Protein 6NWZ (pdb70)

Foldseek 3Di:
DAWEFAEEEEEEADPQQSCLQVLLCVLFPFHYDYDHAHLCGDDDDDQADDRYGHHQEYEYEQLCWDQPDDPVGIDRSYDPVRVVVVQVSCQVPVAAYEYEQYADDVVQQKHFPDDKDADAPFWKWKFFQDLPLQVLLFWDGPQTDTQHPKIFTFIGRNDCVFKDAGMKICAGDVGPHIGGAKIWGQDPSHIYIYGRIDGRLPAFLVSLLCSSRCVSNRNVQWGQGHFAFAEAAEAEDALHKFAAFPVGPDIDHQDPLLLVVVLVCLVVLVVLAFFQADDAYAYADAQLSLQQVLCVDPVLCVQFVNGGWDFDADPDDPPLQAADPPDADATTDPPPLAQDHDPVSSVSGNVLVQCLPQVSLQRHAYAYAFHHLHAAQRHALSNLLCRPRNSVVSCVSSVSCVHPHYDQAEHAYRVQHLQQYLSNVVSSVVGNHAEYEHEVVDVVQADPPHNLAWDFDDCVSRVHTRYTYAYEYEALQDANHWAQVRSQVCCVVPHVRDDGSVVRLVVLQRVVSSCRSSSPHHYYYYYRSQSDFSPYDWDDAPRRIGSGGNVRSNSSSNNNVVVSTGSHYHYYHHPNVSSVVSVLSVQQSVFAKIKMFDDDPQWTWKMKIATNLQAGPWFTKIFDPADFPDLPPFDWDQTRSRTIIGRHGGDRDIDMTTGPDIGGD

Nearest PDB structures (foldseek):
  6nwz-assembly1_A  TM=1.002E+00  e=0.000E+00  Aspergillus fumigatus Af293
  7qgg-assembly1_SA  TM=5.607E-01  e=1.268E-01  Rattus norvegicus
  6zu5-assembly1_SA0  TM=5.294E-01  e=1.342E-01  Paranosema locustae
  7qep-assembly1_S0  TM=5.164E-01  e=1.070E-01  Encephalitozoon cuniculi GB-M1
  7r81-assembly1_B2  TM=5.200E-01  e=5.245E-01  Neurospora crassa

Secondary structure (DSSP, 8-state):
--EEE-PEEEEESSHHHHHHHHHHHHHHT--EEEEE--TT-------EETTEES-SEEEEEGGGEEE--TTT-EEESS-HHHHHHHHHHHHHHT-EEEEES----GGGTEEE-SS----TT---EEEES--TTSGGG-BPTT--EE-TTS-B--EEES-TTTEEEEEEEPP-SS-SS-EEEEEEEEETTEEEEEESB---TTT-HHHHHHHHHHHHHHTTT-BS-----B--EEEEEET--EE-SSSTT-EE---HHHHHHHHHHHHHHHTTSPTT-B--EEEEE-HHHHHHHHTTSHHHHHTTTT-S---PPPPPPPTT--PPTT-----S-SS--S----HHHHHT-HHHHHHHSHHHHTTSEEEE--SS----SS--HHHHHHHHHHHHHHHHHHTGGGSSEEEEEEE--GGG-STT-HHHHHHHHHTT--EEE--TT-GGGS-SS-TTS-EE--HHHHSSS--EEE-EE--SS-TT--SHHHHHHHHHHHSS--S-HHHHHHHHHHHHHHHHHTT---EEEEEGGGG--TTSPPEEETTEEE---HHHHHHHHHHHHHHHHB----B---HHHHHHHHHHHHHHTTTT-EEEEEESSSEEEEEEEE-GGGB-SSPEEEEESS-BS--TT-EEE--TTPPEEEEE--BSS-EEEEEEEEEE-

Sequence (665 aa):
HGSVLSNILVIAKDSSAASSATSGLNAYGIPYTTLLVPQAGVGLPALNSSNVGNYGGIVVAAEVSYDYGGTTGYQSALTTDQWNQLYAYQLEYGVRMVQFDVYPGPKFGASAVNGGCCNTGVEQLLSFTDTSDFPTAGLKTGATVSTEGLWHYPATISNSSNTKEIAQFAPNAVTSTASTAAVINNFDGREQMAFFIGFATDWSATSNYLQHAWITWLTRGLYAGHRRVNLNTQIDDMFLVTDIYYPNGSTFRITVEDMNGISAWVPTINAKMNPGSSYFVEVGHNGNGNIEQSSSTDAGAAACNGGGIEYDSPPDTPLEFKKPLGTGTDLWPSTPTTYDWTVACTQLDDLLRWWTTPANRDAFGHISHTFTHEEQNNATYADVFKEISFNQAWLKQVGLDQAKWFTSNGIIPPAITGLHNGDALQAWWDNGIRNCVGDNTRPVLMNQQNAMWPYFTTVESDGFAGMQVNPRWATRIYYNCDTPACTVQEWIDTSAGAGSFDDLLAVEKADTMRHLLGLRHDGYMFHQANLRNADVTPITVNGVTAKYSIFQAWVETIVQEFVRLVDWPLVTITHQEMSENFLARYQRDQCGYGLSYAVADKKITAVTVTATGNTCSRPIPVTFPVAPTSTQGYATEQLGSDPLTVWVQLSGSPVTFTLSTPIAL

Solvent-accessible surface area: 24927 Å² total; per-residue (Å²): 139,21,38,2,71,14,36,3,0,2,0,0,59,64,79,80,29,3,50,8,1,18,42,0,0,29,8,6,9,4,28,81,54,59,24,73,0,64,81,106,26,56,52,33,47,69,18,60,60,114,61,54,0,38,19,7,0,0,1,0,6,30,34,0,24,35,79,79,32,83,154,74,22,158,93,34,8,4,76,110,92,20,25,78,77,0,45,58,6,3,95,134,26,18,2,31,0,0,4,4,59,2,112,2,8,119,102,0,7,3,56,15,80,134,44,38,12,14,111,143,53,37,61,1,71,3,16,1,57,40,23,79,48,3,100,39,0,8,12,68,74,46,13,52,14,46,1,78,61,8,122,1,50,11,2,70,39,81,74,101,106,40,4,74,44,0,1,60,0,29,71,38,102,104,31,103,88,47,12,8,1,0,0,16,0,77,42,144,46,32,35,1,0,0,2,0,2,11,21,15,15,104,129,5,22,13,0,8,2,2,2,0,0,0,0,10,4,1,16,30,2,11,10,1,0,24,15,15,3,4,0,7,0,7,0,4,8,0,2,28,85,12,106,7,70,119,66,140,74,41,85,16,38,3,54,35,112,1,0,74,25,0,28,70,16,16,83,71,0,41,92,68,17,11,105,32,29,49,8,4,0,3,0,0,0,0,0,7,4,0,0,71,66,4,19,76,81,135,82,4,22,87,42,0,96,61,17,20,4,134,55,133,85,69,125,120,34,102,122,51,58,81,0,80,99,73,67,40,106,78,53,16,45,109,89,29,102,91,26,82,9,71,73,62,0,0,65,89,2,83,3,0,103,19,0,27,57,78,84,27,34,42,38,0,0,0,0,8,2,0,0,14,37,4,60,0,19,69,8,16,80,40,0,0,72,37,0,0,27,6,0,61,39,0,5,150,62,15,17,0,41,134,11,130,58,45,3,68,42,2,0,0,0,0,57,14,10,0,2,7,0,3,23,0,1,66,0,0,86,71,20,42,5,94,4,0,1,1,29,18,95,13,95,69,2,36,24,131,136,26,39,20,37,0,32,59,4,55,97,152,47,0,11,24,52,39,0,12,1,0,6,5,32,41,11,73,0,41,117,13,0,8,40,30,58,0,0,20,57,20,19,69,77,88,61,108,9,74,40,61,21,86,64,0,7,49,54,3,67,56,43,1,5,61,5,0,1,8,4,44,45,1,2,2,35,0,18,0,0,0,0,54,10,31,89,19,112,73,37,65,5,95,70,76,91,37,101,16,1,1,0,8,0,0,0,0,9,0,0,47,24,0,28,94,6,0,36,4,1,1,20,9,20,7,2,60,83,6,4,80,68,10,46,14,25,63,58,23,36,102,20,52,20,19,8,24,16,40,22,43,125,72,87,5,38,17,1,34,0,49,14,102,61,32,65,12,93,43,40,0,2,0,1,3,37,38,58,13,88,62,48,80,84,56,68,66,49,108,64,40,74,12,16,18,9,0,43,0,68,3,97,39,69,63,18,67,1,67,4,62,86,53,23,62,66

Structure (mmCIF, N/CA/C/O backbone):
data_6NWZ
#
_entry.id   6NWZ
#
_cell.length_a   77.970
_cell.length_b   77.970
_cell.length_c   640.310
_cell.angle_alpha   90.000
_cell.angle_beta   90.000
_cell.angle_gamma   120.000
#
_symmetry.space_group_name_H-M   'P 61 2 2'
#
loop_
_entity.id
_entity.type
_entity.pdbx_description
1 polymer 'Carbohydrate deacetylase Agd3'
2 branched 2-acetamido-2-deoxy-beta-D-glucopyranose-(1-4)-2-acetamido-2-deoxy-beta-D-glucopyranose
3 non-polymer 2-acetamido-2-deoxy-beta-D-glucopyranose
4 non-polymer alpha-D-mannopyranose
5 non-polymer 'CHLORIDE ION'
6 non-polymer 'ZINC ION'
7 water water
#
loop_
_atom_site.group_PDB
_atom_site.id
_atom_site.type_symbol
_atom_site.label_atom_id
_atom_site.label_alt_id
_atom_site.label_comp_id
_atom_site.label_asym_id
_atom_site.label_entity_id
_atom_site.label_seq_id
_atom_site.pdbx_PDB_ins_code
_atom_site.Cartn_x
_atom_site.Cartn_y
_atom_site.Cartn_z
_atom_site.occupancy
_atom_site.B_iso_or_equiv
_atom_site.auth_seq_id
_atom_site.auth_comp_id
_atom_site.auth_asym_id
_atom_site.auth_atom_id
_atom_site.pdbx_PDB_model_num
ATOM 1 N N . HIS A 1 20 ? 38.842 18.397 27.494 1.00 88.30 142 HIS A N 1
ATOM 2 C CA . HIS A 1 20 ? 38.329 19.110 26.329 1.00 87.48 142 HIS A CA 1
ATOM 3 C C . HIS A 1 20 ? 39.309 20.194 25.883 1.00 86.93 142 HIS A C 1
ATOM 4 O O . HIS A 1 20 ? 40.266 20.516 26.592 1.00 80.69 142 HIS A O 1
ATOM 6 N N . GLY A 1 21 ? 39.073 20.746 24.704 1.00 84.17 143 GLY A N 1
ATOM 7 C CA . GLY A 1 21 ? 39.895 21.810 24.159 1.00 82.04 143 GLY A CA 1
ATOM 8 C C . GLY A 1 21 ? 40.097 21.656 22.662 1.00 74.04 143 GLY A C 1
ATOM 9 O O . GLY A 1 21 ? 39.829 20.613 22.070 1.00 75.91 143 GLY A O 1
ATOM 10 N N . SER A 1 22 ? 40.573 22.732 22.040 1.00 65.92 144 SER A N 1
ATOM 11 C CA . SER A 1 22 ? 40.843 22.758 20.608 1.00 65.65 144 SER A CA 1
ATOM 12 C C . SER A 1 22 ? 42.126 23.534 20.352 1.00 68.19 144 SER A C 1
ATOM 13 O O . SER A 1 22 ? 42.457 24.472 21.082 1.00 66.70 144 SER A O 1
ATOM 16 N N . VAL A 1 23 ? 42.846 23.135 19.305 1.00 49.45 145 VAL A N 1
ATOM 17 C CA . VAL A 1 23 ? 44.126 23.735 18.946 1.00 49.44 145 VAL A CA 1
ATOM 18 C C . VAL A 1 23 ? 44.110 24.076 17.462 1.00 58.40 145 VAL A C 1
ATOM 19 O O . VAL A 1 23 ? 43.683 23.263 16.635 1.00 63.01 145 VAL A O 1
ATOM 23 N N . LEU A 1 24 ? 44.573 25.279 17.125 1.00 55.69 146 LEU A N 1
ATOM 24 C CA . LEU A 1 24 ? 44.744 25.667 15.732 1.00 50.19 146 LEU A CA 1
ATOM 25 C C . LEU A 1 24 ? 46.039 25.082 15.177 1.00 58.83 146 LEU A C 1
ATOM 26 O O . LEU A 1 24 ? 47.059 25.035 15.869 1.00 61.37 146 LEU A O 1
ATOM 31 N N . SER A 1 25 ? 45.995 24.637 13.916 1.00 58.85 147 SER A N 1
ATOM 32 C CA . SER A 1 25 ? 47.114 23.943 13.283 1.00 41.44 147 SER A CA 1
ATOM 33 C C . SER A 1 25 ? 48.163 24.884 12.709 1.00 44.53 147 SER A C 1
ATOM 34 O O . SER A 1 25 ? 48.904 24.486 11.801 1.00 53.81 147 SER A O 1
ATOM 37 N N . ASN A 1 26 ? 48.244 26.113 13.203 1.00 42.56 148 ASN A N 1
ATOM 38 C CA . ASN A 1 26 ? 49.235 27.060 12.714 1.00 48.71 148 ASN A CA 1
ATOM 39 C C . ASN A 1 26 ? 50.577 26.803 13.391 1.00 54.58 148 ASN A C 1
ATOM 40 O O . ASN A 1 26 ? 50.642 26.640 14.612 1.00 68.46 148 ASN A O 1
ATOM 45 N N . ILE A 1 27 ? 51.645 26.765 12.599 1.00 42.97 149 ILE A N 1
ATOM 46 C CA . ILE A 1 27 ? 52.984 26.492 13.114 1.00 40.25 149 ILE A CA 1
ATOM 47 C C . ILE A 1 27 ? 53.689 27.812 13.396 1.00 51.41 149 ILE A C 1
ATOM 48 O O . ILE A 1 27 ? 53.809 28.667 12.511 1.00 45.24 149 ILE A O 1
ATOM 53 N N . LEU A 1 28 ? 54.156 27.982 14.632 1.00 39.66 150 LEU A N 1
ATOM 54 C CA . LEU A 1 28 ? 54.878 29.183 15.038 1.00 38.81 150 LEU A CA 1
ATOM 55 C C . LEU A 1 28 ? 56.373 28.977 14.816 1.00 43.73 150 LEU A C 1
ATOM 56 O O . LEU A 1 28 ? 56.980 28.084 15.418 1.00 39.55 150 LEU A O 1
ATOM 61 N N . VAL A 1 29 ? 56.963 29.803 13.954 1.00 45.72 151 VAL A N 1
ATOM 62 C CA . VAL A 1 29 ? 58.380 29.725 13.619 1.00 42.97 151 VAL A CA 1
ATOM 63 C C . VAL A 1 29 ? 59.081 30.914 14.255 1.00 37.36 151 VAL A C 1
ATOM 64 O O . VAL A 1 29 ? 58.759 32.068 13.950 1.00 46.68 151 VAL A O 1
ATOM 68 N N . ILE A 1 30 ? 60.042 30.631 15.132 1.00 39.72 152 ILE A N 1
ATOM 69 C CA . ILE A 1 30 ? 60.777 31.645 15.882 1.00 41.02 152 ILE A CA 1
ATOM 70 C C . ILE A 1 30 ? 62.229 31.605 15.429 1.00 42.57 152 ILE A C 1
ATOM 71 O O . ILE A 1 30 ? 62.876 30.553 15.490 1.00 40.53 152 ILE A O 1
ATOM 76 N N . ALA A 1 31 ? 62.743 32.749 14.980 1.00 35.67 153 ALA A N 1
ATOM 77 C CA . ALA A 1 31 ? 64.107 32.831 14.478 1.00 35.36 153 ALA A CA 1
ATOM 78 C C . ALA A 1 31 ? 64.625 34.249 14.681 1.00 45.96 153 ALA A C 1
ATOM 79 O O . ALA A 1 31 ? 63.883 35.152 15.074 1.00 62.18 153 ALA A O 1
ATOM 81 N N . LYS A 1 32 ? 65.919 34.438 14.409 1.00 38.27 154 LYS A N 1
ATOM 82 C CA . LYS A 1 32 ? 66.532 35.746 14.623 1.00 39.90 154 LYS A CA 1
ATOM 83 C C . LYS A 1 32 ? 66.296 36.684 13.445 1.00 45.62 154 LYS A C 1
ATOM 84 O O . LYS A 1 32 ? 66.061 37.881 13.638 1.00 55.83 154 LYS A O 1
ATOM 90 N N . ASP A 1 33 ? 66.359 36.162 12.223 1.00 60.30 155 ASP A N 1
ATOM 91 C CA . ASP A 1 33 ? 66.180 36.958 11.019 1.00 51.09 155 ASP A CA 1
ATOM 92 C C . ASP A 1 33 ? 65.461 36.108 9.981 1.00 49.07 155 ASP A C 1
ATOM 93 O O . ASP A 1 33 ? 65.191 34.922 10.196 1.00 48.86 155 ASP A O 1
ATOM 98 N N . SER A 1 34 ? 65.161 36.724 8.837 1.00 50.59 156 SER A N 1
ATOM 99 C CA . SER A 1 34 ? 64.434 36.019 7.788 1.00 56.74 156 SER A CA 1
ATOM 100 C C . SER A 1 34 ? 65.246 34.867 7.206 1.00 55.43 156 SER A C 1
ATOM 101 O O . SER A 1 34 ? 64.671 33.852 6.793 1.00 42.08 156 SER A O 1
ATOM 104 N N . SER A 1 35 ? 66.574 34.998 7.160 1.00 57.67 157 SER A N 1
ATOM 105 C CA . SER A 1 35 ? 67.396 33.896 6.667 1.00 48.89 157 SER A CA 1
ATOM 106 C C . SER A 1 35 ? 67.273 32.676 7.572 1.00 45.63 157 SER A C 1
ATOM 107 O O . SER A 1 35 ? 67.111 31.549 7.089 1.00 47.74 157 SER A O 1
ATOM 110 N N . ALA A 1 36 ? 67.334 32.883 8.888 1.00 46.20 158 ALA A N 1
ATOM 111 C CA . ALA A 1 36 ? 67.195 31.768 9.818 1.00 45.54 158 ALA A CA 1
ATOM 112 C C . ALA A 1 36 ? 65.827 31.112 9.685 1.00 37.30 158 ALA A C 1
ATOM 113 O O . ALA A 1 36 ? 65.720 29.883 9.623 1.00 51.06 158 ALA A O 1
ATOM 115 N N . ALA A 1 37 ? 64.766 31.922 9.626 1.00 46.22 159 ALA A N 1
ATOM 116 C CA . ALA A 1 37 ? 63.414 31.376 9.546 1.00 50.80 159 ALA A CA 1
ATOM 117 C C . ALA A 1 37 ? 63.171 30.645 8.233 1.00 50.93 159 ALA A C 1
ATOM 118 O O . ALA A 1 37 ? 62.323 29.748 8.174 1.00 55.02 159 ALA A O 1
ATOM 120 N N . SER A 1 38 ? 63.899 31.010 7.175 1.00 34.24 160 SER A N 1
ATOM 121 C CA . SER A 1 38 ? 63.670 30.393 5.874 1.00 35.98 160 SER A CA 1
ATOM 122 C C . SER A 1 38 ? 63.999 28.905 5.884 1.00 41.85 160 SER A C 1
ATOM 123 O O . SER A 1 38 ? 63.383 28.133 5.140 1.00 37.38 160 SER A O 1
ATOM 126 N N . SER A 1 39 ? 64.961 28.482 6.708 1.00 44.35 161 SER A N 1
ATOM 127 C CA . SER A 1 39 ? 65.281 27.062 6.795 1.00 32.50 161 SER A CA 1
ATOM 128 C C . SER A 1 39 ? 64.183 26.260 7.475 1.00 37.72 161 SER A C 1
ATOM 129 O O . SER A 1 39 ? 64.207 25.026 7.402 1.00 47.48 161 SER A O 1
ATOM 132 N N . ALA A 1 40 ? 63.226 26.926 8.124 1.00 26.17 162 ALA A N 1
ATOM 133 C CA . ALA A 1 40 ? 62.051 26.270 8.680 1.00 38.40 162 ALA A CA 1
ATOM 134 C C . ALA A 1 40 ? 60.779 26.523 7.887 1.00 46.22 162 ALA A C 1
ATOM 135 O O . ALA A 1 40 ? 59.926 25.636 7.812 1.00 57.86 162 ALA A O 1
ATOM 137 N N . THR A 1 41 ? 60.633 27.708 7.290 1.00 36.20 163 THR A N 1
ATOM 138 C CA . THR A 1 41 ? 59.401 28.039 6.582 1.00 41.69 163 THR A CA 1
ATOM 139 C C . THR A 1 41 ? 59.363 27.442 5.180 1.00 51.64 163 THR A C 1
ATOM 140 O O . THR A 1 41 ? 58.273 27.190 4.652 1.00 52.31 163 THR A O 1
ATOM 144 N N . SER A 1 42 ? 60.527 27.212 4.566 1.00 39.54 164 SER A N 1
ATOM 145 C CA . SER A 1 42 ? 60.554 26.639 3.224 1.00 37.38 164 SER A CA 1
ATOM 146 C C . SER A 1 42 ? 59.921 25.252 3.203 1.00 41.65 164 SER A C 1
ATOM 147 O O . SER A 1 42 ? 59.184 24.911 2.269 1.00 44.01 164 SER A O 1
ATOM 150 N N . GLY A 1 43 ? 60.194 24.439 4.224 1.00 36.44 165 GLY A N 1
ATOM 151 C CA . GLY A 1 43 ? 59.593 23.117 4.280 1.00 36.00 165 GLY A CA 1
ATOM 152 C C . GLY A 1 43 ? 58.100 23.167 4.536 1.00 38.63 165 GLY A C 1
ATOM 153 O O . GLY A 1 43 ? 57.328 22.442 3.903 1.00 39.87 165 GLY A O 1
ATOM 154 N N . LEU A 1 44 ? 57.673 24.021 5.469 1.00 38.03 166 LEU A N 1
ATOM 155 C CA . LEU A 1 44 ? 56.245 24.187 5.709 1.00 41.77 166 LEU A CA 1
ATOM 156 C C . LEU A 1 44 ? 55.543 24.732 4.472 1.00 37.71 166 LEU A C 1
ATOM 157 O O . LEU A 1 44 ? 54.437 24.295 4.135 1.00 42.14 166 LEU A O 1
ATOM 162 N N . ASN A 1 45 ? 56.181 25.678 3.774 1.00 36.68 167 ASN A N 1
ATOM 163 C CA . ASN A 1 45 ? 55.598 26.228 2.552 1.00 30.77 167 ASN A CA 1
ATOM 164 C C . ASN A 1 45 ? 55.474 25.161 1.475 1.00 39.21 167 ASN A C 1
ATOM 165 O O . ASN A 1 45 ? 54.491 25.136 0.724 1.00 43.31 167 ASN A O 1
ATOM 170 N N . ALA A 1 46 ? 56.466 24.271 1.382 1.00 40.15 168 ALA A N 1
ATOM 171 C CA . ALA A 1 46 ? 56.419 23.212 0.381 1.00 44.36 168 ALA A CA 1
ATOM 172 C C . ALA A 1 46 ? 55.249 22.272 0.635 1.00 45.74 168 ALA A C 1
ATOM 173 O O . ALA A 1 46 ? 54.545 21.875 -0.303 1.00 40.09 168 ALA A O 1
ATOM 175 N N . TYR A 1 47 ? 55.024 21.908 1.901 1.00 36.37 169 TYR A N 1
ATOM 176 C CA . TYR A 1 47 ? 53.871 21.084 2.244 1.00 33.34 169 TYR A CA 1
ATOM 177 C C . TYR A 1 47 ? 52.566 21.850 2.095 1.00 31.06 169 TYR A C 1
ATOM 178 O O . TYR A 1 47 ? 51.516 21.239 1.867 1.00 36.36 169 TYR A O 1
ATOM 187 N N . GLY A 1 48 ? 52.609 23.174 2.217 1.00 34.36 170 GLY A N 1
ATOM 188 C CA . GLY A 1 48 ? 51.400 23.970 2.281 1.00 33.15 170 GLY A CA 1
ATOM 189 C C . GLY A 1 48 ? 50.861 24.165 3.677 1.00 39.29 170 GLY A C 1
ATOM 190 O O . GLY A 1 48 ? 49.690 24.535 3.830 1.00 40.95 170 GLY A O 1
ATOM 191 N N . ILE A 1 49 ? 51.678 23.927 4.699 1.00 37.12 171 ILE A N 1
ATOM 192 C CA . ILE A 1 49 ? 51.269 23.995 6.100 1.00 42.46 171 ILE A CA 1
ATOM 193 C C . ILE A 1 49 ? 51.243 25.448 6.554 1.00 35.83 171 ILE A C 1
ATOM 194 O O . ILE 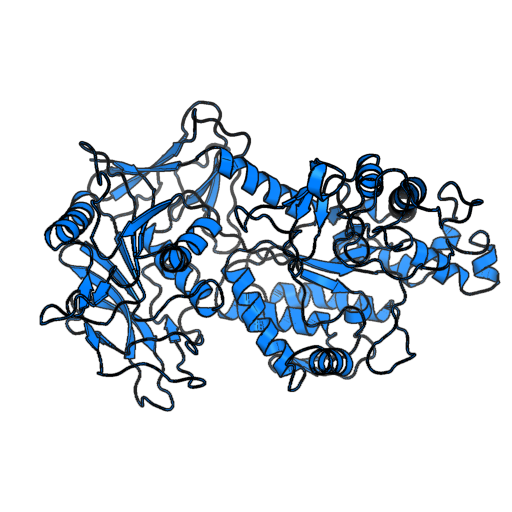A 1 49 ? 52.267 26.141 6.461 1.00 42.84 171 ILE A O 1
ATOM 199 N N . PRO A 1 50 ? 50.107 25.951 7.035 1.00 35.82 172 PRO A N 1
ATOM 200 C CA . PRO A 1 50 ? 50.057 27.340 7.508 1.00 42.93 172 PRO A CA 1
ATOM 201 C C . PRO A 1 50 ? 50.996 27.563 8.685 1.00 52.50 172 PRO A C 1
ATOM 202 O O . PRO A 1 50 ? 51.091 26.737 9.596 1.00 62.55 172 PRO A O 1
ATOM 206 N N . TYR A 1 51 ? 51.694 28.698 8.657 1.00 41.65 173 TYR A N 1
ATOM 207 C CA . TYR A 1 51 ? 52.683 29.012 9.678 1.00 38.20 173 TYR A CA 1
ATOM 208 C C . TYR A 1 51 ? 52.706 30.513 9.927 1.00 48.29 173 TYR A C 1
ATOM 209 O O . TYR A 1 51 ? 52.274 31.310 9.090 1.00 56.02 173 TYR A O 1
ATOM 218 N N . THR A 1 52 ? 53.232 30.888 11.092 1.00 49.58 174 THR A N 1
ATOM 219 C CA . THR A 1 52 ? 53.437 32.282 11.465 1.00 55.84 174 THR A CA 1
ATOM 220 C C . THR A 1 52 ? 54.895 32.464 11.859 1.00 60.57 174 THR A C 1
ATOM 221 O O . THR A 1 52 ? 55.444 31.647 12.605 1.00 67.86 174 THR A O 1
ATOM 225 N N . THR A 1 53 ? 55.522 33.525 11.358 1.00 51.81 175 THR A N 1
ATOM 226 C CA . THR A 1 53 ? 56.933 33.784 11.614 1.00 56.20 175 THR A CA 1
ATOM 227 C C . THR A 1 53 ? 57.082 34.890 12.652 1.00 61.99 175 THR A C 1
ATOM 228 O O . THR A 1 53 ? 56.523 35.980 12.491 1.00 68.96 175 THR A O 1
ATOM 232 N N . LEU A 1 54 ? 57.837 34.603 13.712 1.00 55.74 176 LEU A N 1
ATOM 233 C CA . LEU A 1 54 ? 58.148 35.568 14.764 1.00 55.28 176 LEU A CA 1
ATOM 234 C C . LEU A 1 54 ? 59.654 35.793 14.774 1.00 54.50 176 LEU A C 1
ATOM 235 O O . LEU A 1 54 ? 60.421 34.878 15.092 1.00 52.93 176 LEU A O 1
ATOM 240 N N . LEU A 1 55 ? 60.079 37.003 14.427 1.00 47.68 177 LEU A N 1
ATOM 241 C CA . LEU A 1 55 ? 61.494 37.345 14.399 1.00 42.52 177 LEU A CA 1
ATOM 242 C C . LEU A 1 55 ? 61.874 38.016 15.711 1.00 43.34 177 LEU A C 1
ATOM 243 O O . LEU A 1 55 ? 61.212 38.964 16.146 1.00 52.96 177 LEU A O 1
ATOM 248 N N . VAL A 1 56 ? 62.934 37.519 16.340 1.00 39.86 178 VAL A N 1
ATOM 249 C CA . VAL A 1 56 ? 63.365 37.983 17.652 1.00 43.46 178 VAL A CA 1
ATOM 250 C C . VAL A 1 56 ? 64.696 38.711 17.478 1.00 43.88 178 VAL A C 1
ATOM 251 O O . VAL A 1 56 ? 65.734 38.061 17.284 1.00 50.85 178 VAL A O 1
ATOM 255 N N . PRO A 1 57 ? 64.724 40.037 17.542 1.00 52.90 179 PRO A N 1
ATOM 256 C CA . PRO A 1 57 ? 65.997 40.757 17.498 1.00 45.82 179 PRO A CA 1
ATOM 257 C C . PRO A 1 57 ? 66.730 40.642 18.828 1.00 56.51 179 PRO A C 1
ATOM 258 O O . PRO A 1 57 ? 66.179 40.212 19.841 1.00 59.57 179 PRO A O 1
ATOM 262 N N . GLN A 1 58 ? 68.004 41.046 18.803 1.00 64.19 180 GLN A N 1
ATOM 263 C CA . GLN A 1 58 ? 68.830 40.970 20.005 1.00 55.46 180 GLN A CA 1
ATOM 264 C C . GLN A 1 58 ? 68.250 41.802 21.140 1.00 58.77 180 GLN A C 1
ATOM 265 O O . GLN A 1 58 ? 68.459 41.480 22.316 1.00 52.61 180 GLN A O 1
ATOM 271 N N . ALA A 1 59 ? 67.518 42.868 20.813 1.00 69.12 181 ALA A N 1
ATOM 272 C CA . ALA A 1 59 ? 66.881 43.680 21.842 1.00 56.90 181 ALA A CA 1
ATOM 273 C C . ALA A 1 59 ? 65.685 42.981 22.474 1.00 51.83 181 ALA A C 1
ATOM 274 O O . ALA A 1 59 ? 65.234 43.403 23.543 1.00 58.92 181 ALA A O 1
ATOM 276 N N . GLY A 1 60 ? 65.161 41.938 21.840 1.00 48.74 182 GLY A N 1
ATOM 277 C CA . GLY A 1 60 ? 64.040 41.185 22.365 1.00 50.34 182 GLY A CA 1
ATOM 278 C C . GLY A 1 60 ? 62.744 41.489 21.632 1.00 55.03 182 GLY A C 1
ATOM 279 O O . GLY A 1 60 ? 62.654 42.391 20.794 1.00 68.55 182 GLY A O 1
ATOM 280 N N . VAL A 1 61 ? 61.720 40.707 21.970 1.00 53.76 183 VAL A N 1
ATOM 281 C CA . VAL A 1 61 ? 60.389 40.882 21.401 1.00 52.20 183 VAL A CA 1
ATOM 282 C C . VAL A 1 61 ? 59.413 40.099 22.265 1.00 55.84 183 VAL A C 1
ATOM 283 O O . VAL A 1 61 ? 59.805 39.162 22.967 1.00 56.95 183 VAL A O 1
ATOM 287 N N . GLY A 1 62 ? 58.143 40.496 22.235 1.00 60.10 184 GLY A N 1
ATOM 288 C CA . GLY A 1 62 ? 57.112 39.779 22.958 1.00 50.10 184 GLY A CA 1
ATOM 289 C C . GLY A 1 62 ? 56.477 38.693 22.107 1.00 62.67 184 GLY A C 1
ATOM 290 O O . GLY A 1 62 ? 56.412 38.797 20.884 1.00 64.55 184 GLY A O 1
ATOM 291 N N . LEU A 1 63 ? 56.011 37.630 22.775 1.00 61.10 185 LEU A N 1
ATOM 292 C CA . LEU A 1 63 ? 55.393 36.520 22.062 1.00 53.71 185 LEU A CA 1
ATOM 293 C C . LEU A 1 63 ? 53.946 36.854 21.700 1.00 50.46 185 LEU A C 1
ATOM 294 O O . LEU A 1 63 ? 53.299 37.653 22.380 1.00 50.53 185 LEU A O 1
ATOM 299 N N . PRO A 1 64 ? 53.414 36.253 20.633 1.00 54.66 186 PRO A N 1
ATOM 300 C CA . PRO A 1 64 ? 51.987 36.435 20.329 1.00 56.31 186 PRO A CA 1
ATOM 301 C C . PRO A 1 64 ? 51.109 35.732 21.357 1.00 56.70 186 PRO A C 1
ATOM 302 O O . PRO A 1 64 ? 51.620 35.036 22.240 1.00 62.04 186 PRO A O 1
ATOM 306 N N . ALA A 1 65 ? 49.791 35.912 21.254 1.00 55.21 187 ALA A N 1
ATOM 307 C CA . ALA A 1 65 ? 48.855 35.211 22.129 1.00 53.19 187 ALA A CA 1
ATOM 308 C C . ALA A 1 65 ? 48.918 33.713 21.849 1.00 60.77 187 ALA A C 1
ATOM 309 O O . ALA A 1 65 ? 48.483 33.253 20.787 1.00 68.27 187 ALA A O 1
ATOM 311 N N . LEU A 1 66 ? 49.451 32.945 22.804 1.00 52.91 188 LEU A N 1
ATOM 312 C CA . LEU A 1 66 ? 49.595 31.506 22.594 1.00 50.36 188 LEU A CA 1
ATOM 313 C C . LEU A 1 66 ? 48.2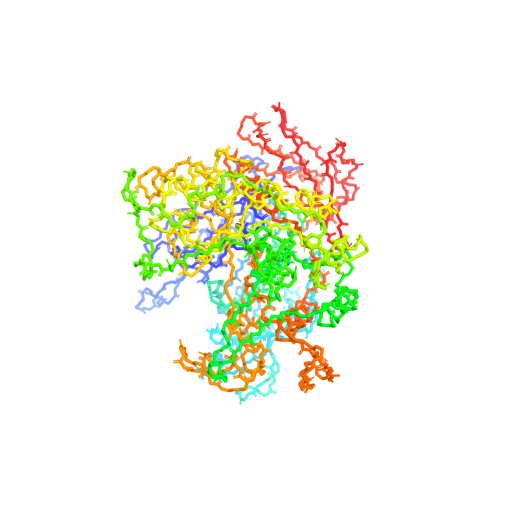52 30.787 22.649 1.00 55.39 188 LEU A C 1
ATOM 314 O O . LEU A 1 66 ? 48.077 29.758 21.985 1.00 65.88 188 LEU A O 1
ATOM 319 N N . ASN A 1 67 ? 47.296 31.305 23.414 1.00 54.77 189 ASN A N 1
ATOM 320 C CA . ASN A 1 67 ? 45.991 30.667 23.500 1.00 65.78 189 ASN A CA 1
ATOM 321 C C . ASN A 1 67 ? 44.963 31.676 23.991 1.00 81.79 189 ASN A C 1
ATOM 322 O O . ASN A 1 67 ? 45.301 32.747 24.499 1.00 70.90 189 ASN A O 1
ATOM 327 N N . SER A 1 68 ? 43.694 31.306 23.828 1.00 99.22 190 SER A N 1
ATOM 328 C CA . SER A 1 68 ? 42.564 32.131 24.235 1.00 90.14 190 SER A CA 1
ATOM 329 C C . SER A 1 68 ? 41.505 31.216 24.825 1.00 92.08 190 SER A C 1
ATOM 330 O O . SER A 1 68 ? 40.961 30.364 24.117 1.00 95.76 190 SER A O 1
ATOM 333 N N . SER A 1 69 ? 41.220 31.397 26.115 1.00 98.15 191 SER A N 1
ATOM 334 C CA . SER A 1 69 ? 40.265 30.572 26.849 1.00 102.54 191 SER A CA 1
ATOM 335 C C . SER A 1 69 ? 40.620 29.095 26.733 1.00 96.88 191 SER A C 1
ATOM 336 O O . SER A 1 69 ? 41.507 28.607 27.439 1.00 91.82 191 SER A O 1
ATOM 339 N N . ASN A 1 70 ? 39.937 28.380 25.839 1.00 91.25 192 ASN A N 1
ATOM 340 C CA . ASN A 1 70 ? 40.130 26.946 25.665 1.00 84.62 192 ASN A CA 1
ATOM 341 C C . ASN A 1 70 ? 40.575 26.602 24.246 1.00 80.67 192 ASN A C 1
ATOM 342 O O . ASN A 1 70 ? 40.356 25.483 23.775 1.00 83.30 192 ASN A O 1
ATOM 344 N N . VAL A 1 71 ? 41.202 27.550 23.552 1.00 69.80 193 VAL A N 1
ATOM 345 C CA . VAL A 1 71 ? 41.658 27.351 22.181 1.00 66.73 193 VAL A CA 1
ATOM 346 C C . VAL A 1 71 ? 43.133 27.706 22.101 1.00 67.52 193 VAL A C 1
ATOM 347 O O . VAL A 1 71 ? 43.517 28.848 22.385 1.00 71.00 193 VAL A O 1
ATOM 351 N N . GLY A 1 72 ? 43.956 26.734 21.711 1.00 62.53 194 GLY A N 1
ATOM 352 C CA . GLY A 1 72 ? 45.367 26.992 21.475 1.00 60.65 194 GLY A CA 1
ATOM 353 C C . GLY A 1 72 ? 45.583 27.522 20.069 1.00 66.00 194 GLY A C 1
ATOM 354 O O . GLY A 1 72 ? 45.036 26.985 19.099 1.00 76.24 194 GLY A O 1
ATOM 355 N N . ASN A 1 73 ? 46.389 28.578 19.955 1.00 51.97 195 ASN A N 1
ATOM 356 C CA . ASN A 1 73 ? 46.562 29.263 18.681 1.00 54.38 195 ASN A CA 1
ATOM 357 C C . ASN A 1 73 ? 47.610 28.626 17.780 1.00 53.89 195 ASN A C 1
ATOM 358 O O . ASN A 1 73 ? 47.702 29.008 16.608 1.00 60.94 195 ASN A O 1
ATOM 363 N N . TYR A 1 74 ? 48.394 27.674 18.280 1.00 46.85 196 TYR A N 1
ATOM 364 C CA . TYR A 1 74 ? 49.486 27.112 17.497 1.00 48.75 196 TYR A CA 1
ATOM 365 C C . TYR A 1 74 ? 49.599 25.617 17.743 1.00 39.09 196 TYR A C 1
ATOM 366 O O . TYR A 1 74 ? 49.551 25.164 18.891 1.00 49.84 196 TYR A O 1
ATOM 375 N N . GLY A 1 75 ? 49.744 24.860 16.661 1.00 36.77 197 GLY A N 1
ATOM 376 C CA . GLY A 1 75 ? 49.884 23.423 16.709 1.00 36.40 197 GLY A CA 1
ATOM 377 C C . GLY A 1 75 ? 51.303 22.939 16.827 1.00 44.18 197 GLY A C 1
ATOM 378 O O . GLY A 1 75 ? 51.540 21.739 17.004 1.00 47.55 197 GLY A O 1
ATOM 379 N N . GLY A 1 76 ? 52.263 23.848 16.739 1.00 37.19 198 GLY A N 1
ATOM 380 C CA . GLY A 1 76 ? 53.658 23.480 16.846 1.00 36.28 198 GLY A CA 1
ATOM 381 C C . GLY A 1 76 ? 54.510 24.721 16.929 1.00 40.20 198 GLY A C 1
ATOM 382 O O . GLY A 1 76 ? 54.079 25.820 16.561 1.00 48.68 198 GLY A O 1
ATOM 383 N N . ILE A 1 77 ? 55.724 24.534 17.434 1.00 35.16 199 ILE A N 1
ATOM 384 C CA . ILE A 1 77 ? 56.681 25.619 17.590 1.00 36.43 199 ILE A CA 1
ATOM 385 C C . ILE A 1 77 ? 58.026 25.152 17.056 1.00 44.41 199 ILE A C 1
ATOM 386 O O . ILE A 1 77 ? 58.472 24.041 17.368 1.00 41.32 199 ILE A O 1
ATOM 391 N N . VAL A 1 78 ? 58.661 25.989 16.239 1.00 45.38 200 VAL A N 1
ATOM 392 C CA . VAL A 1 78 ? 59.992 25.728 15.706 1.00 37.89 200 VAL A CA 1
ATOM 393 C C . VAL A 1 78 ? 60.876 26.911 16.062 1.00 39.32 200 VAL A C 1
ATOM 394 O O . VAL A 1 78 ? 60.516 28.063 15.794 1.00 49.44 200 VAL A O 1
ATOM 398 N N . VAL A 1 79 ? 62.025 26.630 16.670 1.00 37.43 201 VAL A N 1
ATOM 399 C CA . VAL A 1 79 ? 62.964 27.662 17.087 1.00 33.57 201 VAL A CA 1
ATOM 400 C C . VAL A 1 79 ? 64.332 27.322 16.523 1.00 42.36 201 VAL A C 1
ATOM 401 O O . VAL A 1 79 ? 64.824 26.203 16.708 1.00 44.34 201 VAL A O 1
ATOM 405 N N . ALA A 1 80 ? 64.949 28.288 15.853 1.00 37.22 202 ALA A N 1
ATOM 406 C CA . ALA A 1 80 ? 66.240 28.099 15.210 1.00 34.74 202 ALA A CA 1
ATOM 407 C C . ALA A 1 80 ? 67.331 28.742 16.058 1.00 37.99 202 ALA A C 1
ATOM 408 O O . ALA A 1 80 ? 67.285 29.949 16.323 1.00 32.37 202 ALA A O 1
ATOM 410 N N . ALA A 1 81 ? 68.300 27.929 16.488 1.00 43.34 203 ALA A N 1
ATOM 411 C CA . ALA A 1 81 ? 69.489 28.395 17.204 1.00 42.37 203 ALA A CA 1
ATOM 412 C C . ALA A 1 81 ? 69.143 29.077 18.526 1.00 47.70 203 ALA A C 1
ATOM 413 O O . ALA A 1 81 ? 69.889 29.938 19.001 1.00 42.85 203 ALA A O 1
ATOM 415 N N . GLU A 1 82 ? 68.013 28.699 19.130 1.00 50.33 204 GLU A N 1
ATOM 416 C CA . GLU A 1 82 ? 67.552 29.258 20.402 1.00 52.26 204 GLU A CA 1
ATOM 417 C C . GLU A 1 82 ? 67.466 30.782 20.382 1.00 52.14 204 GLU A C 1
ATOM 418 O O . GLU A 1 82 ? 67.538 31.412 21.443 1.00 51.21 204 GLU A O 1
ATOM 424 N N . VAL A 1 83 ? 67.282 31.378 19.199 1.00 42.68 205 VAL A N 1
ATOM 425 C CA . VAL A 1 83 ? 67.419 32.816 18.954 1.00 37.31 205 VAL A CA 1
ATOM 426 C C . VAL A 1 83 ? 68.471 33.423 19.877 1.00 42.67 205 VAL A C 1
ATOM 427 O O . VAL A 1 83 ? 68.194 34.351 20.648 1.00 45.64 205 VAL A O 1
ATOM 431 N N . SER A 1 84 ? 69.695 32.911 19.781 1.00 42.42 206 SER A N 1
ATOM 432 C CA . SER A 1 84 ? 70.773 33.252 20.697 1.00 33.78 206 SER A CA 1
ATOM 433 C C . SER A 1 84 ? 71.694 34.309 20.102 1.00 47.86 206 SER A C 1
ATOM 434 O O . SER A 1 84 ? 72.069 34.240 18.927 1.00 51.22 206 SER A O 1
ATOM 437 N N . TYR A 1 85 ? 72.065 35.281 20.930 1.00 43.10 207 TYR A N 1
ATOM 438 C CA . TYR A 1 85 ? 73.010 36.323 20.561 1.00 39.15 207 TYR A CA 1
ATOM 439 C C . TYR A 1 85 ? 74.134 36.373 21.586 1.00 46.02 207 TYR A C 1
ATOM 440 O O . TYR A 1 85 ? 73.992 35.899 22.716 1.00 49.70 207 TYR A O 1
ATOM 449 N N . ASP A 1 86 ? 75.256 36.965 21.183 1.00 41.10 208 ASP A N 1
ATOM 450 C CA . ASP A 1 86 ? 76.378 37.202 22.089 1.00 42.50 208 ASP A CA 1
ATOM 451 C C . ASP A 1 86 ? 76.188 38.589 22.686 1.00 46.15 208 ASP A C 1
ATOM 452 O O . ASP A 1 86 ? 76.417 39.603 22.021 1.00 50.93 208 ASP A O 1
ATOM 457 N N . TYR A 1 87 ? 75.756 38.634 23.943 1.00 54.84 209 TYR A N 1
ATOM 458 C CA . TYR A 1 87 ? 75.538 39.889 24.649 1.00 47.34 209 TYR A CA 1
ATOM 459 C C . TYR A 1 87 ? 76.805 40.432 25.289 1.00 55.19 209 TYR A C 1
ATOM 460 O O . TYR A 1 87 ? 76.743 41.449 25.988 1.00 64.14 209 TYR A O 1
ATOM 469 N N . GLY A 1 88 ? 77.945 39.785 25.062 1.00 49.04 210 GLY A N 1
ATOM 470 C CA . GLY A 1 88 ? 79.198 40.269 25.593 1.00 51.17 210 GLY A CA 1
ATOM 471 C C . GLY A 1 88 ? 79.257 40.193 27.111 1.00 53.16 210 GLY A C 1
ATOM 472 O O . GLY A 1 88 ? 78.383 39.655 27.785 1.00 63.12 210 GLY A O 1
ATOM 473 N N . GLY A 1 89 ? 80.337 40.764 27.638 1.00 54.17 211 GLY A N 1
ATOM 474 C CA . GLY A 1 89 ? 80.516 40.790 29.071 1.00 55.28 211 GLY A CA 1
ATOM 475 C C . GLY A 1 89 ? 80.533 39.390 29.647 1.00 53.75 211 GLY A C 1
ATOM 476 O O . GLY A 1 89 ? 80.938 38.420 28.998 1.00 64.51 211 GLY A O 1
ATOM 477 N N . THR A 1 90 ? 80.072 39.281 30.891 1.00 61.23 212 THR A N 1
ATOM 478 C CA . THR A 1 90 ? 79.926 37.977 31.522 1.00 59.90 212 THR A CA 1
ATOM 479 C C . THR A 1 90 ? 78.657 37.258 31.084 1.00 51.68 212 THR A C 1
ATOM 480 O O . THR A 1 90 ? 78.549 36.043 31.282 1.00 48.06 212 THR A O 1
ATOM 484 N N . THR A 1 91 ? 77.705 37.980 30.487 1.00 63.18 213 THR A N 1
ATOM 485 C CA . THR A 1 91 ? 76.481 37.352 29.999 1.00 47.28 213 THR A CA 1
ATOM 486 C C . THR A 1 91 ? 76.776 36.369 28.871 1.00 56.45 213 THR A C 1
ATOM 487 O O . THR A 1 91 ? 76.255 35.247 28.862 1.00 52.92 213 THR A O 1
ATOM 491 N N . GLY A 1 92 ? 77.618 36.766 27.919 1.00 55.95 214 GLY A N 1
ATOM 492 C CA . GLY A 1 92 ? 77.989 35.889 26.829 1.00 44.12 214 GLY A CA 1
ATOM 493 C C . GLY A 1 92 ? 76.805 35.562 25.939 1.00 42.24 214 GLY A C 1
ATOM 494 O O . GLY A 1 92 ? 75.879 36.360 25.763 1.00 48.70 214 GLY A O 1
ATOM 495 N N . TYR A 1 93 ? 76.835 34.359 25.370 1.00 43.14 215 TYR A N 1
ATOM 496 C CA . TYR A 1 93 ? 75.752 33.911 24.505 1.00 38.55 215 TYR A CA 1
ATOM 497 C C . TYR A 1 93 ? 74.517 33.564 25.326 1.00 41.08 215 TYR A C 1
ATOM 498 O O . TYR A 1 93 ? 74.591 32.780 26.277 1.00 51.37 215 TYR A O 1
ATOM 507 N N . GLN A 1 94 ? 73.382 34.159 24.960 1.00 42.27 216 GLN A N 1
ATOM 508 C CA . GLN A 1 94 ? 72.110 33.893 25.619 1.00 37.43 216 GLN A CA 1
ATOM 509 C C . GLN A 1 94 ? 70.994 33.978 24.591 1.00 39.69 216 GLN A C 1
ATOM 510 O O . GLN A 1 94 ? 71.134 34.618 23.548 1.00 51.79 216 GLN A O 1
ATOM 516 N N . SER A 1 95 ? 69.875 33.334 24.907 1.00 41.57 217 SER A N 1
ATOM 517 C CA . SER A 1 95 ? 68.691 33.448 24.068 1.00 35.35 217 SER A CA 1
ATOM 518 C C . SER A 1 95 ? 68.100 34.848 24.170 1.00 43.91 217 SER A C 1
ATOM 519 O O . SER A 1 95 ? 68.032 35.434 25.253 1.00 43.45 217 SER A O 1
ATOM 522 N N . ALA A 1 96 ? 67.664 35.388 23.029 1.00 37.44 218 ALA A N 1
ATOM 523 C CA . ALA A 1 96 ? 67.021 36.697 23.040 1.00 43.68 218 ALA A CA 1
ATOM 524 C C . ALA A 1 96 ? 65.626 36.652 23.657 1.00 55.68 218 ALA A C 1
ATOM 525 O O . ALA A 1 96 ? 65.075 37.709 23.987 1.00 55.56 218 ALA A O 1
ATOM 527 N N . LEU A 1 97 ? 65.046 35.463 23.816 1.00 45.55 219 LEU A N 1
ATOM 528 C CA . LEU A 1 97 ? 63.806 35.300 24.561 1.00 46.05 219 LEU A CA 1
ATOM 529 C C . LEU A 1 97 ? 64.120 35.098 26.038 1.00 47.24 219 LEU A C 1
ATOM 530 O O . LEU A 1 97 ? 65.018 34.328 26.395 1.00 41.44 219 LEU A O 1
ATOM 535 N N . THR A 1 98 ? 63.373 35.798 26.893 1.00 42.45 220 THR A N 1
ATOM 536 C CA . THR A 1 98 ? 63.634 35.776 28.324 1.00 42.43 220 THR A CA 1
ATOM 537 C C . THR A 1 98 ? 63.291 34.410 28.915 1.00 50.89 220 THR A C 1
ATOM 538 O O . THR A 1 98 ? 62.645 33.564 28.287 1.00 50.72 220 THR A O 1
ATOM 542 N N . THR A 1 99 ? 63.745 34.199 30.150 1.00 51.03 221 THR A N 1
ATOM 543 C CA . THR A 1 99 ? 63.431 32.958 30.846 1.00 51.11 221 THR A CA 1
ATOM 544 C C . THR A 1 99 ? 61.927 32.791 31.017 1.00 51.24 221 THR A C 1
ATOM 545 O O . THR A 1 99 ? 61.390 31.691 30.834 1.00 50.59 221 THR A O 1
ATOM 549 N N . ASP A 1 100 ? 61.226 33.877 31.346 1.00 58.66 222 ASP A N 1
ATOM 550 C CA . ASP A 1 100 ? 59.781 33.787 31.512 1.00 64.57 222 ASP A CA 1
ATOM 551 C C . ASP A 1 100 ? 59.084 33.503 30.189 1.00 61.29 222 ASP A C 1
ATOM 552 O O . ASP A 1 100 ? 58.064 32.805 30.166 1.00 58.56 222 ASP A O 1
ATOM 557 N N . GLN A 1 101 ? 59.624 34.015 29.079 1.00 61.45 223 GLN A N 1
ATOM 558 C CA . GLN A 1 101 ? 59.033 33.730 27.775 1.00 46.43 223 GLN A CA 1
ATOM 559 C C . GLN A 1 101 ? 59.196 32.261 27.404 1.00 48.55 223 GLN A C 1
ATOM 560 O O . GLN A 1 101 ? 58.266 31.643 26.871 1.00 52.27 223 GLN A O 1
ATOM 566 N N . TRP A 1 102 ? 60.367 31.682 27.679 1.00 45.04 224 TRP A N 1
ATOM 567 C CA . TRP A 1 102 ? 60.557 30.261 27.407 1.00 41.47 224 TRP A CA 1
ATOM 568 C C . TRP A 1 102 ? 59.643 29.402 28.268 1.00 48.41 224 TRP A C 1
ATOM 569 O O . TRP A 1 102 ? 59.207 28.331 27.831 1.00 49.13 224 TRP A O 1
ATOM 580 N N . ASN A 1 103 ? 59.336 29.854 29.488 1.00 52.44 225 ASN A N 1
ATOM 581 C CA . ASN A 1 103 ? 58.429 29.099 30.345 1.00 52.04 225 ASN A CA 1
ATOM 582 C C . ASN A 1 103 ? 56.987 29.189 29.858 1.00 54.80 225 ASN A C 1
ATOM 583 O O . ASN A 1 103 ? 56.228 28.223 30.000 1.00 54.76 225 ASN A O 1
ATOM 588 N N . GLN A 1 104 ? 56.588 30.330 29.289 1.00 45.95 226 GLN A N 1
ATOM 589 C CA . GLN A 1 104 ? 55.275 30.409 28.656 1.00 45.47 226 GLN A CA 1
ATOM 590 C C . GLN A 1 104 ? 55.156 29.398 27.523 1.00 51.77 226 GLN A C 1
ATOM 591 O O . GLN A 1 104 ? 54.118 28.744 27.370 1.00 55.86 226 GLN A O 1
ATOM 597 N N . LEU A 1 105 ? 56.213 29.256 26.720 1.00 42.25 227 LEU A N 1
ATOM 598 C CA . LEU A 1 105 ? 56.187 28.281 25.636 1.00 40.61 227 LEU A CA 1
ATOM 599 C C . LEU A 1 105 ? 56.110 26.859 26.177 1.00 45.47 227 LEU A C 1
ATOM 600 O O . LEU A 1 105 ? 55.351 26.034 25.656 1.00 51.50 227 LEU A O 1
ATOM 605 N N . TYR A 1 106 ? 56.881 26.554 27.226 1.00 48.61 228 TYR A N 1
ATOM 606 C CA . TYR A 1 106 ? 56.812 25.223 27.825 1.00 53.71 228 TYR A CA 1
ATOM 607 C C . TYR A 1 106 ? 55.449 24.975 28.458 1.00 53.68 228 TYR A C 1
ATOM 608 O O . TYR A 1 106 ? 54.914 23.862 28.384 1.00 53.85 228 TYR A O 1
ATOM 617 N N . ALA A 1 107 ? 54.875 26.000 29.092 1.00 46.83 229 ALA A N 1
ATOM 618 C CA . ALA A 1 107 ? 53.555 25.851 29.695 1.00 41.92 229 ALA A CA 1
ATOM 619 C C . ALA A 1 107 ? 52.495 25.600 28.633 1.00 46.24 229 ALA A C 1
ATOM 620 O O . ALA A 1 107 ? 51.575 24.799 28.839 1.00 42.98 229 ALA A O 1
ATOM 622 N N . TYR A 1 108 ? 52.608 26.277 27.489 1.00 51.44 230 TYR A N 1
ATOM 623 C CA . TYR A 1 108 ? 51.670 26.041 26.399 1.00 41.35 230 TYR A CA 1
ATOM 624 C C . TYR A 1 108 ? 51.779 24.611 25.886 1.00 48.00 230 TYR A C 1
ATOM 625 O O . TYR A 1 108 ? 50.759 23.960 25.627 1.00 54.30 230 TYR A O 1
ATOM 634 N N . GLN A 1 109 ? 53.008 24.100 25.752 1.00 41.99 231 GLN A N 1
ATOM 635 C CA . GLN A 1 109 ? 53.203 22.730 25.282 1.00 46.19 231 GLN A CA 1
ATOM 636 C C . GLN A 1 109 ? 52.490 21.725 26.177 1.00 56.58 231 GLN A C 1
ATOM 637 O O . GLN A 1 109 ? 51.927 20.737 25.690 1.00 54.55 231 GLN A O 1
ATOM 643 N N . LEU A 1 110 ? 52.510 21.954 27.490 1.00 45.92 232 LEU A N 1
ATOM 644 C CA . LEU A 1 110 ? 51.926 20.996 28.421 1.00 48.49 232 LEU A CA 1
ATOM 645 C C . LEU A 1 110 ? 50.403 21.055 28.415 1.00 50.26 232 LEU A C 1
ATOM 646 O O . LEU A 1 110 ? 49.738 20.019 28.305 1.00 56.99 232 LEU A O 1
ATOM 651 N N . GLU A 1 111 ? 49.832 22.258 28.530 1.00 47.74 233 GLU A N 1
ATOM 652 C CA . GLU A 1 111 ? 48.382 22.374 28.667 1.00 52.14 233 GLU A CA 1
ATOM 653 C C . GLU A 1 111 ? 47.652 21.955 27.398 1.00 57.75 233 GLU A C 1
ATOM 654 O O . GLU A 1 111 ? 46.526 21.450 27.473 1.00 61.71 233 GLU A O 1
ATOM 660 N N . TYR A 1 112 ? 48.270 22.144 26.231 1.00 55.49 234 TYR A N 1
ATOM 661 C CA . TYR A 1 112 ? 47.602 21.904 24.957 1.00 51.00 234 TYR A CA 1
ATOM 662 C C . TYR A 1 112 ? 48.229 20.776 24.147 1.00 53.18 234 TYR A C 1
ATOM 663 O O . TYR A 1 112 ? 47.805 20.542 23.009 1.00 61.04 234 TYR A O 1
ATOM 672 N N . GLY A 1 113 ? 49.213 20.069 24.696 1.00 53.96 235 GLY A N 1
ATOM 673 C CA . GLY A 1 113 ? 49.787 18.916 24.008 1.00 40.38 235 GLY A CA 1
ATOM 674 C C . GLY A 1 113 ? 50.509 19.248 22.720 1.00 52.23 235 GLY A C 1
ATOM 675 O O . GLY A 1 113 ? 50.420 18.489 21.747 1.00 59.51 235 GLY A O 1
ATOM 676 N N . VAL A 1 114 ? 51.237 20.361 22.697 1.00 35.33 236 VAL A N 1
ATOM 677 C CA . VAL A 1 114 ? 51.873 20.873 21.490 1.00 33.77 236 VAL A CA 1
ATOM 678 C C . VAL A 1 114 ? 53.364 20.567 21.539 1.00 47.46 236 VAL A C 1
ATOM 679 O O . VAL A 1 114 ? 54.011 20.720 22.583 1.00 50.01 236 VAL A O 1
ATOM 683 N N . ARG A 1 115 ? 53.909 20.128 20.410 1.00 47.79 237 ARG A N 1
ATOM 684 C CA . ARG A 1 115 ? 55.313 19.766 20.308 1.00 43.15 237 ARG A CA 1
ATOM 685 C C . ARG A 1 115 ? 56.150 20.956 19.850 1.00 41.90 237 ARG A C 1
ATOM 686 O O . ARG A 1 115 ? 55.642 21.926 19.282 1.00 45.19 237 ARG A O 1
ATOM 694 N N . MET A 1 116 ? 57.454 20.869 20.115 1.00 42.91 238 MET A N 1
ATOM 695 C CA . MET A 1 116 ? 58.412 21.897 19.732 1.00 39.02 238 MET A CA 1
ATOM 696 C C . MET A 1 116 ? 59.605 21.261 19.034 1.00 43.37 238 MET A C 1
ATOM 697 O O . MET A 1 116 ? 60.074 20.191 19.434 1.00 33.93 238 MET A O 1
ATOM 702 N N . VAL A 1 117 ? 60.093 21.926 17.991 1.00 33.01 239 VAL A N 1
ATOM 703 C CA . VAL A 1 117 ? 61.268 21.493 17.248 1.00 25.47 239 VAL A CA 1
ATOM 704 C C . VAL A 1 117 ? 62.336 22.570 17.376 1.00 35.86 239 VAL A C 1
ATOM 705 O O . VAL A 1 117 ? 62.047 23.760 17.209 1.00 35.65 239 VAL A O 1
ATOM 709 N N . GLN A 1 118 ? 63.563 22.154 17.681 1.00 33.72 240 GLN A N 1
ATOM 710 C CA . GLN A 1 118 ? 64.705 23.059 17.743 1.00 31.82 240 GLN A CA 1
ATOM 711 C C . GLN A 1 118 ? 65.837 22.482 16.908 1.00 38.57 240 GLN A C 1
ATOM 712 O O . GLN A 1 118 ? 66.252 21.340 17.127 1.00 38.79 240 GLN A O 1
ATOM 718 N N . PHE A 1 119 ? 66.335 23.266 15.957 1.00 34.63 241 PHE A N 1
ATOM 719 C CA . PHE A 1 119 ? 67.470 22.855 15.151 1.00 30.41 241 PHE A CA 1
ATOM 720 C C . PHE A 1 119 ? 68.529 23.947 15.167 1.00 37.43 241 PHE A C 1
ATOM 721 O O . PHE A 1 119 ? 68.249 25.113 15.460 1.00 30.97 241 PHE A O 1
ATOM 729 N N . ASP A 1 120 ? 69.759 23.540 14.845 1.00 37.87 242 ASP A N 1
ATOM 730 C CA . ASP A 1 120 ? 70.935 24.407 14.923 1.00 29.48 242 ASP A CA 1
ATOM 731 C C . ASP A 1 120 ? 71.193 24.843 16.364 1.00 34.63 242 ASP A C 1
ATOM 732 O O . ASP A 1 120 ? 71.512 26.001 16.638 1.00 47.57 242 ASP A O 1
ATOM 737 N N . VAL A 1 121 ? 71.061 23.901 17.298 1.00 34.64 243 VAL A N 1
ATOM 738 C CA . VAL A 1 121 ? 71.292 24.161 18.712 1.00 36.45 243 VAL A CA 1
ATOM 739 C C . VAL A 1 121 ? 72.477 23.331 19.190 1.00 41.91 243 VAL A C 1
ATOM 740 O O . VAL A 1 121 ? 72.764 22.248 18.668 1.00 36.49 243 VAL A O 1
ATOM 744 N N . TYR A 1 122 ? 73.171 23.863 20.189 1.00 37.63 244 TYR A N 1
ATOM 745 C CA . TYR A 1 122 ? 74.318 23.185 20.781 1.00 37.53 244 TYR A CA 1
ATOM 746 C C . TYR A 1 122 ? 73.837 22.219 21.858 1.00 38.74 244 TYR A C 1
ATOM 747 O O . TYR A 1 122 ? 72.973 22.583 22.662 1.00 37.61 244 TYR A O 1
ATOM 756 N N . PRO A 1 123 ? 74.358 20.982 21.899 1.00 40.50 245 PRO A N 1
ATOM 757 C CA . PRO A 1 123 ? 73.862 20.003 22.880 1.00 37.84 245 PRO A CA 1
ATOM 758 C C . PRO A 1 123 ? 74.113 20.430 24.317 1.00 44.63 245 PRO A C 1
ATOM 759 O O . PRO A 1 123 ? 75.259 20.538 24.762 1.00 54.15 245 PRO A O 1
ATOM 763 N N . GLY A 1 124 ? 73.030 20.670 25.049 1.00 49.09 246 GLY A N 1
ATOM 764 C CA . GLY A 1 124 ? 73.115 21.092 26.423 1.00 52.55 246 GLY A CA 1
ATOM 765 C C . GLY A 1 124 ? 72.059 20.417 27.268 1.00 51.77 246 GLY A C 1
ATOM 766 O O . GLY A 1 124 ? 71.302 19.566 26.787 1.00 40.61 246 GLY A O 1
ATOM 767 N N . PRO A 1 125 ? 71.986 20.785 28.549 1.00 52.81 247 PRO A N 1
ATOM 768 C CA . PRO A 1 125 ? 71.006 20.143 29.441 1.00 40.37 247 PRO A CA 1
ATOM 769 C C . PRO A 1 125 ? 69.565 20.338 29.001 1.00 40.99 247 PRO A C 1
ATOM 770 O O . PRO A 1 125 ? 68.730 19.460 29.247 1.00 50.48 247 PRO A O 1
ATOM 774 N N . LYS A 1 126 ? 69.249 21.462 28.351 1.00 45.86 248 LYS A N 1
ATOM 775 C CA . LYS A 1 126 ? 67.894 21.694 27.861 1.00 42.23 248 LYS A CA 1
ATOM 776 C C . LYS A 1 126 ? 67.489 20.696 26.785 1.00 42.92 248 LYS A C 1
ATOM 777 O O . LYS A 1 126 ? 66.298 20.584 26.473 1.00 46.65 248 LYS A O 1
ATOM 783 N N . PHE A 1 127 ? 68.448 19.975 26.205 1.00 40.29 249 PHE A N 1
ATOM 784 C CA . PHE A 1 127 ? 68.163 18.976 25.185 1.00 46.35 249 PHE A CA 1
ATOM 785 C C . PHE A 1 127 ? 68.580 17.581 25.631 1.00 42.63 249 PHE A C 1
ATOM 786 O O . PHE A 1 127 ? 68.705 16.676 24.799 1.00 36.87 249 PHE A O 1
ATOM 794 N N . GLY A 1 128 ? 68.805 17.399 26.931 1.00 37.23 250 GLY A N 1
ATOM 795 C CA . GLY A 1 128 ? 69.081 16.083 27.481 1.00 39.82 250 GLY A CA 1
ATOM 796 C C . GLY A 1 128 ? 70.362 15.453 26.987 1.00 44.16 250 GLY A C 1
ATOM 797 O O . GLY A 1 128 ? 70.467 14.221 26.958 1.00 49.30 250 GLY A O 1
ATOM 798 N N . ALA A 1 129 ? 71.346 16.263 26.604 1.00 35.46 251 ALA A N 1
ATOM 799 C CA . ALA A 1 129 ? 72.587 15.740 26.056 1.00 49.51 251 ALA A CA 1
ATOM 800 C C . ALA A 1 129 ? 73.732 16.688 26.381 1.00 45.52 251 ALA A C 1
ATOM 801 O O . ALA A 1 129 ? 73.529 17.829 26.801 1.00 50.54 251 ALA A O 1
ATOM 803 N N . SER A 1 130 ? 74.948 16.193 26.180 1.00 39.70 252 SER A N 1
ATOM 804 C CA . SER A 1 130 ? 76.158 16.986 26.315 1.00 43.90 252 SER A CA 1
ATOM 805 C C . SER A 1 130 ? 77.042 16.757 25.101 1.00 52.23 252 SER A C 1
ATOM 806 O O . SER A 1 130 ? 77.028 15.682 24.493 1.00 53.42 252 SER A O 1
ATOM 809 N N . ALA A 1 131 ? 77.815 17.778 24.756 1.00 43.91 253 ALA A N 1
ATOM 810 C CA . ALA A 1 131 ? 78.722 17.661 23.627 1.00 42.62 253 ALA A CA 1
ATOM 811 C C . ALA A 1 131 ? 79.861 16.709 23.961 1.00 39.60 253 ALA A C 1
ATOM 812 O O . ALA A 1 131 ? 80.400 16.727 25.072 1.00 51.75 253 ALA A O 1
ATOM 814 N N . VAL A 1 132 ? 80.227 15.869 22.990 1.00 39.78 254 VAL A N 1
ATOM 815 C CA . VAL A 1 132 ? 81.437 15.068 23.098 1.00 37.86 254 VAL A CA 1
ATOM 816 C C . VAL A 1 132 ? 82.669 15.956 23.191 1.00 49.79 254 VAL A C 1
ATOM 817 O O . VAL A 1 132 ? 83.764 15.463 23.482 1.00 52.26 254 VAL A O 1
ATOM 821 N N . ASN A 1 133 ? 82.488 17.260 22.941 1.00 73.25 255 ASN A N 1
ATOM 822 C CA . ASN A 1 133 ? 83.422 18.372 23.118 1.00 65.11 255 ASN A CA 1
ATOM 823 C C . ASN A 1 133 ? 84.139 18.677 21.810 1.00 48.89 255 ASN A C 1
ATOM 824 O O . ASN A 1 133 ? 85.150 18.049 21.481 1.00 64.72 255 ASN A O 1
ATOM 829 N N . GLY A 1 134 ? 83.620 19.648 21.065 1.00 44.05 256 GLY A N 1
ATOM 830 C CA . GLY A 1 134 ? 84.273 20.098 19.854 1.00 47.57 256 GLY A CA 1
ATOM 831 C C . GLY A 1 134 ? 83.327 20.428 18.717 1.00 63.76 256 GLY A C 1
ATOM 832 O O . GLY A 1 134 ? 82.147 20.060 18.738 1.00 52.58 256 GLY A O 1
ATOM 833 N N . GLY A 1 135 ? 83.840 21.121 17.708 1.00 87.16 257 GLY A N 1
ATOM 834 C CA . GLY A 1 135 ? 83.057 21.388 16.526 1.00 77.39 257 GLY A CA 1
ATOM 835 C C . GLY A 1 135 ? 82.875 20.136 15.695 1.00 78.74 257 GLY A C 1
ATOM 836 O O . GLY A 1 135 ? 83.066 19.007 16.145 1.00 103.57 257 GLY A O 1
ATOM 837 N N . CYS A 1 136 ? 82.513 20.351 14.434 1.00 61.66 258 CYS A N 1
ATOM 838 C CA . CYS A 1 136 ? 82.091 19.233 13.599 1.00 66.17 258 CYS A CA 1
ATOM 839 C C . CYS A 1 136 ? 83.191 18.780 12.650 1.00 67.24 258 CYS A C 1
ATOM 840 O O . CYS A 1 136 ? 83.953 17.856 12.956 1.00 56.04 258 CYS A O 1
ATOM 843 N N . CYS A 1 137 ? 83.266 19.435 11.493 1.00 72.15 259 CYS A N 1
ATOM 844 C CA . CYS A 1 137 ? 84.204 19.110 10.433 1.00 72.83 259 CYS A CA 1
ATOM 845 C C . CYS A 1 137 ? 84.491 20.378 9.645 1.00 68.57 259 CYS A C 1
ATOM 846 O O . CYS A 1 137 ? 83.573 21.142 9.332 1.00 47.49 259 CYS A O 1
ATOM 849 N N . ASN A 1 138 ? 85.761 20.592 9.324 1.00 71.46 260 ASN A N 1
ATOM 850 C CA . ASN A 1 138 ? 86.166 21.772 8.572 1.00 60.43 260 ASN A CA 1
ATOM 851 C C . ASN A 1 138 ? 85.709 21.642 7.119 1.00 51.81 260 ASN A C 1
ATOM 852 O O . ASN A 1 138 ? 84.911 20.772 6.757 1.00 67.04 260 ASN A O 1
ATOM 857 N N . THR A 1 139 ? 86.216 22.531 6.268 1.00 55.02 261 THR A N 1
ATOM 858 C CA . THR A 1 139 ? 85.871 22.509 4.853 1.00 55.91 261 THR A CA 1
ATOM 859 C C . THR A 1 139 ? 86.390 21.229 4.209 1.00 57.67 261 THR A C 1
ATOM 860 O O . THR A 1 139 ? 87.544 20.841 4.415 1.00 66.70 261 THR A O 1
ATOM 864 N N . GLY A 1 140 ? 85.533 20.568 3.434 1.00 66.30 262 GLY A N 1
ATOM 865 C CA . GLY A 1 140 ? 85.911 19.348 2.754 1.00 62.02 262 GLY A CA 1
ATOM 866 C C . GLY A 1 140 ? 86.021 18.121 3.629 1.00 58.18 262 GLY A C 1
ATOM 867 O O . GLY A 1 140 ? 86.399 17.058 3.124 1.00 60.82 262 GLY A O 1
ATOM 868 N N . VAL A 1 141 ? 85.712 18.227 4.919 1.00 60.36 263 VAL A N 1
ATOM 869 C CA . VAL A 1 141 ? 85.745 17.096 5.838 1.00 52.22 263 VAL A CA 1
ATOM 870 C C . VAL A 1 141 ? 84.327 16.558 5.968 1.00 57.55 263 VAL A C 1
ATOM 871 O O . VAL A 1 141 ? 83.421 17.263 6.434 1.00 62.84 263 VAL A O 1
ATOM 875 N N . GLU A 1 142 ? 84.134 15.312 5.548 1.00 50.50 264 GLU A N 1
ATOM 876 C CA . GLU A 1 142 ? 82.822 14.685 5.532 1.00 50.28 264 GLU A CA 1
ATOM 877 C C . GLU A 1 142 ? 82.557 13.954 6.842 1.00 46.24 264 GLU A C 1
ATOM 878 O O . GLU A 1 142 ? 83.469 13.386 7.449 1.00 47.12 264 GLU A O 1
ATOM 884 N N . GLN A 1 143 ? 81.301 13.993 7.284 1.00 37.35 265 GLN A N 1
ATOM 885 C CA . GLN A 1 143 ? 80.826 13.135 8.363 1.00 39.66 265 GLN A CA 1
ATOM 886 C C . GLN A 1 143 ? 79.430 12.673 7.992 1.00 40.94 265 GLN A C 1
ATOM 887 O O . GLN A 1 143 ? 78.521 13.497 7.856 1.00 46.82 265 GLN A O 1
ATOM 893 N N . LEU A 1 144 ? 79.265 11.367 7.818 1.00 36.80 266 LEU A N 1
ATOM 894 C CA . LEU A 1 144 ? 77.991 10.825 7.379 1.00 39.80 266 LEU A CA 1
ATOM 895 C C . LEU A 1 144 ? 76.972 10.863 8.508 1.00 40.70 266 LEU A C 1
ATOM 896 O O . LEU A 1 144 ? 77.306 10.651 9.677 1.00 33.38 266 LEU A O 1
ATOM 901 N N . LEU A 1 145 ? 75.724 11.145 8.144 1.00 42.59 267 LEU A N 1
ATOM 902 C CA . LEU A 1 145 ? 74.613 11.263 9.077 1.00 29.35 267 LEU A CA 1
ATOM 903 C C . LEU A 1 145 ? 73.484 10.357 8.611 1.00 31.00 267 LEU A C 1
ATOM 904 O O . LEU A 1 145 ? 73.257 10.212 7.407 1.00 37.75 267 LEU A O 1
ATOM 909 N N . SER A 1 146 ? 72.781 9.744 9.560 1.00 25.04 268 SER A N 1
ATOM 910 C CA . SER A 1 146 ? 71.684 8.856 9.204 1.00 32.60 268 SER A CA 1
ATOM 911 C C . SER A 1 146 ? 70.697 8.773 10.357 1.00 30.93 268 SER A C 1
ATOM 912 O O . SER A 1 146 ? 71.081 8.859 11.526 1.00 39.27 268 SER A O 1
ATOM 915 N N . PHE A 1 147 ? 69.422 8.594 10.011 1.00 20.00 269 PHE A N 1
ATOM 916 C CA . PHE A 1 147 ? 68.405 8.309 11.014 1.00 21.10 269 PHE A CA 1
ATOM 917 C C . PHE A 1 147 ? 68.552 6.879 11.511 1.00 33.12 269 PHE A C 1
ATOM 918 O O . PHE A 1 147 ? 68.650 5.941 10.713 1.00 31.06 269 PHE A O 1
ATOM 926 N N . THR A 1 148 ? 68.573 6.710 12.832 1.00 19.77 270 THR A N 1
ATOM 927 C CA . THR A 1 148 ? 68.658 5.389 13.430 1.00 22.45 270 THR A CA 1
ATOM 928 C C . THR A 1 148 ? 67.328 4.905 13.988 1.00 31.01 270 THR A C 1
ATOM 929 O O . THR A 1 148 ? 67.198 3.716 14.297 1.00 31.28 270 THR A O 1
ATOM 933 N N . ASP A 1 149 ? 66.342 5.788 14.112 1.00 26.75 271 ASP A N 1
ATOM 934 C CA . ASP A 1 149 ? 65.032 5.405 14.625 1.00 33.02 271 ASP A CA 1
ATOM 935 C C . ASP A 1 149 ? 64.015 6.388 14.060 1.00 28.40 271 ASP A C 1
ATOM 936 O O . ASP A 1 149 ? 64.046 7.577 14.393 1.00 32.37 271 ASP A O 1
ATOM 941 N N . THR A 1 150 ? 63.131 5.893 13.196 1.00 26.52 272 THR A N 1
ATOM 942 C CA . THR A 1 150 ? 62.073 6.693 12.598 1.00 20.07 272 THR A CA 1
ATOM 943 C C . THR A 1 150 ? 60.697 6.327 13.137 1.00 29.63 272 THR A C 1
ATOM 944 O O . THR A 1 150 ? 59.687 6.734 12.554 1.00 35.35 272 THR A O 1
ATOM 948 N N . SER A 1 151 ? 60.635 5.575 14.240 1.00 29.51 273 SER A N 1
ATOM 949 C CA . SER A 1 151 ? 59.364 5.092 14.768 1.00 28.18 273 SER A CA 1
ATOM 950 C C . SER A 1 151 ? 58.501 6.197 15.365 1.00 34.05 273 SER A C 1
ATOM 951 O O . SER A 1 151 ? 57.312 5.963 15.601 1.00 29.87 273 SER A O 1
ATOM 954 N N . ASP A 1 152 ? 59.055 7.380 15.620 1.00 30.67 274 ASP A N 1
ATOM 955 C CA . ASP A 1 152 ? 58.267 8.483 16.148 1.00 34.01 274 ASP A CA 1
ATOM 956 C C . ASP A 1 152 ? 57.585 9.299 15.058 1.00 47.96 274 ASP A C 1
ATOM 957 O O . ASP A 1 152 ? 56.713 10.119 15.370 1.00 46.17 274 ASP A O 1
ATOM 962 N N . PHE A 1 153 ? 57.952 9.093 13.795 1.00 46.58 275 PHE A N 1
ATOM 963 C CA . PHE A 1 153 ? 57.336 9.789 12.666 1.00 35.68 275 PHE A CA 1
ATOM 964 C C . PHE A 1 153 ? 57.256 8.826 11.489 1.00 38.46 275 PHE A C 1
ATOM 965 O O . PHE A 1 153 ? 57.892 9.029 10.446 1.00 35.08 275 PHE A O 1
ATOM 973 N N . PRO A 1 154 ? 56.462 7.759 11.621 1.00 38.46 276 PRO A N 1
ATOM 974 C CA . PRO A 1 154 ? 56.475 6.715 10.585 1.00 22.62 276 PRO A CA 1
ATOM 975 C C . PRO A 1 154 ? 55.869 7.151 9.261 1.00 23.11 276 PRO A C 1
ATOM 976 O O . PRO A 1 154 ? 56.263 6.622 8.213 1.00 39.20 276 PRO A O 1
ATOM 980 N N . THR A 1 155 ? 54.927 8.096 9.264 1.00 39.31 277 THR A N 1
ATOM 981 C CA . THR A 1 155 ? 54.346 8.539 8.002 1.00 39.34 277 THR A CA 1
ATOM 982 C C . THR A 1 155 ? 55.290 9.427 7.202 1.00 33.36 277 THR A C 1
ATOM 983 O O . THR A 1 155 ? 54.971 9.766 6.058 1.00 37.29 277 THR A O 1
ATOM 987 N N . ALA A 1 156 ? 56.438 9.810 7.769 1.00 38.10 278 ALA A N 1
ATOM 988 C CA . ALA A 1 156 ? 57.403 10.608 7.022 1.00 26.66 278 ALA A CA 1
ATOM 989 C C . ALA A 1 156 ? 58.037 9.820 5.885 1.00 30.38 278 ALA A C 1
ATOM 990 O O . ALA A 1 156 ? 58.529 10.425 4.927 1.00 32.15 278 ALA A O 1
ATOM 992 N N . GLY A 1 157 ? 58.032 8.492 5.963 1.00 29.40 279 GLY A N 1
ATOM 993 C CA . GLY A 1 157 ? 58.532 7.687 4.868 1.00 20.08 279 GLY A CA 1
ATOM 994 C C . GLY A 1 157 ? 60.028 7.722 4.677 1.00 31.79 279 GLY A C 1
ATOM 995 O O . GLY A 1 157 ? 60.511 7.415 3.582 1.00 37.35 279 GLY A O 1
ATOM 996 N N . LEU A 1 158 ? 60.781 8.093 5.707 1.00 31.89 280 LEU A N 1
ATOM 997 C CA . LEU A 1 158 ? 62.232 8.115 5.611 1.00 28.10 280 LEU A CA 1
ATOM 998 C C . LEU A 1 158 ? 62.784 6.718 5.866 1.00 30.56 280 LEU A C 1
ATOM 999 O O . LEU A 1 158 ? 62.360 6.035 6.804 1.00 49.06 280 LEU A O 1
ATOM 1004 N N . LYS A 1 159 ? 63.719 6.290 5.023 1.00 35.20 281 LYS A N 1
ATOM 1005 C CA . LYS A 1 159 ? 64.315 4.966 5.154 1.00 26.57 281 LYS A CA 1
ATOM 1006 C C . LYS A 1 159 ? 65.447 5.015 6.173 1.00 35.15 281 LYS A C 1
ATOM 1007 O O . LYS A 1 159 ? 66.413 5.769 6.008 1.00 49.43 281 LYS A O 1
ATOM 1013 N N . THR A 1 160 ? 65.317 4.210 7.223 1.00 36.55 282 THR A N 1
ATOM 1014 C CA . THR A 1 160 ? 66.276 4.203 8.318 1.00 28.22 282 THR A CA 1
ATOM 1015 C C . THR A 1 160 ? 67.638 3.700 7.850 1.00 31.92 282 THR A C 1
ATOM 1016 O O . THR A 1 160 ? 67.734 2.779 7.034 1.00 45.28 282 THR A O 1
ATOM 1020 N N . GLY A 1 161 ? 68.697 4.318 8.371 1.00 24.60 283 GLY A N 1
ATOM 1021 C CA . GLY A 1 161 ? 70.050 3.870 8.126 1.00 29.13 283 GLY A CA 1
ATOM 1022 C C . GLY A 1 161 ? 70.706 4.420 6.879 1.00 29.89 283 GLY A C 1
ATOM 1023 O O . GLY A 1 161 ? 71.917 4.232 6.703 1.00 46.15 283 GLY A O 1
ATOM 1024 N N . ALA A 1 162 ? 69.958 5.085 6.006 1.00 26.22 284 ALA A N 1
ATOM 1025 C CA . ALA A 1 162 ? 70.540 5.626 4.785 1.00 19.96 284 ALA A CA 1
ATOM 1026 C C . ALA A 1 162 ? 71.360 6.864 5.119 1.00 29.70 284 ALA A C 1
ATOM 1027 O O . ALA A 1 162 ? 70.844 7.809 5.725 1.00 35.21 284 ALA A O 1
ATOM 1029 N N . THR A 1 163 ? 72.634 6.858 4.730 1.00 23.06 285 THR A N 1
ATOM 1030 C CA . THR A 1 163 ? 73.543 7.931 5.110 1.00 35.63 285 THR A CA 1
ATOM 1031 C C . THR A 1 163 ? 73.411 9.120 4.168 1.00 39.55 285 THR A C 1
ATOM 1032 O O . THR A 1 163 ? 73.224 8.958 2.958 1.00 29.19 285 THR A O 1
ATOM 1036 N N . VAL A 1 164 ? 73.510 10.322 4.739 1.00 20.24 286 VAL A N 1
ATOM 1037 C CA . VAL A 1 164 ? 73.543 11.572 3.994 1.00 24.75 286 VAL A CA 1
ATOM 1038 C C . VAL A 1 164 ? 74.758 12.374 4.453 1.00 38.13 286 VAL A C 1
ATOM 1039 O O . VAL A 1 164 ? 75.412 12.046 5.444 1.00 46.18 286 VAL A O 1
ATOM 1043 N N . SER A 1 165 ? 75.050 13.441 3.715 1.00 32.38 287 SER A N 1
ATOM 1044 C CA . SER A 1 165 ? 76.259 14.220 3.937 1.00 27.35 287 SER A CA 1
ATOM 1045 C C . SER A 1 165 ? 75.988 15.418 4.836 1.00 33.14 287 SER A C 1
ATOM 1046 O O . SER A 1 165 ? 74.957 16.082 4.713 1.00 44.70 287 SER A O 1
ATOM 1049 N N . THR A 1 166 ? 76.929 15.692 5.740 1.00 43.64 288 THR A N 1
ATOM 1050 C CA . THR A 1 166 ? 76.882 16.880 6.582 1.00 46.20 288 THR A CA 1
ATOM 1051 C C . THR A 1 166 ? 77.888 17.935 6.156 1.00 47.14 288 THR A C 1
ATOM 1052 O O . THR A 1 166 ? 78.000 18.970 6.823 1.00 51.51 288 THR A O 1
ATOM 1056 N N . GLU A 1 167 ? 78.626 17.695 5.076 1.00 44.71 289 GLU A N 1
ATOM 1057 C CA . GLU A 1 167 ? 79.675 18.614 4.661 1.00 52.24 289 GLU A CA 1
ATOM 1058 C C . GLU A 1 167 ? 79.091 19.998 4.411 1.00 46.02 289 GLU A C 1
ATOM 1059 O O . GLU A 1 167 ? 78.123 20.155 3.663 1.00 38.51 289 GLU A O 1
ATOM 1065 N N . GLY A 1 168 ? 79.668 21.000 5.071 1.00 42.57 290 GLY A N 1
ATOM 1066 C CA . GLY A 1 168 ? 79.186 22.356 4.983 1.00 31.24 290 GLY A CA 1
ATOM 1067 C C . GLY A 1 168 ? 78.203 22.752 6.061 1.00 46.75 290 GLY A C 1
ATOM 1068 O O . GLY A 1 168 ? 77.950 23.947 6.238 1.00 55.53 290 GLY A O 1
ATOM 1069 N N . LEU A 1 169 ? 77.637 21.790 6.779 1.00 47.47 291 LEU A N 1
ATOM 1070 C CA . LEU A 1 169 ? 76.717 22.064 7.873 1.00 30.99 291 LEU A CA 1
ATOM 1071 C C . LEU A 1 169 ? 77.464 21.875 9.186 1.00 37.47 291 LEU A C 1
ATOM 1072 O O . LEU A 1 169 ? 77.907 20.764 9.497 1.00 39.27 291 LEU A O 1
ATOM 1077 N N . TRP A 1 170 ? 77.617 22.956 9.944 1.00 30.70 292 TRP A N 1
ATOM 1078 C CA . TRP A 1 170 ? 78.275 22.855 11.239 1.00 35.44 292 TRP A CA 1
ATOM 1079 C C . TRP A 1 170 ? 77.383 22.085 12.206 1.00 46.04 292 TRP A C 1
ATOM 1080 O O . TRP A 1 170 ? 76.193 22.389 12.338 1.00 56.13 292 TRP A O 1
ATOM 1091 N N . HIS A 1 171 ? 77.950 21.078 12.875 1.00 34.38 293 HIS A N 1
ATOM 1092 C CA . HIS A 1 171 ? 77.200 20.273 13.834 1.00 39.49 293 HIS A CA 1
ATOM 1093 C C . HIS A 1 171 ? 78.055 20.020 15.072 1.00 37.16 293 HIS A C 1
ATOM 1094 O O . HIS A 1 171 ? 79.221 20.413 15.143 1.00 58.71 293 HIS A O 1
ATOM 1101 N N . TYR A 1 172 ? 77.456 19.370 16.069 1.00 38.53 294 TYR A N 1
ATOM 1102 C CA . TYR A 1 172 ? 78.127 19.097 17.339 1.00 32.47 294 TYR A CA 1
ATOM 1103 C C . TYR A 1 172 ? 77.821 17.665 17.757 1.00 37.03 294 TYR A C 1
ATOM 1104 O O . TYR A 1 172 ? 76.707 17.372 18.222 1.00 35.35 294 TYR A O 1
ATOM 1113 N N . PRO A 1 173 ? 78.771 16.748 17.597 1.00 34.73 295 PRO A N 1
ATOM 1114 C CA . PRO A 1 173 ? 78.570 15.383 18.095 1.00 34.48 295 PRO A CA 1
ATOM 1115 C C . PRO A 1 173 ? 78.237 15.392 19.579 1.00 37.45 295 PRO A C 1
ATOM 1116 O O . PRO A 1 173 ? 78.894 16.063 20.378 1.00 40.20 295 PRO A O 1
ATOM 1120 N N . ALA A 1 174 ? 77.198 14.647 19.947 1.00 40.64 296 ALA A N 1
ATOM 1121 C CA . ALA A 1 174 ? 76.598 14.752 21.267 1.00 37.41 296 ALA A CA 1
ATOM 1122 C C . ALA A 1 174 ? 76.493 13.384 21.925 1.00 44.17 296 ALA A C 1
ATOM 1123 O O . ALA A 1 174 ? 76.680 12.341 21.290 1.00 38.38 296 ALA A O 1
ATOM 1125 N N . THR A 1 175 ? 76.169 13.411 23.219 1.00 44.18 297 THR A N 1
ATOM 1126 C CA . THR A 1 175 ? 75.963 12.208 24.019 1.00 36.94 297 THR A CA 1
ATOM 1127 C C . THR A 1 175 ? 74.730 12.395 24.892 1.00 45.50 297 THR A C 1
ATOM 1128 O O . THR A 1 175 ? 74.668 13.346 25.677 1.00 47.77 297 THR A O 1
ATOM 1132 N N . ILE A 1 176 ? 73.754 11.490 24.761 1.00 37.53 298 ILE A N 1
ATOM 1133 C CA . ILE A 1 176 ? 72.573 11.543 25.616 1.00 38.84 298 ILE A CA 1
ATOM 1134 C C . ILE A 1 176 ? 72.985 11.280 27.056 1.00 41.44 298 ILE A C 1
ATOM 1135 O O . ILE A 1 176 ? 73.703 10.315 27.349 1.00 56.32 298 ILE A O 1
ATOM 1140 N N . SER A 1 177 ? 72.528 12.141 27.968 1.00 38.39 299 SER A N 1
ATOM 1141 C CA . SER A 1 177 ? 72.969 12.078 29.355 1.00 46.94 299 SER A CA 1
ATOM 1142 C C . SER A 1 177 ? 72.000 11.350 30.280 1.00 39.52 299 SER A C 1
ATOM 1143 O O . SER A 1 177 ? 72.435 10.826 31.309 1.00 48.94 299 SER A O 1
ATOM 1146 N N . ASN A 1 178 ? 70.711 11.296 29.948 1.00 42.25 300 ASN A N 1
ATOM 1147 C CA . ASN A 1 178 ? 69.739 10.535 30.737 1.00 42.89 300 ASN A CA 1
ATOM 1148 C C . ASN A 1 178 ? 68.775 9.880 29.753 1.00 50.00 300 ASN A C 1
ATOM 1149 O O . ASN A 1 178 ? 67.905 10.553 29.192 1.00 67.13 300 ASN A O 1
ATOM 1154 N N . SER A 1 179 ? 68.930 8.568 29.549 1.00 36.20 301 SER A N 1
ATOM 1155 C CA . SER A 1 179 ? 68.159 7.867 28.524 1.00 46.10 301 SER A CA 1
ATOM 1156 C C . SER A 1 179 ? 66.705 7.644 28.908 1.00 57.17 301 SER A C 1
ATOM 1157 O O . SER A 1 179 ? 65.963 7.058 28.111 1.00 56.51 301 SER A O 1
ATOM 1160 N N . SER A 1 180 ? 66.281 8.082 30.092 1.00 56.41 302 SER A N 1
ATOM 1161 C CA . SER A 1 180 ? 64.891 7.962 30.508 1.00 45.19 302 SER A CA 1
ATOM 1162 C C . SER A 1 180 ? 64.027 9.137 30.063 1.00 51.65 302 SER A C 1
ATOM 1163 O O . SER A 1 180 ? 62.797 9.030 30.114 1.00 54.03 302 SER A O 1
ATOM 1166 N N . ASN A 1 181 ? 64.629 10.248 29.628 1.00 50.75 303 ASN A N 1
ATOM 1167 C CA . ASN A 1 181 ? 63.873 11.370 29.088 1.00 43.27 303 ASN A CA 1
ATOM 1168 C C . ASN A 1 181 ? 64.307 11.781 27.688 1.00 43.21 303 ASN A C 1
ATOM 1169 O O . ASN A 1 181 ? 63.689 12.680 27.108 1.00 47.17 303 ASN A O 1
ATOM 1174 N N . THR A 1 182 ? 65.346 11.158 27.132 1.00 37.50 304 THR A N 1
ATOM 1175 C CA . THR A 1 182 ? 65.893 11.549 25.841 1.00 26.31 304 THR A CA 1
ATOM 1176 C C . THR A 1 182 ? 66.292 10.301 25.069 1.00 29.54 304 THR A C 1
ATOM 1177 O O . THR A 1 182 ? 67.048 9.469 25.580 1.00 44.13 304 THR A O 1
ATOM 1181 N N . LYS A 1 183 ? 65.784 10.176 23.843 1.00 29.73 305 LYS A N 1
ATOM 1182 C CA . LYS A 1 183 ? 66.146 9.099 22.933 1.00 27.49 305 LYS A CA 1
ATOM 1183 C C . LYS A 1 183 ? 66.854 9.674 21.713 1.00 32.95 305 LYS A C 1
ATOM 1184 O O . LYS A 1 183 ? 66.690 10.847 21.369 1.00 39.05 305 LYS A O 1
ATOM 1190 N N . GLU A 1 184 ? 67.639 8.827 21.054 1.00 27.81 306 GLU A N 1
ATOM 1191 C CA . GLU A 1 184 ? 68.382 9.207 19.860 1.00 27.34 306 GLU A CA 1
ATOM 1192 C C . GLU A 1 184 ? 67.616 8.772 18.615 1.00 33.14 306 GLU A C 1
ATOM 1193 O O . GLU A 1 184 ? 67.151 7.630 18.537 1.00 38.40 306 GLU A O 1
ATOM 1199 N N . ILE A 1 185 ? 67.477 9.684 17.654 1.00 27.10 307 ILE A N 1
ATOM 1200 C CA . ILE A 1 185 ? 66.846 9.366 16.378 1.00 33.46 307 ILE A CA 1
ATOM 1201 C C . ILE A 1 185 ? 67.800 9.485 15.198 1.00 40.91 307 ILE A C 1
ATOM 1202 O O . ILE A 1 185 ? 67.506 8.927 14.127 1.00 43.11 307 ILE A O 1
ATOM 1207 N N . ALA A 1 186 ? 68.921 10.193 15.336 1.00 34.22 308 ALA A N 1
ATOM 1208 C CA . ALA A 1 186 ? 69.909 10.318 14.275 1.00 33.14 308 ALA A CA 1
ATOM 1209 C C . ALA A 1 186 ? 71.301 10.205 14.878 1.00 31.74 308 ALA A C 1
ATOM 1210 O O . ALA A 1 186 ? 71.509 10.457 16.068 1.00 29.95 308 ALA A O 1
ATOM 1212 N N . GLN A 1 187 ? 72.263 9.843 14.036 1.00 39.44 309 GLN A N 1
ATOM 1213 C CA . GLN A 1 187 ? 73.584 9.479 14.527 1.00 35.68 309 GLN A CA 1
ATOM 1214 C C . GLN A 1 187 ? 74.647 9.914 13.528 1.00 34.64 309 GLN A C 1
ATOM 1215 O O . GLN A 1 187 ? 74.489 9.710 12.320 1.00 36.72 309 GLN A O 1
ATOM 1221 N N . PHE A 1 188 ? 75.712 10.533 14.037 1.00 37.09 310 PHE A N 1
ATOM 1222 C CA . PHE A 1 188 ? 76.869 10.862 13.217 1.00 28.63 310 PHE A CA 1
ATOM 1223 C C . PHE A 1 188 ? 77.778 9.646 13.108 1.00 30.99 310 PHE A C 1
ATOM 1224 O O . PHE A 1 188 ? 78.175 9.064 14.122 1.00 35.30 310 PHE A O 1
ATOM 1232 N N . ALA A 1 189 ? 78.110 9.270 11.879 1.00 34.54 311 ALA A N 1
ATOM 1233 C CA . ALA A 1 189 ? 79.026 8.171 11.657 1.00 32.66 311 ALA A CA 1
ATOM 1234 C C . ALA A 1 189 ? 80.453 8.594 11.996 1.00 40.72 311 ALA A C 1
ATOM 1235 O O . ALA A 1 189 ? 80.778 9.784 11.988 1.00 33.21 311 ALA A O 1
ATOM 1237 N N . PRO A 1 190 ? 81.321 7.638 12.316 1.00 51.91 312 PRO A N 1
ATOM 1238 C CA . PRO A 1 190 ? 82.740 7.966 12.483 1.00 53.19 312 PRO A CA 1
ATOM 1239 C C . PRO A 1 190 ? 83.333 8.483 11.181 1.00 51.46 312 PRO A C 1
ATOM 1240 O O . PRO A 1 190 ? 82.815 8.242 10.088 1.00 49.67 312 PRO A O 1
ATOM 1244 N N . ASN A 1 191 ? 84.437 9.218 11.310 1.00 51.39 313 ASN A N 1
ATOM 1245 C CA . ASN A 1 191 ? 85.103 9.783 10.144 1.00 51.59 313 ASN A CA 1
ATOM 1246 C C . ASN A 1 191 ? 86.584 9.992 10.425 1.00 62.42 313 ASN A C 1
ATOM 1247 O O . ASN A 1 191 ? 87.165 9.290 11.257 1.00 67.78 313 ASN A O 1
ATOM 1252 N N . ALA A 1 192 ? 87.200 10.957 9.735 1.00 64.19 314 ALA A N 1
ATOM 1253 C CA . ALA A 1 192 ? 88.628 11.198 9.914 1.00 56.73 314 ALA A CA 1
ATOM 1254 C C . ALA A 1 192 ? 88.930 11.870 11.247 1.00 64.45 314 ALA A C 1
ATOM 1255 O O . ALA A 1 192 ? 90.006 11.657 11.816 1.00 76.97 314 ALA A O 1
ATOM 1257 N N . VAL A 1 193 ? 88.007 12.680 11.757 1.00 67.75 315 VAL A N 1
ATOM 1258 C CA . VAL A 1 193 ? 88.225 13.382 13.018 1.00 67.26 315 VAL A CA 1
ATOM 1259 C C . VAL A 1 193 ? 87.799 12.530 14.208 1.00 61.57 315 VAL A C 1
ATOM 1260 O O . VAL A 1 193 ? 88.484 12.504 15.233 1.00 56.09 315 VAL A O 1
ATOM 1264 N N . THR A 1 194 ? 86.677 11.821 14.093 1.00 68.55 316 THR A N 1
ATOM 1265 C CA . THR A 1 194 ? 86.109 11.050 15.191 1.00 56.62 316 THR A CA 1
ATOM 1266 C C . THR A 1 194 ? 86.216 9.559 14.902 1.00 61.43 316 THR A C 1
ATOM 1267 O O . THR A 1 194 ? 85.972 9.112 13.777 1.00 66.38 316 THR A O 1
ATOM 1271 N N . SER A 1 195 ? 86.568 8.794 15.930 1.00 70.29 317 SER A N 1
ATOM 1272 C CA . SER A 1 195 ? 86.699 7.350 15.811 1.00 63.67 317 SER A CA 1
ATOM 1273 C C . SER A 1 195 ? 85.422 6.602 16.166 1.00 57.67 317 SER A C 1
ATOM 1274 O O . SER A 1 195 ? 85.322 5.406 15.874 1.00 59.31 317 SER A O 1
ATOM 1277 N N . THR A 1 196 ? 84.447 7.266 16.782 1.00 50.43 318 THR A N 1
ATOM 1278 C CA . THR A 1 196 ? 83.239 6.609 17.251 1.00 51.86 318 THR A CA 1
ATOM 1279 C C . THR A 1 196 ? 82.008 7.386 16.807 1.00 48.06 318 THR A C 1
ATOM 1280 O O . THR A 1 196 ? 82.065 8.597 16.575 1.00 41.20 318 THR A O 1
ATOM 1284 N N . ALA A 1 197 ? 80.888 6.676 16.701 1.00 38.57 319 ALA A N 1
ATOM 1285 C CA . ALA A 1 197 ? 79.629 7.320 16.374 1.00 33.61 319 ALA A CA 1
ATOM 1286 C C . ALA A 1 197 ? 79.187 8.230 17.520 1.00 38.80 319 ALA A C 1
ATOM 1287 O O . ALA A 1 197 ? 79.720 8.185 18.632 1.00 53.65 319 ALA A O 1
ATOM 1289 N N . SER A 1 198 ? 78.196 9.068 17.235 1.00 36.63 320 SER A N 1
ATOM 1290 C CA . SER A 1 198 ? 77.722 10.037 18.212 1.00 37.16 320 SER A CA 1
ATOM 1291 C C . SER A 1 198 ? 76.299 10.442 17.857 1.00 37.92 320 SER A C 1
ATOM 1292 O O . SER A 1 198 ? 75.809 10.177 16.756 1.00 32.82 320 SER A O 1
ATOM 1295 N N . THR A 1 199 ? 75.649 11.109 18.807 1.00 40.75 321 THR A N 1
ATOM 1296 C CA . THR A 1 199 ? 74.254 11.498 18.661 1.00 40.76 321 THR A CA 1
ATOM 1297 C C . THR A 1 199 ? 74.131 12.772 17.836 1.00 34.73 321 THR A C 1
ATOM 1298 O O . THR A 1 199 ? 74.833 13.757 18.085 1.00 38.33 321 THR A O 1
ATOM 1302 N N . ALA A 1 200 ? 73.222 12.756 16.863 1.00 29.71 322 ALA A N 1
ATOM 1303 C CA . ALA A 1 200 ? 72.995 13.898 15.991 1.00 25.75 322 ALA A CA 1
ATOM 1304 C C . ALA A 1 200 ? 71.652 14.574 16.200 1.00 30.13 322 ALA A C 1
ATOM 1305 O O . ALA A 1 200 ? 71.549 15.782 15.989 1.00 22.99 322 ALA A O 1
ATOM 1307 N N . ALA A 1 201 ? 70.624 13.832 16.601 1.00 33.90 323 ALA A N 1
ATOM 1308 C CA . ALA A 1 201 ? 69.325 14.422 16.884 1.00 34.16 323 ALA A CA 1
ATOM 1309 C C . ALA A 1 201 ? 68.621 13.561 17.922 1.00 30.55 323 ALA A C 1
ATOM 1310 O O . ALA A 1 201 ? 68.825 12.346 17.980 1.00 33.47 323 ALA A O 1
ATOM 1312 N N . VAL A 1 202 ? 67.800 14.206 18.751 1.00 30.71 324 VAL A N 1
ATOM 1313 C CA . VAL A 1 202 ? 67.143 13.551 19.873 1.00 37.85 324 VAL A CA 1
ATOM 1314 C C . VAL A 1 202 ? 65.672 13.945 19.899 1.00 32.69 324 VAL A C 1
ATOM 1315 O O . VAL A 1 202 ? 65.242 14.892 19.239 1.00 37.77 324 VAL A O 1
ATOM 1319 N N . ILE A 1 203 ? 64.904 13.189 20.680 1.00 25.28 325 ILE A N 1
ATOM 1320 C CA . ILE A 1 203 ? 63.545 13.547 21.066 1.00 30.38 325 ILE A CA 1
ATOM 1321 C C . ILE A 1 203 ? 63.481 13.540 22.585 1.00 37.52 325 ILE A C 1
ATOM 1322 O O . ILE A 1 203 ? 63.866 12.554 23.223 1.00 35.54 325 ILE A O 1
ATOM 1327 N N . ASN A 1 204 ? 63.006 14.638 23.161 1.00 36.76 326 ASN A N 1
ATOM 1328 C CA . ASN A 1 204 ? 62.941 14.796 24.605 1.00 28.97 326 ASN A CA 1
ATOM 1329 C C . ASN A 1 204 ? 61.510 14.620 25.087 1.00 39.48 326 ASN A C 1
ATOM 1330 O O . ASN A 1 204 ? 60.557 15.021 24.411 1.00 42.78 326 ASN A O 1
ATOM 1335 N N . ASN A 1 205 ? 61.367 14.019 26.262 1.00 33.47 327 ASN A N 1
ATOM 1336 C CA . ASN A 1 205 ? 60.094 13.974 26.974 1.00 34.37 327 ASN A CA 1
ATOM 1337 C C . ASN A 1 205 ? 60.389 14.436 28.395 1.00 36.98 327 ASN A C 1
ATOM 1338 O O . ASN A 1 205 ? 60.846 13.650 29.228 1.00 45.25 327 ASN A O 1
ATOM 1343 N N . PHE A 1 206 ? 60.138 15.716 28.663 1.00 41.31 328 PHE A N 1
ATOM 1344 C CA . PHE A 1 206 ? 60.428 16.315 29.964 1.00 39.94 328 PHE A CA 1
ATOM 1345 C C . PHE A 1 206 ? 59.122 16.434 30.743 1.00 54.78 328 PHE A C 1
ATOM 1346 O O . PHE A 1 206 ? 58.495 17.492 30.808 1.00 64.09 328 PHE A O 1
ATOM 1354 N N . ASP A 1 207 ? 58.719 15.315 31.345 1.00 59.20 329 ASP A N 1
ATOM 1355 C CA . ASP A 1 207 ? 57.493 15.226 32.138 1.00 66.07 329 ASP A CA 1
ATOM 1356 C C . ASP A 1 207 ? 56.283 15.739 31.357 1.00 63.09 329 ASP A C 1
ATOM 1357 O O . ASP A 1 207 ? 55.509 16.572 31.833 1.00 73.72 329 ASP A O 1
ATOM 1362 N N . GLY A 1 208 ? 56.120 15.226 30.137 1.00 40.49 330 GLY A N 1
ATOM 1363 C CA . GLY A 1 208 ? 55.008 15.567 29.286 1.00 36.09 330 GLY A CA 1
ATOM 1364 C C . GLY A 1 208 ? 55.352 16.503 28.143 1.00 42.13 330 GLY A C 1
ATOM 1365 O O . GLY A 1 208 ? 54.699 16.449 27.094 1.00 42.63 330 GLY A O 1
ATOM 1366 N N . ARG A 1 209 ? 56.353 17.363 28.322 1.00 37.46 331 ARG A N 1
ATOM 1367 C CA . ARG A 1 209 ? 56.755 18.291 27.273 1.00 35.50 331 ARG A CA 1
ATOM 1368 C C . ARG A 1 209 ? 57.612 17.556 26.250 1.00 36.65 331 ARG A C 1
ATOM 1369 O O . ARG A 1 209 ? 58.662 17.006 26.596 1.00 45.96 331 ARG A O 1
ATOM 1377 N N . GLU A 1 210 ? 57.166 17.542 24.997 1.00 35.93 332 GLU A N 1
ATOM 1378 C CA . GLU A 1 210 ? 57.835 16.795 23.940 1.00 27.92 332 GLU A CA 1
ATOM 1379 C C . GLU A 1 210 ? 58.590 17.752 23.031 1.00 36.42 332 GLU A C 1
ATOM 1380 O O . GLU A 1 210 ? 58.053 18.788 22.624 1.00 39.39 332 GLU A O 1
ATOM 1386 N N . GLN A 1 211 ? 59.828 17.393 22.707 1.00 40.80 333 GLN A N 1
ATOM 1387 C CA . GLN A 1 211 ? 60.722 18.273 21.972 1.00 32.10 333 GLN A CA 1
ATOM 1388 C C . GLN A 1 211 ? 61.604 17.432 21.064 1.00 34.22 333 GLN A C 1
ATOM 1389 O O . GLN A 1 211 ? 62.027 16.338 21.446 1.00 46.49 333 GLN A O 1
ATOM 1395 N N . MET A 1 212 ? 61.867 17.939 19.862 1.00 23.33 334 MET A N 1
ATOM 1396 C CA . MET A 1 212 ? 62.803 17.321 18.930 1.00 21.46 334 MET A CA 1
ATOM 1397 C C . MET A 1 212 ? 63.929 18.314 18.670 1.00 35.53 334 MET A C 1
ATOM 1398 O O . MET A 1 212 ? 63.673 19.452 18.260 1.00 47.27 334 MET A O 1
ATOM 1403 N N . ALA A 1 213 ? 65.168 17.888 18.922 1.00 29.47 335 ALA A N 1
ATOM 1404 C CA . ALA A 1 213 ? 66.334 18.762 18.866 1.00 32.28 335 ALA A CA 1
ATOM 1405 C C . ALA A 1 213 ? 67.348 18.222 17.869 1.00 29.08 335 ALA A C 1
ATOM 1406 O O . ALA A 1 213 ? 67.716 17.044 17.927 1.00 35.26 335 ALA A O 1
ATOM 1408 N N . PHE A 1 214 ? 67.811 19.092 16.974 1.00 32.59 336 PHE A N 1
ATOM 1409 C CA . PHE A 1 214 ? 68.805 18.752 15.963 1.00 32.67 336 PHE A CA 1
ATOM 1410 C C . PHE A 1 214 ? 70.110 19.472 16.284 1.00 33.23 336 PHE A C 1
ATOM 1411 O O . PHE A 1 214 ? 70.153 20.708 16.304 1.00 46.22 336 PHE A O 1
ATOM 1419 N N . PHE A 1 215 ? 71.169 18.703 16.528 1.00 30.34 337 PHE A N 1
ATOM 1420 C CA . PHE A 1 215 ? 72.500 19.242 16.806 1.00 27.93 337 PHE A CA 1
ATOM 1421 C C . PHE A 1 215 ? 73.283 19.536 15.532 1.00 40.98 337 PHE A C 1
ATOM 1422 O O . PHE A 1 215 ? 74.489 19.279 15.458 1.00 42.66 337 PHE A O 1
ATOM 1430 N N . ILE A 1 216 ? 72.616 20.071 14.510 1.00 33.87 338 ILE A N 1
ATOM 1431 C CA . ILE A 1 216 ? 73.248 20.391 13.237 1.00 25.87 338 ILE A CA 1
ATOM 1432 C C . ILE A 1 216 ? 72.523 21.592 12.648 1.00 34.08 338 ILE A C 1
ATOM 1433 O O . ILE A 1 216 ? 71.328 21.792 12.885 1.00 39.04 338 ILE A O 1
ATOM 1438 N N . GLY A 1 217 ? 73.260 22.415 11.904 1.00 27.42 339 GLY A N 1
ATOM 1439 C CA . GLY A 1 217 ? 72.647 23.554 11.247 1.00 41.27 339 GLY A CA 1
ATOM 1440 C C . GLY A 1 217 ? 71.809 23.142 10.049 1.00 41.39 339 GLY A C 1
ATOM 1441 O O . GLY A 1 217 ? 72.007 22.086 9.450 1.00 46.65 339 GLY A O 1
ATOM 1442 N N . PHE A 1 218 ? 70.852 23.999 9.702 1.00 33.85 340 PHE A N 1
ATOM 1443 C CA . PHE A 1 218 ? 69.989 23.800 8.547 1.00 31.80 340 PHE A CA 1
ATOM 1444 C C . PHE A 1 218 ? 70.224 24.894 7.510 1.00 39.37 340 PHE A C 1
ATOM 1445 O O . PHE A 1 218 ? 70.504 26.046 7.855 1.00 30.49 340 PHE A O 1
ATOM 1453 N N . ALA A 1 219 ? 70.111 24.525 6.230 1.00 41.53 341 ALA A N 1
ATOM 1454 C CA . ALA A 1 219 ? 70.313 25.461 5.128 1.00 37.09 341 ALA A CA 1
ATOM 1455 C C . ALA A 1 219 ? 69.578 24.892 3.916 1.00 39.68 341 ALA A C 1
ATOM 1456 O O . ALA A 1 219 ? 70.171 24.317 3.001 1.00 41.89 341 ALA A O 1
ATOM 1458 N N . THR A 1 220 ? 68.252 25.037 3.930 1.00 38.67 342 THR A N 1
ATOM 1459 C CA . THR A 1 220 ? 67.424 24.513 2.850 1.00 34.28 342 THR A CA 1
ATOM 1460 C C . THR A 1 220 ? 67.682 25.209 1.519 1.00 34.86 342 THR A C 1
ATOM 1461 O O . THR A 1 220 ? 67.226 24.710 0.486 1.00 53.88 342 THR A O 1
ATOM 1465 N N . ASP A 1 221 ? 68.400 26.335 1.514 1.00 43.71 343 ASP A N 1
ATOM 1466 C CA . ASP A 1 221 ? 68.648 27.048 0.264 1.00 44.64 343 ASP A CA 1
ATOM 1467 C C . ASP A 1 221 ? 69.643 26.306 -0.624 1.00 43.63 343 ASP A C 1
ATOM 1468 O O . ASP A 1 221 ? 69.499 26.303 -1.851 1.00 47.70 343 ASP A O 1
ATOM 1473 N N . TRP A 1 222 ? 70.659 25.675 -0.032 1.00 40.42 344 TRP A N 1
ATOM 1474 C CA . TRP A 1 222 ? 71.675 24.984 -0.819 1.00 36.97 344 TRP A CA 1
ATOM 1475 C C . TRP A 1 222 ? 71.870 23.520 -0.459 1.00 35.12 344 TRP A C 1
ATOM 1476 O O . TRP A 1 222 ? 72.389 22.773 -1.296 1.00 41.03 344 TRP A O 1
ATOM 1487 N N . SER A 1 223 ? 71.478 23.077 0.732 1.00 32.67 345 SER A N 1
ATOM 1488 C CA . SER A 1 223 ? 71.820 21.740 1.205 1.00 32.08 345 SER A CA 1
ATOM 1489 C C . SER A 1 223 ? 70.684 20.769 0.912 1.00 34.97 345 SER A C 1
ATOM 1490 O O . SER A 1 223 ? 69.556 20.962 1.380 1.00 44.79 345 SER A O 1
ATOM 1493 N N . ALA A 1 224 ? 70.987 19.721 0.143 1.00 32.44 346 ALA A N 1
ATOM 1494 C CA . ALA A 1 224 ? 70.013 18.652 -0.043 1.00 21.72 346 ALA A CA 1
ATOM 1495 C C . ALA A 1 224 ? 69.777 17.893 1.259 1.00 36.46 346 ALA A C 1
ATOM 1496 O O . ALA A 1 224 ? 68.649 17.466 1.536 1.00 40.91 346 ALA A O 1
ATOM 1498 N N . THR A 1 225 ? 70.824 17.726 2.077 1.00 26.10 347 THR A N 1
ATOM 1499 C CA . THR A 1 225 ? 70.665 17.047 3.363 1.00 24.07 347 THR A CA 1
ATOM 1500 C C . THR A 1 225 ? 69.626 17.743 4.234 1.00 29.95 347 THR A C 1
ATOM 1501 O O . THR A 1 225 ? 68.774 17.084 4.842 1.00 33.66 347 THR A O 1
ATOM 1505 N N . SER A 1 226 ? 69.672 19.079 4.296 1.00 36.01 348 SER A N 1
ATOM 1506 C CA . SER A 1 226 ? 68.692 19.820 5.086 1.00 21.94 348 SER A CA 1
ATOM 1507 C C . SER A 1 226 ? 67.277 19.580 4.575 1.00 32.02 348 SER A C 1
ATOM 1508 O O . SER A 1 226 ? 66.347 19.383 5.368 1.00 31.83 348 SER A O 1
ATOM 1511 N N . ASN A 1 227 ? 67.095 19.585 3.250 1.00 24.70 349 ASN A N 1
ATOM 1512 C CA . ASN A 1 227 ? 65.790 19.278 2.674 1.00 21.46 349 ASN A CA 1
ATOM 1513 C C . ASN A 1 227 ? 65.372 17.833 2.918 1.00 25.29 349 ASN A C 1
ATOM 1514 O O . ASN A 1 227 ? 64.176 17.531 2.848 1.00 32.13 349 ASN A O 1
ATOM 1519 N N . TYR A 1 228 ? 66.324 16.939 3.191 1.00 22.37 350 TYR A N 1
ATOM 1520 C CA . TYR A 1 228 ? 65.990 15.571 3.574 1.00 28.49 350 TYR A CA 1
ATOM 1521 C C . TYR A 1 228 ? 65.564 15.496 5.034 1.00 35.69 350 TYR A C 1
ATOM 1522 O O . TYR A 1 228 ? 64.558 14.859 5.366 1.00 40.59 350 TYR A O 1
ATOM 1531 N N . LEU A 1 229 ? 66.326 16.144 5.917 1.00 35.28 351 LEU A N 1
ATOM 1532 C CA . LEU A 1 229 ? 66.056 16.047 7.345 1.00 29.62 351 LEU A CA 1
ATOM 1533 C C . LEU A 1 229 ? 64.727 16.687 7.716 1.00 30.51 351 LEU A C 1
ATOM 1534 O O . LEU A 1 229 ? 64.058 16.223 8.646 1.00 36.67 351 LEU A O 1
ATOM 1539 N N . GLN A 1 230 ? 64.322 17.740 7.002 1.00 35.35 352 GLN A N 1
ATOM 1540 C CA . GLN A 1 230 ? 63.182 18.535 7.448 1.00 32.78 352 GLN A CA 1
ATOM 1541 C C . GLN A 1 230 ? 61.896 17.721 7.477 1.00 39.61 352 GLN A C 1
ATOM 1542 O O . GLN A 1 230 ? 60.972 18.051 8.229 1.00 37.30 352 GLN A O 1
ATOM 1548 N N . HIS A 1 231 ? 61.820 16.651 6.683 1.00 35.23 353 HIS A N 1
ATOM 1549 C CA . HIS A 1 231 ? 60.622 15.822 6.671 1.00 29.97 353 HIS A CA 1
ATOM 1550 C C . HIS A 1 231 ? 60.445 15.048 7.970 1.00 33.13 353 HIS A C 1
ATOM 1551 O O . HIS A 1 231 ? 59.328 14.619 8.281 1.00 27.17 353 HIS A O 1
ATOM 1558 N N . ALA A 1 232 ? 61.515 14.869 8.741 1.00 38.03 354 ALA A N 1
ATOM 1559 C CA . ALA A 1 232 ? 61.378 14.220 10.037 1.00 34.49 354 ALA A CA 1
ATOM 1560 C C . ALA A 1 232 ? 60.684 15.137 11.037 1.00 38.83 354 ALA A C 1
ATOM 1561 O O . ALA A 1 232 ? 59.691 14.749 11.662 1.00 38.45 354 ALA A O 1
ATOM 1563 N N . TRP A 1 233 ? 61.178 16.371 11.193 1.00 26.33 355 TRP A N 1
ATOM 1564 C CA . TRP A 1 233 ? 60.613 17.230 12.228 1.00 29.46 355 TRP A CA 1
ATOM 1565 C C . TRP A 1 233 ? 59.257 17.799 11.830 1.00 31.49 355 TRP A C 1
ATOM 1566 O O . TRP A 1 233 ? 58.433 18.073 12.707 1.00 36.04 355 TRP A O 1
ATOM 1577 N N . ILE A 1 234 ? 58.992 17.959 10.532 1.00 33.02 356 ILE A N 1
ATOM 1578 C CA . ILE A 1 234 ? 57.669 18.409 10.103 1.00 30.11 356 ILE A CA 1
ATOM 1579 C C . ILE A 1 234 ? 56.623 17.338 10.390 1.00 36.36 356 ILE A C 1
ATOM 1580 O O . ILE A 1 234 ? 55.556 17.623 10.947 1.00 40.84 356 ILE A O 1
ATOM 1585 N N . THR A 1 235 ? 56.911 16.088 10.010 1.00 29.47 357 THR A N 1
ATOM 1586 C CA . THR A 1 235 ? 55.965 15.003 10.256 1.00 29.40 357 THR A CA 1
ATOM 1587 C C . THR A 1 235 ? 55.758 14.780 11.748 1.00 41.13 357 THR A C 1
ATOM 1588 O O . THR A 1 235 ? 54.638 14.506 12.195 1.00 37.42 357 THR A O 1
ATOM 1592 N N . TRP A 1 236 ? 56.831 14.884 12.534 1.00 45.12 358 TRP A N 1
ATOM 1593 C CA . TRP A 1 236 ? 56.710 14.698 13.976 1.00 37.64 358 TRP A CA 1
ATOM 1594 C C . TRP A 1 236 ? 55.972 15.863 14.623 1.00 42.37 358 TRP A C 1
ATOM 1595 O O . TRP A 1 236 ? 55.132 15.658 15.507 1.00 36.65 358 TRP A O 1
ATOM 1606 N N . LEU A 1 237 ? 56.271 17.095 14.195 1.00 35.43 359 LEU A N 1
ATOM 1607 C CA . LEU A 1 237 ? 55.632 18.259 14.802 1.00 30.27 359 LEU A CA 1
ATOM 1608 C C . LEU A 1 237 ? 54.129 18.261 14.571 1.00 28.78 359 LEU A C 1
ATOM 1609 O O . LEU A 1 237 ? 53.373 18.718 15.432 1.00 35.43 359 LEU A O 1
ATOM 1614 N N . THR A 1 238 ? 53.678 17.765 13.423 1.00 38.51 360 THR A N 1
ATOM 1615 C CA . THR A 1 238 ? 52.264 17.760 13.084 1.00 37.01 360 THR A CA 1
ATOM 1616 C C . THR A 1 238 ? 51.584 16.435 13.399 1.00 43.02 360 THR A C 1
ATOM 1617 O O . THR A 1 238 ? 50.382 16.301 13.149 1.00 42.76 360 THR A O 1
ATOM 1621 N N . ARG A 1 239 ? 52.319 15.457 13.932 1.00 38.02 361 ARG A N 1
ATOM 1622 C CA . ARG A 1 239 ? 51.829 14.095 14.141 1.00 39.39 361 ARG A CA 1
ATOM 1623 C C . ARG A 1 239 ? 51.271 13.473 12.861 1.00 41.25 361 ARG A C 1
ATOM 1624 O O . ARG A 1 239 ? 50.427 12.574 12.922 1.00 40.75 361 ARG A O 1
ATOM 1632 N N . GLY A 1 240 ? 51.731 13.926 11.694 1.00 30.52 362 GLY A N 1
ATOM 1633 C CA . GLY A 1 240 ? 51.210 13.448 10.430 1.00 29.55 362 GLY A CA 1
ATOM 1634 C C . GLY A 1 240 ? 49.855 13.994 10.034 1.00 41.90 362 GLY A C 1
ATOM 1635 O O . GLY A 1 240 ? 49.273 13.516 9.053 1.00 44.85 362 GLY A O 1
ATOM 1636 N N . LEU A 1 241 ? 49.333 14.981 10.756 1.00 45.50 363 LEU A N 1
ATOM 1637 C CA . LEU A 1 241 ? 48.006 15.534 10.510 1.00 37.19 363 LEU A CA 1
ATOM 1638 C C . LEU A 1 241 ? 48.141 17.037 10.314 1.00 46.44 363 LEU A C 1
ATOM 1639 O O . LEU A 1 241 ? 48.577 17.746 11.228 1.00 54.63 363 LEU A O 1
ATOM 1644 N N . TYR A 1 242 ? 47.774 17.522 9.128 1.00 46.01 364 TYR A N 1
ATOM 1645 C CA . TYR A 1 242 ? 48.007 18.921 8.786 1.00 45.09 364 TYR A CA 1
ATOM 1646 C C . TYR A 1 242 ? 47.227 19.284 7.531 1.00 46.90 364 TYR A C 1
ATOM 1647 O O . TYR A 1 242 ? 46.821 18.417 6.751 1.00 39.97 364 TYR A O 1
ATOM 1656 N N . ALA A 1 243 ? 47.028 20.584 7.348 1.00 46.15 365 ALA A N 1
ATOM 1657 C CA . ALA A 1 243 ? 46.507 21.110 6.092 1.00 42.51 365 ALA A CA 1
ATOM 1658 C C . ALA A 1 243 ? 47.685 21.209 5.134 1.00 55.45 365 ALA A C 1
ATOM 1659 O O . ALA A 1 243 ? 48.509 22.120 5.233 1.00 60.18 365 ALA A O 1
ATOM 1661 N N . GLY A 1 244 ? 47.788 20.253 4.221 1.00 46.81 366 GLY A N 1
ATOM 1662 C CA . GLY A 1 244 ? 48.902 20.256 3.298 1.00 32.84 366 GLY A CA 1
ATOM 1663 C C . GLY A 1 244 ? 48.872 19.035 2.410 1.00 37.21 366 GLY A C 1
ATOM 1664 O O . GLY A 1 244 ? 47.872 18.316 2.343 1.00 50.70 366 GLY A O 1
ATOM 1665 N N . HIS A 1 245 ? 50.005 18.799 1.744 1.00 33.46 367 HIS A N 1
ATOM 1666 C CA . HIS A 1 245 ? 50.086 17.799 0.686 1.00 26.99 367 HIS A CA 1
ATOM 1667 C C . HIS A 1 245 ? 51.537 17.531 0.294 1.00 31.25 367 HIS A C 1
ATOM 1668 O O . HIS A 1 245 ? 52.259 18.456 -0.097 1.00 34.98 367 HIS A O 1
ATOM 1675 N N . ARG A 1 246 ? 51.971 16.271 0.390 1.00 39.49 368 ARG A N 1
ATOM 1676 C CA . ARG A 1 246 ? 53.340 15.864 0.071 1.00 37.57 368 ARG A CA 1
ATOM 1677 C C . ARG A 1 246 ? 53.342 15.019 -1.198 1.00 48.19 368 ARG A C 1
ATOM 1678 O O . ARG A 1 246 ? 52.999 13.832 -1.160 1.00 36.51 368 ARG A O 1
ATOM 1686 N N . ARG A 1 247 ? 53.764 15.616 -2.311 1.00 54.41 369 ARG A N 1
ATOM 1687 C CA . ARG A 1 247 ? 53.861 14.915 -3.585 1.00 30.13 369 ARG A CA 1
ATOM 1688 C C . ARG A 1 247 ? 55.164 15.300 -4.272 1.00 32.11 369 ARG A C 1
ATOM 1689 O O . ARG A 1 247 ? 55.575 16.462 -4.225 1.00 39.11 369 ARG A O 1
ATOM 1697 N N . VAL A 1 248 ? 55.820 14.323 -4.897 1.00 30.36 370 VAL A N 1
ATOM 1698 C CA . VAL A 1 248 ? 57.027 14.559 -5.684 1.00 30.15 370 VAL A CA 1
ATOM 1699 C C . VAL A 1 248 ? 56.734 14.182 -7.129 1.00 28.55 370 VAL A C 1
ATOM 1700 O O . VAL A 1 248 ? 56.417 13.021 -7.421 1.00 30.27 370 VAL A O 1
ATOM 1704 N N . ASN A 1 249 ? 56.833 15.156 -8.029 1.00 40.17 371 ASN A N 1
ATOM 1705 C CA . ASN A 1 249 ? 56.636 14.918 -9.452 1.00 30.93 371 ASN A CA 1
ATOM 1706 C C . ASN A 1 249 ? 57.986 14.826 -10.148 1.00 28.81 371 ASN A C 1
ATOM 1707 O O . ASN A 1 249 ? 58.898 15.608 -9.864 1.00 28.44 371 ASN A O 1
ATOM 1712 N N . LEU A 1 250 ? 58.108 13.871 -11.064 1.00 29.83 372 LEU A N 1
ATOM 1713 C CA . LEU A 1 250 ? 59.315 13.707 -11.870 1.00 30.84 372 LEU A CA 1
ATOM 1714 C C . LEU A 1 250 ? 58.918 13.824 -13.341 1.00 36.92 372 LEU A C 1
ATOM 1715 O O . LEU A 1 250 ? 58.589 12.828 -13.990 1.00 32.10 372 LEU A O 1
ATOM 1720 N N . ASN A 1 251 ? 58.954 15.047 -13.863 1.00 37.45 373 ASN A N 1
ATOM 1721 C CA . ASN A 1 251 ? 58.624 15.332 -15.253 1.00 23.72 373 ASN A CA 1
ATOM 1722 C C . ASN A 1 251 ? 59.909 15.631 -16.013 1.00 33.29 373 ASN A C 1
ATOM 1723 O O . ASN A 1 251 ? 60.620 16.585 -15.680 1.00 39.62 373 ASN A O 1
ATOM 1728 N N . THR A 1 252 ? 60.200 14.823 -17.033 1.00 33.98 374 THR A N 1
ATOM 1729 C CA . THR A 1 252 ? 61.417 14.961 -17.829 1.00 31.12 374 THR A CA 1
ATOM 1730 C C . THR A 1 252 ? 61.023 15.208 -19.280 1.00 38.76 374 THR A C 1
ATOM 1731 O O . THR A 1 252 ? 60.553 14.292 -19.966 1.00 44.47 374 THR A O 1
ATOM 1735 N N . GLN A 1 253 ? 61.222 16.437 -19.750 1.00 38.58 375 GLN A N 1
ATOM 1736 C CA . GLN A 1 253 ? 60.788 16.850 -21.078 1.00 31.45 375 GLN A CA 1
ATOM 1737 C C . GLN A 1 253 ? 61.939 16.779 -22.071 1.00 31.76 375 GLN A C 1
ATOM 1738 O O . GLN A 1 253 ? 63.062 17.190 -21.764 1.00 38.00 375 GLN A O 1
ATOM 1744 N N . ILE A 1 254 ? 61.649 16.265 -23.266 1.00 39.96 376 ILE A N 1
ATOM 1745 C CA . ILE A 1 254 ? 62.642 16.078 -24.321 1.00 37.12 376 ILE A CA 1
ATOM 1746 C C . ILE A 1 254 ? 62.305 17.054 -25.441 1.00 35.99 376 ILE A C 1
ATOM 1747 O O . ILE A 1 254 ? 61.361 16.831 -26.209 1.00 31.37 376 ILE A O 1
ATOM 1752 N N . ASP A 1 255 ? 63.085 18.127 -25.551 1.00 36.88 377 ASP A N 1
ATOM 1753 C CA . ASP A 1 255 ? 62.860 19.129 -26.580 1.00 26.94 377 ASP A CA 1
ATOM 1754 C C . ASP A 1 255 ? 63.473 18.689 -27.908 1.00 39.15 377 ASP A C 1
ATOM 1755 O O . ASP A 1 255 ? 64.303 17.777 -27.968 1.00 44.38 377 ASP A O 1
ATOM 1760 N N . ASP A 1 256 ? 63.033 19.348 -28.983 1.00 26.99 378 ASP A N 1
ATOM 1761 C CA . ASP A 1 256 ? 63.670 19.273 -30.297 1.00 40.49 378 ASP A CA 1
ATOM 1762 C C . ASP A 1 256 ? 63.444 17.936 -30.996 1.00 38.40 378 ASP A C 1
ATOM 1763 O O . ASP A 1 256 ? 64.236 17.548 -31.858 1.00 38.81 378 ASP A O 1
ATOM 1768 N N . MET A 1 257 ? 62.372 17.221 -30.658 1.00 30.02 379 MET A N 1
ATOM 1769 C CA . MET A 1 257 ? 62.091 15.964 -31.342 1.00 36.14 379 MET A CA 1
ATOM 1770 C C . MET A 1 257 ? 61.755 16.215 -32.808 1.00 46.42 379 MET A C 1
ATOM 1771 O O . MET A 1 257 ? 60.995 17.130 -33.142 1.00 48.56 379 MET A O 1
ATOM 1776 N N . PHE A 1 258 ? 62.335 15.384 -33.676 1.00 37.57 380 PHE A N 1
ATOM 1777 C CA . PHE A 1 258 ? 62.309 15.406 -35.135 1.00 35.83 380 PHE A CA 1
ATOM 1778 C C . PHE A 1 258 ? 63.324 16.392 -35.708 1.00 40.53 380 PHE A C 1
ATOM 1779 O O . PHE A 1 258 ? 63.503 16.421 -36.924 1.00 45.22 380 PHE A O 1
ATOM 1787 N N . LEU A 1 259 ? 64.000 17.188 -34.886 1.00 42.95 381 LEU A N 1
ATOM 1788 C CA . LEU A 1 259 ? 65.015 18.109 -35.372 1.00 30.72 381 LEU A CA 1
ATOM 1789 C C . LEU A 1 259 ? 66.388 17.446 -35.385 1.00 40.78 381 LEU A C 1
ATOM 1790 O O . LEU A 1 259 ? 66.617 16.409 -34.757 1.00 47.37 381 LEU A O 1
ATOM 1795 N N . VAL A 1 260 ? 67.308 18.071 -36.116 1.00 43.47 382 VAL A N 1
ATOM 1796 C CA . VAL A 1 260 ? 68.727 17.740 -36.087 1.00 37.91 382 VAL A CA 1
ATOM 1797 C C . VAL A 1 260 ? 69.440 18.827 -35.296 1.00 41.90 382 VAL A C 1
ATOM 1798 O O . VAL A 1 260 ? 69.229 20.021 -35.545 1.00 66.29 382 VAL A O 1
ATOM 1802 N N . THR A 1 261 ? 70.269 18.423 -34.341 1.00 36.66 383 THR A N 1
ATOM 1803 C CA . THR A 1 261 ? 71.011 19.369 -33.520 1.00 49.80 383 THR A CA 1
ATOM 1804 C C . THR A 1 261 ? 72.500 19.168 -33.755 1.00 51.03 383 THR A C 1
ATOM 1805 O O . THR A 1 261 ? 72.958 18.041 -33.969 1.00 48.88 383 THR A O 1
ATOM 1809 N N . ASP A 1 262 ? 73.248 20.270 -33.743 1.00 50.99 384 ASP A N 1
ATOM 1810 C CA . ASP A 1 262 ? 74.692 20.213 -33.918 1.00 34.61 384 ASP A CA 1
ATOM 1811 C C . ASP A 1 262 ? 75.357 19.804 -32.609 1.00 40.05 384 ASP A C 1
ATOM 1812 O O . ASP A 1 262 ? 75.139 20.430 -31.567 1.00 48.33 384 ASP A O 1
ATOM 1817 N N . ILE A 1 263 ? 76.169 18.757 -32.666 1.00 48.61 385 ILE A N 1
ATOM 1818 C CA . ILE A 1 263 ? 76.833 18.227 -31.482 1.00 44.39 385 ILE A CA 1
ATOM 1819 C C . ILE A 1 263 ? 78.011 19.119 -31.107 1.00 47.68 385 ILE A C 1
ATOM 1820 O O . ILE A 1 263 ? 78.635 19.759 -31.963 1.00 57.01 385 ILE A O 1
ATOM 1825 N N . TYR A 1 264 ? 78.318 19.171 -29.809 1.00 51.03 386 TYR A N 1
ATOM 1826 C CA . TYR A 1 264 ? 79.293 20.119 -29.279 1.00 46.12 386 TYR A CA 1
ATOM 1827 C C . TYR A 1 264 ? 80.733 19.608 -29.361 1.00 45.05 386 TYR A C 1
ATOM 1828 O O . TYR A 1 264 ? 81.600 20.290 -29.918 1.00 49.83 386 TYR A O 1
ATOM 1837 N N . TYR A 1 265 ? 81.016 18.418 -28.790 1.00 47.68 387 TYR A N 1
ATOM 1838 C CA . TYR A 1 265 ? 82.416 18.014 -28.653 1.00 66.18 387 TYR A CA 1
ATOM 1839 C C . TYR A 1 265 ? 83.027 17.621 -29.992 1.00 104.99 387 TYR A C 1
ATOM 1840 O O . TYR A 1 265 ? 83.975 18.292 -30.437 1.00 132.75 387 TYR A O 1
ATOM 1849 N N . PRO A 1 266 ? 82.559 16.570 -30.692 1.00 90.65 388 PRO A N 1
ATOM 1850 C CA . PRO A 1 266 ? 83.078 16.361 -32.047 1.00 72.54 388 PRO A CA 1
ATOM 1851 C C . PRO A 1 266 ? 82.510 17.430 -32.964 1.00 76.34 388 PRO A C 1
ATOM 1852 O O . PRO A 1 266 ? 81.499 17.207 -33.637 1.00 87.27 388 PRO A O 1
ATOM 1856 N N . ASN A 1 267 ? 83.143 18.603 -32.967 1.00 69.10 389 ASN A N 1
ATOM 1857 C CA . ASN A 1 267 ? 82.599 19.755 -33.674 1.00 68.33 389 ASN A CA 1
ATOM 1858 C C . ASN A 1 267 ? 82.378 19.436 -35.147 1.00 67.90 389 ASN A C 1
ATOM 1859 O O . ASN A 1 267 ? 83.153 18.699 -35.765 1.00 64.90 389 ASN A O 1
ATOM 1864 N N . GLY A 1 268 ? 81.305 19.995 -35.706 1.00 60.54 390 GLY A N 1
ATOM 1865 C CA . GLY A 1 268 ? 80.933 19.746 -37.082 1.00 60.32 390 GLY A CA 1
ATOM 1866 C C . GLY A 1 268 ? 80.079 18.517 -37.302 1.00 62.55 390 GLY A C 1
ATOM 1867 O O . GLY A 1 268 ? 79.683 18.256 -38.447 1.00 53.97 390 GLY A O 1
ATOM 1868 N N . SER A 1 269 ? 79.787 17.756 -36.253 1.00 62.40 391 SER A N 1
ATOM 1869 C CA . SER A 1 269 ? 78.944 16.577 -36.346 1.00 56.54 391 SER A CA 1
ATOM 1870 C C . SER A 1 269 ? 77.515 16.922 -35.948 1.00 60.52 391 SER A C 1
ATOM 1871 O O . SER A 1 269 ? 77.272 17.827 -35.145 1.00 71.42 391 SER A O 1
ATOM 1874 N N . THR A 1 270 ? 76.567 16.192 -36.526 1.00 58.49 392 THR A N 1
ATOM 1875 C CA . THR A 1 270 ? 75.152 16.390 -36.262 1.00 53.48 392 THR A CA 1
ATOM 1876 C C . THR A 1 270 ? 74.528 15.065 -35.858 1.00 44.80 392 THR A C 1
ATOM 1877 O O . THR A 1 270 ? 74.983 13.996 -36.275 1.00 55.25 392 THR A O 1
ATOM 1881 N N . PHE A 1 271 ? 73.476 15.138 -35.045 1.00 38.52 393 PHE A N 1
ATOM 1882 C CA . PHE A 1 271 ? 72.765 13.936 -34.638 1.00 38.00 393 PHE A CA 1
ATOM 1883 C C . PHE A 1 271 ? 71.261 14.159 -34.698 1.00 47.55 393 PHE A C 1
ATOM 1884 O O . PHE A 1 271 ? 70.765 15.233 -34.342 1.00 49.30 393 PHE A O 1
ATOM 1892 N N . ARG A 1 272 ? 70.549 13.131 -35.164 1.00 37.57 394 ARG A N 1
ATOM 1893 C CA . ARG A 1 272 ? 69.094 13.057 -35.124 1.00 36.34 394 ARG A CA 1
ATOM 1894 C C . ARG A 1 272 ? 68.710 11.685 -34.597 1.00 40.76 394 ARG A C 1
ATOM 1895 O O . ARG A 1 272 ? 69.149 10.666 -35.141 1.00 49.39 394 ARG A O 1
ATOM 1903 N N . ILE A 1 273 ? 67.897 11.660 -33.540 1.00 31.11 395 ILE A N 1
ATOM 1904 C CA . ILE A 1 273 ? 67.514 10.417 -32.877 1.00 32.11 395 ILE A CA 1
ATOM 1905 C C . ILE A 1 273 ? 66.933 9.452 -33.906 1.00 39.72 395 ILE A C 1
ATOM 1906 O O . ILE A 1 273 ? 66.311 9.875 -34.888 1.00 33.88 395 ILE A O 1
ATOM 1911 N N . THR A 1 274 ? 67.159 8.155 -33.713 1.00 28.75 396 THR A N 1
ATOM 1912 C CA . THR A 1 274 ? 66.715 7.147 -34.665 1.00 33.55 396 THR A CA 1
ATOM 1913 C C . THR A 1 274 ? 65.635 6.261 -34.053 1.00 37.09 396 THR A C 1
ATOM 1914 O O . THR A 1 274 ? 65.306 6.357 -32.869 1.00 40.89 396 THR A O 1
ATOM 1918 N N . VAL A 1 275 ? 65.080 5.387 -34.895 1.00 42.38 397 VAL A N 1
ATOM 1919 C CA . VAL A 1 275 ? 64.073 4.437 -34.431 1.00 34.17 397 VAL A CA 1
ATOM 1920 C C . VAL A 1 275 ? 64.688 3.433 -33.463 1.00 38.72 397 VAL A C 1
ATOM 1921 O O . VAL A 1 275 ? 64.064 3.054 -32.464 1.00 42.32 397 VAL A O 1
ATOM 1925 N N . GLU A 1 276 ? 65.919 2.989 -33.733 1.00 43.99 398 GLU A N 1
ATOM 1926 C CA . GLU A 1 276 ? 66.579 2.064 -32.815 1.00 38.70 398 GLU A CA 1
ATOM 1927 C C . GLU A 1 276 ? 66.820 2.722 -31.462 1.00 41.50 398 GLU A C 1
ATOM 1928 O O . GLU A 1 276 ? 66.613 2.099 -30.412 1.00 32.01 398 GLU A O 1
ATOM 1934 N N . ASP A 1 277 ? 67.256 3.985 -31.471 1.00 50.63 399 ASP A N 1
ATOM 1935 C CA . ASP A 1 277 ? 67.402 4.745 -30.233 1.00 45.18 399 ASP A CA 1
ATOM 1936 C C . ASP A 1 277 ? 66.104 4.751 -29.438 1.00 39.49 399 ASP A C 1
ATOM 1937 O O . ASP A 1 277 ? 66.093 4.457 -28.236 1.00 35.33 399 ASP A O 1
ATOM 1942 N N . MET A 1 278 ? 64.993 5.083 -30.105 1.00 33.33 400 MET A N 1
ATOM 1943 C CA . MET A 1 278 ? 63.714 5.199 -29.414 1.00 30.01 400 MET A CA 1
ATOM 1944 C C . MET A 1 278 ? 63.219 3.853 -28.895 1.00 38.84 400 MET A C 1
ATOM 1945 O O . MET A 1 278 ? 62.599 3.797 -27.828 1.00 44.78 400 MET A O 1
ATOM 1950 N N . ASN A 1 279 ? 63.484 2.763 -29.621 1.00 43.40 401 ASN A N 1
ATOM 1951 C CA . ASN A 1 279 ? 63.122 1.443 -29.109 1.00 36.53 401 ASN A CA 1
ATOM 1952 C C . ASN A 1 279 ? 63.863 1.135 -27.815 1.00 38.34 401 ASN A C 1
ATOM 1953 O O . ASN A 1 279 ? 63.317 0.476 -26.921 1.00 36.25 401 ASN A O 1
ATOM 1958 N N . GLY A 1 280 ? 65.107 1.603 -27.695 1.00 23.98 402 GLY A N 1
ATOM 1959 C CA . GLY A 1 280 ? 65.830 1.432 -26.447 1.00 29.95 402 GLY A CA 1
ATOM 1960 C C . GLY A 1 280 ? 65.206 2.211 -25.305 1.00 41.02 402 GLY A C 1
ATOM 1961 O O . GLY A 1 280 ? 65.096 1.707 -24.182 1.00 39.49 402 GLY A O 1
ATOM 1962 N N . ILE A 1 281 ? 64.778 3.444 -25.576 1.00 34.39 403 ILE A N 1
ATOM 1963 C CA . ILE A 1 281 ? 64.132 4.244 -24.543 1.00 41.41 403 ILE A CA 1
ATOM 1964 C C . ILE A 1 281 ? 62.804 3.618 -24.131 1.00 31.66 403 ILE A C 1
ATOM 1965 O O . ILE A 1 281 ? 62.469 3.572 -22.941 1.00 37.57 403 ILE A O 1
ATOM 1970 N N . SER A 1 282 ? 62.030 3.123 -25.100 1.00 34.11 404 SER A N 1
ATOM 1971 C CA . SER A 1 282 ? 60.740 2.515 -24.784 1.00 30.24 404 SER A CA 1
ATOM 1972 C C . SER A 1 282 ? 60.914 1.302 -23.883 1.00 35.64 404 SER A C 1
ATOM 1973 O O . SER A 1 282 ? 60.209 1.153 -22.878 1.00 37.24 404 SER A O 1
ATOM 1976 N N . ALA A 1 283 ? 61.853 0.419 -24.231 1.00 37.34 405 ALA A N 1
ATOM 1977 C CA . ALA A 1 283 ? 62.074 -0.778 -23.430 1.00 26.94 405 ALA A CA 1
ATOM 1978 C C . ALA A 1 283 ? 62.554 -0.431 -22.029 1.00 25.93 405 ALA A C 1
ATOM 1979 O O . ALA A 1 283 ? 62.345 -1.206 -21.089 1.00 32.00 405 ALA A O 1
ATOM 1981 N N . TRP A 1 284 ? 63.176 0.735 -21.868 1.00 31.85 406 TRP A N 1
ATOM 1982 C CA . TRP A 1 284 ? 63.763 1.125 -20.595 1.00 30.02 406 TRP A CA 1
ATOM 1983 C C . TRP A 1 284 ? 62.757 1.772 -19.652 1.00 38.70 406 TRP A C 1
ATOM 1984 O O . TRP A 1 284 ? 62.990 1.783 -18.438 1.00 56.64 406 TRP A O 1
ATOM 1995 N N . VAL A 1 285 ? 61.641 2.291 -20.171 1.00 32.11 407 VAL A N 1
ATOM 1996 C CA . VAL A 1 285 ? 60.669 2.964 -19.306 1.00 27.04 407 VAL A CA 1
ATOM 1997 C C . VAL A 1 285 ? 60.063 2.013 -18.278 1.00 28.99 407 VAL A C 1
ATOM 1998 O O . VAL A 1 285 ? 60.049 2.360 -17.086 1.00 39.54 407 VAL A O 1
ATOM 2002 N N . PRO A 1 286 ? 59.571 0.820 -18.642 1.00 29.79 408 PRO A N 1
ATOM 2003 C CA . PRO A 1 286 ? 59.122 -0.110 -17.591 1.00 27.62 408 PRO A CA 1
ATOM 2004 C C . PRO A 1 286 ? 60.237 -0.551 -16.661 1.00 29.91 408 PRO A C 1
ATOM 2005 O O . PRO A 1 286 ? 59.976 -0.842 -15.486 1.00 31.18 408 PRO A O 1
ATOM 2009 N N . THR A 1 287 ? 61.479 -0.592 -17.148 1.00 36.11 409 THR A N 1
ATOM 2010 C CA . THR A 1 287 ? 62.598 -0.995 -16.302 1.00 33.44 409 THR A CA 1
ATOM 2011 C C . THR A 1 287 ? 62.808 -0.011 -15.157 1.00 22.17 409 THR A C 1
ATOM 2012 O O . THR A 1 287 ? 62.966 -0.414 -13.998 1.00 41.17 409 THR A O 1
ATOM 2016 N N . ILE A 1 288 ? 62.823 1.288 -15.465 1.00 25.21 410 ILE A N 1
ATOM 2017 C CA . ILE A 1 288 ? 63.038 2.290 -14.426 1.00 31.41 410 ILE A CA 1
ATOM 2018 C C . ILE A 1 288 ? 61.795 2.435 -13.554 1.00 37.63 410 ILE A C 1
ATOM 2019 O O . ILE A 1 288 ? 61.897 2.772 -12.368 1.00 44.73 410 ILE A O 1
ATOM 2024 N N . ASN A 1 289 ? 60.609 2.162 -14.108 1.00 29.94 411 ASN A N 1
ATOM 2025 C CA . ASN A 1 289 ? 59.397 2.190 -13.294 1.00 35.85 411 ASN A CA 1
ATOM 2026 C C . ASN A 1 289 ? 59.449 1.145 -12.188 1.00 38.79 411 ASN A C 1
ATOM 2027 O O . ASN A 1 289 ? 59.076 1.424 -11.044 1.00 44.22 411 ASN A O 1
ATOM 2032 N N . ALA A 1 290 ? 59.919 -0.062 -12.506 1.00 34.68 412 ALA A N 1
ATOM 2033 C CA . ALA A 1 290 ? 60.022 -1.116 -11.505 1.00 30.67 412 ALA A CA 1
ATOM 2034 C C . ALA A 1 290 ? 61.110 -0.855 -10.468 1.00 31.80 412 ALA A C 1
ATOM 2035 O O . ALA A 1 290 ? 61.231 -1.634 -9.517 1.00 31.38 412 ALA A O 1
ATOM 2037 N N . LYS A 1 291 ? 61.909 0.198 -10.628 1.00 31.92 413 LYS A N 1
ATOM 2038 C CA . LYS A 1 291 ? 62.884 0.577 -9.613 1.00 29.92 413 LYS A CA 1
ATOM 2039 C C . LYS A 1 291 ? 62.321 1.557 -8.594 1.00 30.97 413 LYS A C 1
ATOM 2040 O O . LYS A 1 291 ? 62.989 1.848 -7.598 1.00 32.57 413 LYS A O 1
ATOM 2046 N N . MET A 1 292 ? 61.123 2.072 -8.818 1.00 30.08 414 MET A N 1
ATOM 2047 C CA . MET A 1 292 ? 60.569 3.106 -7.966 1.00 27.52 414 MET A CA 1
ATOM 2048 C C . MET A 1 292 ? 59.701 2.490 -6.880 1.00 29.50 414 MET A C 1
ATOM 2049 O O . MET A 1 292 ? 59.245 1.351 -6.988 1.00 25.25 414 MET A O 1
ATOM 2054 N N . ASN A 1 293 ? 59.481 3.264 -5.817 1.00 28.87 415 ASN A N 1
ATOM 2055 C CA . ASN A 1 293 ? 58.669 2.790 -4.714 1.00 29.11 415 ASN A CA 1
ATOM 2056 C C . ASN A 1 293 ? 57.237 2.553 -5.188 1.00 30.56 415 ASN A C 1
ATOM 2057 O O . ASN A 1 293 ? 56.807 3.111 -6.200 1.00 31.73 415 ASN A O 1
ATOM 2062 N N . PRO A 1 294 ? 56.486 1.714 -4.476 1.00 32.22 416 PRO A N 1
ATOM 2063 C CA . PRO A 1 294 ? 55.097 1.461 -4.866 1.00 26.12 416 PRO A CA 1
ATOM 2064 C C . PRO A 1 294 ? 54.303 2.754 -4.989 1.00 32.25 416 PRO A C 1
ATOM 2065 O O . PRO A 1 294 ? 54.544 3.731 -4.277 1.00 32.91 416 PRO A O 1
ATOM 2069 N N . GLY A 1 295 ? 53.345 2.747 -5.908 1.00 30.65 417 GLY A N 1
ATOM 2070 C CA . GLY A 1 295 ? 52.540 3.914 -6.172 1.00 36.67 417 GLY A CA 1
ATOM 2071 C C . GLY A 1 295 ? 53.113 4.853 -7.202 1.00 37.72 417 GLY A C 1
ATOM 2072 O O . GLY A 1 295 ? 52.445 5.835 -7.560 1.00 35.86 417 GLY A O 1
ATOM 2073 N N . SER A 1 296 ? 54.320 4.582 -7.695 1.00 29.23 418 SER A N 1
ATOM 2074 C CA . SER A 1 296 ? 54.964 5.446 -8.668 1.00 28.95 418 SER A CA 1
ATOM 2075 C C . SER A 1 296 ? 54.372 5.242 -10.059 1.00 28.83 418 SER A C 1
ATOM 2076 O O . SER A 1 296 ? 53.642 4.284 -10.330 1.00 45.35 418 SER A O 1
ATOM 2079 N N . SER A 1 297 ? 54.715 6.169 -10.950 1.00 34.45 419 SER A N 1
ATOM 2080 C CA . SER A 1 297 ? 54.254 6.155 -12.331 1.00 38.82 419 SER A CA 1
ATOM 2081 C C . SER A 1 297 ? 55.049 7.169 -13.142 1.00 37.53 419 SER A C 1
ATOM 2082 O O . SER A 1 297 ? 54.786 8.374 -13.062 1.00 37.58 419 SER A O 1
ATOM 2085 N N . TYR A 1 298 ? 56.017 6.699 -13.923 1.00 26.49 420 TYR A N 1
ATOM 2086 C CA . TYR A 1 298 ? 56.912 7.576 -14.664 1.00 34.27 420 TYR A CA 1
ATOM 2087 C C . TYR A 1 298 ? 56.748 7.373 -16.164 1.00 28.78 420 TYR A C 1
ATOM 2088 O O . TYR A 1 298 ? 56.620 6.240 -16.639 1.00 29.01 420 TYR A O 1
ATOM 2097 N N . PHE A 1 299 ? 56.753 8.479 -16.907 1.00 25.37 421 PHE A N 1
ATOM 2098 C CA . PHE A 1 299 ? 56.826 8.424 -18.360 1.00 26.36 421 PHE A CA 1
ATOM 2099 C C . PHE A 1 299 ? 57.601 9.635 -18.861 1.00 28.48 421 PHE A C 1
ATOM 2100 O O . PHE A 1 299 ? 57.830 10.603 -18.129 1.00 25.34 421 PHE A O 1
ATOM 2108 N N . VAL A 1 300 ? 57.999 9.570 -20.129 1.00 36.07 422 VAL A N 1
ATOM 2109 C CA . VAL A 1 300 ? 58.829 10.593 -20.755 1.00 29.91 422 VAL A CA 1
ATOM 2110 C C . VAL A 1 300 ? 57.960 11.442 -21.671 1.00 25.87 422 VAL A C 1
ATOM 2111 O O . VAL A 1 300 ? 57.259 10.911 -22.543 1.00 40.13 422 VAL A O 1
ATOM 2115 N N . GLU A 1 301 ? 58.014 12.760 -21.482 1.00 25.84 423 GLU A N 1
ATOM 2116 C CA . GLU A 1 301 ? 57.232 13.712 -22.260 1.00 21.99 423 GLU A CA 1
ATOM 2117 C C . GLU A 1 301 ? 58.106 14.365 -23.321 1.00 30.79 423 GLU A C 1
ATOM 2118 O O . GLU A 1 301 ? 59.231 14.791 -23.039 1.00 30.68 423 GLU A O 1
ATOM 2124 N N . VAL A 1 302 ? 57.569 14.464 -24.535 1.00 29.41 424 VAL A N 1
ATOM 2125 C CA . VAL A 1 302 ? 58.336 14.839 -25.717 1.00 25.51 424 VAL A CA 1
ATOM 2126 C C . VAL A 1 302 ? 57.741 16.103 -26.330 1.00 35.47 424 VAL A C 1
ATOM 2127 O O . VAL A 1 302 ? 56.515 16.219 -26.465 1.00 37.84 424 VAL A O 1
ATOM 2131 N N . GLY A 1 303 ? 58.608 17.045 -26.696 1.00 28.60 425 GLY A N 1
ATOM 2132 C CA . GLY A 1 303 ? 58.203 18.239 -27.401 1.00 41.85 425 GLY A CA 1
ATOM 2133 C C . GLY A 1 303 ? 58.636 18.164 -28.851 1.00 40.01 425 GLY A C 1
ATOM 2134 O O . GLY A 1 303 ? 59.828 18.041 -29.146 1.00 36.32 425 GLY A O 1
ATOM 2135 N N . HIS A 1 304 ? 57.659 18.236 -29.756 1.00 38.40 426 HIS A N 1
ATOM 2136 C CA . HIS A 1 304 ? 57.870 17.965 -31.171 1.00 35.51 426 HIS A CA 1
ATOM 2137 C C . HIS A 1 304 ? 58.020 19.250 -31.976 1.00 37.36 426 HIS A C 1
ATOM 2138 O O . HIS A 1 304 ? 57.415 20.277 -31.668 1.00 44.57 426 HIS A O 1
ATOM 2145 N N . ASN A 1 305 ? 58.823 19.171 -33.038 1.00 36.55 427 ASN A N 1
ATOM 2146 C CA . ASN A 1 305 ? 58.909 20.213 -34.057 1.00 40.58 427 ASN A CA 1
ATOM 2147 C C . ASN A 1 305 ? 58.491 19.587 -35.382 1.00 44.36 427 ASN A C 1
ATOM 2148 O O . ASN A 1 305 ? 59.272 18.860 -36.002 1.00 48.35 427 ASN A O 1
ATOM 2153 N N . GLY A 1 306 ? 57.263 19.880 -35.818 1.00 45.65 428 GLY A N 1
ATOM 2154 C CA . GLY A 1 306 ? 56.731 19.240 -37.009 1.00 32.86 428 GLY A CA 1
ATOM 2155 C C . GLY A 1 306 ? 57.556 19.479 -38.259 1.00 47.16 428 GLY A C 1
ATOM 2156 O O . GLY A 1 306 ? 57.637 18.604 -39.126 1.00 49.99 428 GLY A O 1
ATOM 2157 N N . ASN A 1 307 ? 58.176 20.657 -38.376 1.00 40.01 429 ASN A N 1
ATOM 2158 C CA . ASN A 1 307 ? 58.941 20.961 -39.582 1.00 42.04 429 ASN A CA 1
ATOM 2159 C C . ASN A 1 307 ? 60.130 20.021 -39.740 1.00 49.63 429 ASN A C 1
ATOM 2160 O O . ASN A 1 307 ? 60.549 19.736 -40.868 1.00 47.97 429 ASN A O 1
ATOM 2165 N N . GLY A 1 308 ? 60.679 19.523 -38.629 1.00 47.78 430 GLY A N 1
ATOM 2166 C CA . GLY A 1 308 ? 61.730 18.526 -38.720 1.00 37.68 430 GLY A CA 1
ATOM 2167 C C . GLY A 1 308 ? 61.260 17.235 -39.360 1.00 45.24 430 GLY A C 1
ATOM 2168 O O . GLY A 1 308 ? 62.060 16.496 -39.945 1.00 42.97 430 GLY A O 1
ATOM 2169 N N . ASN A 1 309 ? 59.962 16.942 -39.256 1.00 43.27 431 ASN A N 1
ATOM 2170 C CA . ASN A 1 309 ? 59.411 15.774 -39.933 1.00 35.17 431 ASN A CA 1
ATOM 2171 C C . ASN A 1 309 ? 59.312 16.007 -41.436 1.00 45.46 431 ASN A C 1
ATOM 2172 O O . ASN A 1 309 ? 59.638 15.118 -42.231 1.00 53.47 431 ASN A O 1
ATOM 2177 N N . ILE A 1 310 ? 58.879 17.200 -41.846 1.00 44.08 432 ILE A N 1
ATOM 2178 C CA . ILE A 1 310 ? 58.756 17.483 -43.272 1.00 42.68 432 ILE A CA 1
ATOM 2179 C C . ILE A 1 310 ? 60.131 17.562 -43.923 1.00 44.12 432 ILE A C 1
ATOM 2180 O O . ILE A 1 310 ? 60.326 17.089 -45.049 1.00 57.11 432 ILE A O 1
ATOM 2185 N N . GLU A 1 311 ? 61.107 18.157 -43.230 1.00 47.48 433 GLU A N 1
ATOM 2186 C CA . GLU A 1 311 ? 62.434 18.310 -43.821 1.00 43.48 433 GLU A CA 1
ATOM 2187 C C . GLU A 1 311 ? 63.117 16.960 -44.002 1.00 43.38 433 GLU A C 1
ATOM 2188 O O . GLU A 1 311 ? 63.807 16.737 -45.004 1.00 54.24 433 GLU A O 1
ATOM 2194 N N . GLN A 1 312 ? 62.930 16.045 -43.050 1.00 37.90 434 GLN A N 1
ATOM 2195 C CA . GLN A 1 312 ? 63.501 14.711 -43.195 1.00 42.41 434 GLN A CA 1
ATOM 2196 C C . GLN A 1 312 ? 62.879 13.968 -44.372 1.00 44.38 434 GLN A C 1
ATOM 2197 O O . GLN A 1 312 ? 63.595 13.357 -45.172 1.00 44.77 434 GLN A O 1
ATOM 2203 N N . SER A 1 313 ? 61.550 14.016 -44.500 1.00 37.93 435 SER A N 1
ATOM 2204 C CA . SER A 1 313 ? 60.903 13.387 -45.647 1.00 46.66 435 SER A CA 1
ATOM 2205 C C . SER A 1 313 ? 61.366 14.008 -46.956 1.00 49.64 435 SER A C 1
ATOM 2206 O O . SER A 1 313 ? 61.474 13.309 -47.971 1.00 52.70 435 SER A O 1
ATOM 2209 N N . SER A 1 314 ? 61.644 15.309 -46.953 1.00 46.17 436 SER A N 1
ATOM 2210 C CA . SER A 1 314 ? 62.109 16.009 -48.141 1.00 47.08 436 SER A CA 1
ATOM 2211 C C . SER A 1 314 ? 63.610 15.907 -48.337 1.00 46.87 436 SER A C 1
ATOM 2212 O O . SER A 1 314 ? 64.151 16.613 -49.191 1.00 56.55 436 SER A O 1
ATOM 2215 N N . SER A 1 315 ? 64.291 15.056 -47.566 1.00 56.88 437 SER A N 1
ATOM 2216 C CA . SER A 1 315 ? 65.742 14.946 -47.667 1.00 42.32 437 SER A CA 1
ATOM 2217 C C . SER A 1 315 ? 66.198 14.368 -49.002 1.00 48.38 437 SER A C 1
ATOM 2218 O O . SER A 1 315 ? 67.344 14.602 -49.397 1.00 61.16 437 SER A O 1
ATOM 2221 N N . THR A 1 316 ? 65.346 13.619 -49.696 1.00 55.57 438 THR A N 1
ATOM 2222 C CA . THR A 1 316 ? 65.660 13.084 -51.014 1.00 53.23 438 THR A CA 1
ATOM 2223 C C . THR A 1 316 ? 64.872 13.838 -52.079 1.00 53.57 438 THR A C 1
ATOM 2224 O O . THR A 1 316 ? 63.946 14.598 -51.784 1.00 56.94 438 THR A O 1
ATOM 2228 N N . ASP A 1 317 ? 65.254 13.619 -53.339 1.00 50.01 439 ASP A N 1
ATOM 2229 C CA . ASP A 1 317 ? 64.609 14.330 -54.439 1.00 52.76 439 ASP A CA 1
ATOM 2230 C C . ASP A 1 317 ? 63.151 13.910 -54.591 1.00 58.33 439 ASP A C 1
ATOM 2231 O O . ASP A 1 317 ? 62.258 14.761 -54.685 1.00 58.51 439 ASP A O 1
ATOM 2236 N N . ALA A 1 318 ? 62.888 12.601 -54.620 1.00 57.77 440 ALA A N 1
ATOM 2237 C CA . ALA A 1 318 ? 61.509 12.135 -54.719 1.00 57.46 440 ALA A CA 1
ATOM 2238 C C . ALA A 1 318 ? 60.707 12.469 -53.467 1.00 57.51 440 ALA A C 1
ATOM 2239 O O . ALA A 1 318 ? 59.500 12.721 -53.556 1.00 56.76 440 ALA A O 1
ATOM 2241 N N . GLY A 1 319 ? 61.350 12.475 -52.298 1.00 55.17 441 GLY A N 1
ATOM 2242 C CA . GLY A 1 319 ? 60.643 12.847 -51.085 1.00 58.33 441 GLY A CA 1
ATOM 2243 C C . GLY A 1 319 ? 60.246 14.311 -51.073 1.00 63.08 441 GLY A C 1
ATOM 2244 O O . GLY A 1 319 ? 59.168 14.669 -50.589 1.00 66.96 441 GLY A O 1
ATOM 2245 N N . ALA A 1 320 ? 61.110 15.178 -51.605 1.00 56.65 442 ALA A N 1
ATOM 2246 C CA . ALA A 1 320 ? 60.776 16.595 -51.682 1.00 53.97 442 ALA A CA 1
ATOM 2247 C C . ALA A 1 320 ? 59.579 16.827 -52.593 1.00 57.30 442 ALA A C 1
ATOM 2248 O O . ALA A 1 320 ? 58.712 17.656 -52.293 1.00 60.13 442 ALA A O 1
ATOM 2250 N N . ALA A 1 321 ? 59.511 16.097 -53.711 1.00 53.19 443 ALA A N 1
ATOM 2251 C CA . ALA A 1 321 ? 58.355 16.197 -54.596 1.00 48.34 443 ALA A CA 1
ATOM 2252 C C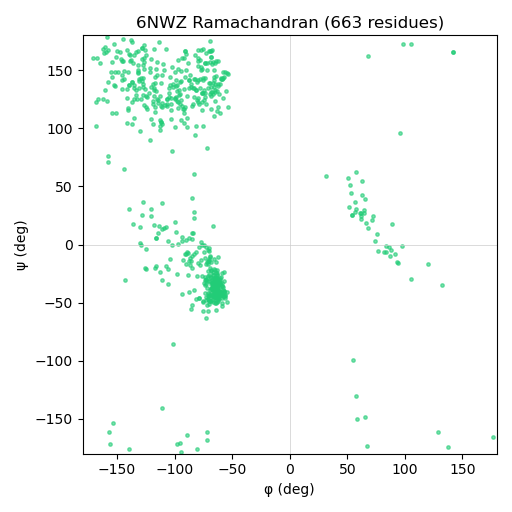 . ALA A 1 321 ? 57.078 15.760 -53.893 1.00 51.07 443 ALA A C 1
ATOM 2253 O O . ALA A 1 321 ? 55.991 16.253 -54.213 1.00 58.91 443 ALA A O 1
ATOM 2255 N N . ALA A 1 322 ? 57.190 14.842 -52.935 1.00 46.35 444 ALA A N 1
ATOM 2256 C CA . ALA A 1 322 ? 56.043 14.390 -52.163 1.00 48.96 444 ALA A CA 1
ATOM 2257 C C . ALA A 1 322 ? 55.682 15.331 -51.024 1.00 53.87 444 ALA A C 1
ATOM 2258 O O . ALA A 1 322 ? 54.656 15.113 -50.370 1.00 60.33 444 ALA A O 1
ATOM 2260 N N . CYS A 1 323 ? 56.487 16.361 -50.768 1.00 52.18 445 CYS A N 1
ATOM 2261 C CA . CYS A 1 323 ? 56.270 17.271 -49.648 1.00 50.99 445 CYS A CA 1
ATOM 2262 C C . CYS A 1 323 ? 56.253 18.719 -50.116 1.00 53.95 445 CYS A C 1
ATOM 2263 O O . CYS A 1 323 ? 56.744 19.618 -49.426 1.00 53.92 445 CYS A O 1
ATOM 2266 N N . ASN A 1 324 ? 55.690 18.964 -51.301 1.00 51.41 446 ASN A N 1
ATOM 2267 C CA . ASN A 1 324 ? 55.536 20.315 -51.850 1.00 48.36 446 ASN A CA 1
ATOM 2268 C C . ASN A 1 324 ? 56.871 21.046 -51.976 1.00 52.94 446 ASN A C 1
ATOM 2269 O O . ASN A 1 324 ? 56.929 22.273 -51.868 1.00 61.04 446 ASN A O 1
ATOM 2274 N N . GLY A 1 325 ? 57.957 20.311 -52.205 1.00 48.53 447 GLY A N 1
ATOM 2275 C CA . GLY A 1 325 ? 59.267 20.910 -52.318 1.00 48.42 447 GLY A CA 1
ATOM 2276 C C . GLY A 1 325 ? 60.073 20.946 -51.038 1.00 56.87 447 GLY A C 1
ATOM 2277 O O . GLY A 1 325 ? 61.289 21.166 -51.101 1.00 55.85 447 GLY A O 1
ATOM 2278 N N . GLY A 1 326 ? 59.445 20.740 -49.884 1.00 45.52 448 GLY A N 1
ATOM 2279 C CA . GLY A 1 326 ? 60.134 20.735 -48.615 1.00 44.12 448 GLY A CA 1
ATOM 2280 C C . GLY A 1 326 ? 59.339 21.482 -47.568 1.00 55.20 448 GLY A C 1
ATOM 2281 O O . GLY A 1 326 ? 58.208 21.908 -47.799 1.00 56.82 448 GLY A O 1
ATOM 2282 N N . GLY A 1 327 ? 59.948 21.639 -46.395 1.00 51.27 449 GLY A N 1
ATOM 2283 C CA . GLY A 1 327 ? 59.334 22.334 -45.284 1.00 41.89 449 GLY A CA 1
ATOM 2284 C C . GLY A 1 327 ? 59.626 23.819 -45.293 1.00 43.12 449 GLY A C 1
ATOM 2285 O O . GLY A 1 327 ? 60.057 24.392 -46.296 1.00 44.63 449 GLY A O 1
ATOM 2286 N N . ILE A 1 328 ? 59.383 24.450 -44.146 1.00 55.02 450 ILE A N 1
ATOM 2287 C CA . ILE A 1 328 ? 59.596 25.886 -44.000 1.00 54.81 450 ILE A CA 1
ATOM 2288 C C . ILE A 1 328 ? 61.087 26.155 -43.858 1.00 46.91 450 ILE A C 1
ATOM 2289 O O . ILE A 1 328 ? 61.768 25.530 -43.037 1.00 57.95 450 ILE A O 1
ATOM 2294 N N . GLU A 1 329 ? 61.596 27.093 -44.651 1.00 60.75 451 GLU A N 1
ATOM 2295 C CA . GLU A 1 329 ? 63.023 27.368 -44.702 1.00 56.29 451 GLU A CA 1
ATOM 2296 C C . GLU A 1 329 ? 63.259 28.870 -44.682 1.00 54.22 451 GLU A C 1
ATOM 2297 O O . GLU A 1 329 ? 62.591 29.619 -45.399 1.00 52.89 451 GLU A O 1
ATOM 2303 N N . TYR A 1 330 ? 64.215 29.300 -43.861 1.00 47.53 452 TYR A N 1
ATOM 2304 C CA . TYR A 1 330 ? 64.546 30.711 -43.699 1.00 49.11 452 TYR A CA 1
ATOM 2305 C C . TYR A 1 330 ? 65.929 30.806 -43.069 1.00 59.61 452 TYR A C 1
ATOM 2306 O O . TYR A 1 330 ? 66.482 29.813 -42.589 1.00 62.81 452 TYR A O 1
ATOM 2315 N N . ASP A 1 331 ? 66.482 32.017 -43.076 1.00 67.29 453 ASP A N 1
ATOM 2316 C CA . ASP A 1 331 ? 67.757 32.289 -42.423 1.00 70.26 453 ASP A CA 1
ATOM 2317 C C . ASP A 1 331 ? 67.508 32.832 -41.022 1.00 72.55 453 ASP A C 1
ATOM 2318 O O . ASP A 1 331 ? 66.725 33.772 -40.842 1.00 71.20 453 ASP A O 1
ATOM 2323 N N . SER A 1 332 ? 68.170 32.243 -40.043 1.00 74.98 454 SER A N 1
ATOM 2324 C CA . SER A 1 332 ? 67.969 32.650 -38.660 1.00 68.27 454 SER A CA 1
ATOM 2325 C C . SER A 1 332 ? 68.729 33.943 -38.377 1.00 74.37 454 SER A C 1
ATOM 2326 O O . SER A 1 332 ? 69.897 34.067 -38.759 1.00 73.59 454 SER A O 1
ATOM 2329 N N . PRO A 1 333 ? 68.110 34.916 -37.718 1.00 83.84 455 PRO A N 1
ATOM 2330 C CA . PRO A 1 333 ? 68.825 36.138 -37.359 1.00 84.15 455 PRO A CA 1
ATOM 2331 C C . PRO A 1 333 ? 69.715 35.897 -36.155 1.00 89.02 455 PRO A C 1
ATOM 2332 O O . PRO A 1 333 ? 69.493 34.942 -35.395 1.00 90.31 455 PRO A O 1
ATOM 2336 N N . PRO A 1 334 ? 70.738 36.728 -35.951 1.00 83.81 456 PRO A N 1
ATOM 2337 C CA . PRO A 1 334 ? 71.551 36.599 -34.735 1.00 72.93 456 PRO A CA 1
ATOM 2338 C C . PRO A 1 334 ? 70.687 36.747 -33.491 1.00 73.06 456 PRO A C 1
ATOM 2339 O O . PRO A 1 334 ? 69.742 37.538 -33.461 1.00 92.21 456 PRO A O 1
ATOM 2343 N N . ASP A 1 335 ? 71.014 35.967 -32.463 1.00 71.19 457 ASP A N 1
ATOM 2344 C CA . ASP A 1 335 ? 70.192 35.951 -31.261 1.00 73.89 457 ASP A CA 1
ATOM 2345 C C . ASP A 1 335 ? 70.172 37.321 -30.598 1.00 64.10 457 ASP A C 1
ATOM 2346 O O . ASP A 1 335 ? 71.202 37.989 -30.476 1.00 72.61 457 ASP A O 1
ATOM 2351 N N . THR A 1 336 ? 68.982 37.740 -30.182 1.00 64.52 458 THR A N 1
ATOM 2352 C CA . THR A 1 336 ? 68.844 38.947 -29.394 1.00 69.97 458 THR A CA 1
ATOM 2353 C C . THR A 1 336 ? 69.462 38.734 -28.015 1.00 67.31 458 THR A C 1
ATOM 2354 O O . THR A 1 336 ? 69.688 37.595 -27.597 1.00 67.50 458 THR A O 1
ATOM 2358 N N . PRO A 1 337 ? 69.765 39.813 -27.294 1.00 62.88 459 PRO A N 1
ATOM 2359 C CA . PRO A 1 337 ? 70.172 39.655 -25.895 1.00 66.53 459 PRO A CA 1
ATOM 2360 C C . PRO A 1 337 ? 69.109 38.895 -25.118 1.00 63.39 459 PRO A C 1
ATOM 2361 O O . PRO A 1 337 ? 67.918 38.962 -25.428 1.00 64.05 459 PRO A O 1
ATOM 2365 N N . LEU A 1 338 ? 69.555 38.141 -24.117 1.00 61.90 460 LEU A N 1
ATOM 2366 C CA . LEU A 1 338 ? 68.612 37.444 -23.255 1.00 50.04 460 LEU A CA 1
ATOM 2367 C C . LEU A 1 338 ? 67.670 38.453 -22.603 1.00 78.83 460 LEU A C 1
ATOM 2368 O O . LEU A 1 338 ? 68.035 39.606 -22.353 1.00 90.43 460 LEU A O 1
ATOM 2373 N N . GLU A 1 339 ? 66.435 38.014 -22.353 1.00 68.61 461 GLU A N 1
ATOM 2374 C CA . GLU A 1 339 ? 65.398 38.854 -21.743 1.00 69.98 461 GLU A CA 1
ATOM 2375 C C . GLU A 1 339 ? 65.053 40.068 -22.605 1.00 67.74 461 GLU A C 1
ATOM 2376 O O . GLU A 1 339 ? 64.581 41.085 -22.093 1.00 72.91 461 GLU A O 1
ATOM 2382 N N . PHE A 1 340 ? 65.278 39.988 -23.914 1.00 60.82 462 PHE A N 1
ATOM 2383 C CA . PHE A 1 340 ? 64.981 41.114 -24.792 1.00 53.69 462 PHE A CA 1
ATOM 2384 C C . PHE A 1 340 ? 63.473 41.265 -24.966 1.00 61.65 462 PHE A C 1
ATOM 2385 O O . PHE A 1 340 ? 62.798 40.345 -25.441 1.00 74.06 462 PHE A O 1
ATOM 2393 N N . LYS A 1 341 ? 62.949 42.429 -24.589 1.00 66.19 463 LYS A N 1
ATOM 2394 C CA . LYS A 1 341 ? 61.534 42.746 -24.758 1.00 71.31 463 LYS A CA 1
ATOM 2395 C C . LYS A 1 341 ? 61.347 43.445 -26.099 1.00 78.28 463 LYS A C 1
ATOM 2396 O O . LYS A 1 341 ? 61.822 44.569 -26.293 1.00 87.97 463 LYS A O 1
ATOM 2402 N N . LYS A 1 342 ? 60.656 42.786 -27.021 1.00 88.62 464 LYS A N 1
ATOM 2403 C CA . LYS A 1 342 ? 60.461 43.365 -28.345 1.00 71.68 464 LYS A CA 1
ATOM 2404 C C . LYS A 1 342 ? 59.401 44.457 -28.285 1.00 73.98 464 LYS A C 1
ATOM 2405 O O . LYS A 1 342 ? 58.324 44.238 -27.718 1.00 76.44 464 LYS A O 1
ATOM 2411 N N . PRO A 1 343 ? 59.671 45.638 -28.836 1.00 74.61 465 PRO A N 1
ATOM 2412 C CA . PRO A 1 343 ? 58.619 46.655 -28.946 1.00 71.57 465 PRO A CA 1
ATOM 2413 C C . PRO A 1 343 ? 57.477 46.141 -29.807 1.00 75.18 465 PRO A C 1
ATOM 2414 O O . PRO A 1 343 ? 57.689 45.634 -30.911 1.00 80.85 465 PRO A O 1
ATOM 2418 N N . LEU A 1 344 ? 56.259 46.265 -29.284 1.00 70.17 466 LEU A N 1
ATOM 2419 C CA . LEU A 1 344 ? 55.089 45.718 -29.957 1.00 64.92 466 LEU A CA 1
ATOM 2420 C C . LEU A 1 344 ? 54.907 46.348 -31.333 1.00 71.87 466 LEU A C 1
ATOM 2421 O O . LEU A 1 344 ? 55.087 47.555 -31.514 1.00 81.21 466 LEU A O 1
ATOM 2426 N N . GLY A 1 345 ? 54.556 45.513 -32.312 1.00 72.32 467 GLY A N 1
ATOM 2427 C CA . GLY A 1 345 ? 54.279 45.971 -33.654 1.00 67.05 467 GLY A CA 1
ATOM 2428 C C . GLY A 1 345 ? 55.459 45.971 -34.602 1.00 74.54 467 GLY A C 1
ATOM 2429 O O . GLY A 1 345 ? 55.263 46.199 -35.801 1.00 81.35 467 GLY A O 1
ATOM 2430 N N . THR A 1 346 ? 56.670 45.722 -34.115 1.00 85.63 468 THR A N 1
ATOM 2431 C CA . THR A 1 346 ? 57.863 45.751 -34.944 1.00 85.55 468 THR A CA 1
ATOM 2432 C C . THR A 1 346 ? 58.235 44.334 -35.381 1.00 84.90 468 THR A C 1
ATOM 2433 O O . THR A 1 346 ? 57.486 43.375 -35.171 1.00 94.63 468 THR A O 1
ATOM 2437 N N . GLY A 1 347 ? 59.406 44.200 -35.996 1.00 80.95 469 GLY A N 1
ATOM 2438 C CA . GLY A 1 347 ? 59.897 42.928 -36.484 1.00 74.60 469 GLY A CA 1
ATOM 2439 C C . GLY A 1 347 ? 59.647 42.747 -37.972 1.00 66.62 469 GLY A C 1
ATOM 2440 O O . GLY A 1 347 ? 58.966 43.539 -38.629 1.00 64.61 469 GLY A O 1
ATOM 2441 N N . THR A 1 348 ? 60.214 41.664 -38.507 1.00 74.39 470 THR A N 1
ATOM 2442 C CA . THR A 1 348 ? 60.070 41.319 -39.916 1.00 73.03 470 THR A CA 1
ATOM 2443 C C . THR A 1 348 ? 59.776 39.832 -40.053 1.00 66.70 470 THR A C 1
ATOM 2444 O O . THR A 1 348 ? 60.395 39.005 -39.378 1.00 78.83 470 THR A O 1
ATOM 2448 N N . ASP A 1 349 ? 58.833 39.498 -40.931 1.00 69.30 471 ASP A N 1
ATOM 2449 C CA . ASP A 1 349 ? 58.470 38.104 -41.141 1.00 72.26 471 ASP A CA 1
ATOM 2450 C C . ASP A 1 349 ? 59.640 37.330 -41.741 1.00 73.83 471 ASP A C 1
ATOM 2451 O O . ASP A 1 349 ? 60.346 37.825 -42.625 1.00 76.61 471 ASP A O 1
ATOM 2456 N N . LEU A 1 350 ? 59.852 36.108 -41.245 1.00 66.44 472 LEU A N 1
ATOM 2457 C CA . LEU A 1 350 ? 60.833 35.203 -41.829 1.00 56.67 472 LEU A CA 1
ATOM 2458 C C . LEU A 1 350 ? 60.211 34.068 -42.626 1.00 61.18 472 LEU A C 1
ATOM 2459 O O . LEU A 1 350 ? 60.895 33.484 -43.473 1.00 68.86 472 LEU A O 1
ATOM 2464 N N . TRP A 1 351 ? 58.943 33.751 -42.387 1.00 54.62 473 TRP A N 1
ATOM 2465 C CA . TRP A 1 351 ? 58.316 32.621 -43.053 1.00 58.41 473 TRP A CA 1
ATOM 2466 C C . TRP A 1 351 ? 58.204 32.874 -44.555 1.00 64.94 473 TRP A C 1
ATOM 2467 O O . TRP A 1 351 ? 57.987 34.015 -44.979 1.00 54.62 473 TRP A O 1
ATOM 2478 N N . PRO A 1 352 ? 58.363 31.840 -45.382 1.00 73.78 474 PRO A N 1
ATOM 2479 C CA . PRO A 1 352 ? 58.081 31.997 -46.811 1.00 69.79 474 PRO A CA 1
ATOM 2480 C C . PRO A 1 352 ? 56.637 32.415 -47.024 1.00 74.21 474 PRO A C 1
ATOM 2481 O O . PRO A 1 352 ? 55.728 31.967 -46.321 1.00 77.79 474 PRO A O 1
ATOM 2485 N N . SER A 1 353 ? 56.434 33.292 -48.004 1.00 73.98 475 SER A N 1
ATOM 2486 C CA . SER A 1 353 ? 55.100 33.804 -48.276 1.00 76.96 475 SER A CA 1
ATOM 2487 C C . SER A 1 353 ? 54.181 32.755 -48.887 1.00 86.99 475 SER A C 1
ATOM 2488 O O . SER A 1 353 ? 52.958 32.880 -48.764 1.00 77.47 475 SER A O 1
ATOM 2491 N N . THR A 1 354 ? 54.737 31.713 -49.529 1.00 98.02 476 THR A N 1
ATOM 2492 C CA . THR A 1 354 ? 53.886 30.789 -50.281 1.00 91.73 476 THR A CA 1
ATOM 2493 C C . THR A 1 354 ? 53.035 29.912 -49.367 1.00 90.00 476 THR A C 1
ATOM 2494 O O . THR A 1 354 ? 51.798 29.941 -49.494 1.00 108.17 476 THR A O 1
ATOM 2496 N N . PRO A 1 355 ? 53.603 29.117 -48.428 1.00 60.14 477 PRO A N 1
ATOM 2497 C CA . PRO A 1 355 ? 52.728 28.289 -47.583 1.00 51.62 477 PRO A CA 1
ATOM 2498 C C . PRO A 1 355 ? 52.026 29.108 -46.509 1.00 65.98 477 PRO A C 1
ATOM 2499 O O . PRO A 1 355 ? 52.633 29.468 -45.495 1.00 70.80 477 PRO A O 1
ATOM 2503 N N . THR A 1 356 ? 50.747 29.417 -46.726 1.00 68.81 478 THR A N 1
ATOM 2504 C CA . THR A 1 356 ? 49.967 30.167 -45.749 1.00 65.41 478 THR A CA 1
ATOM 2505 C C . THR A 1 356 ? 49.252 29.268 -44.752 1.00 63.94 478 THR A C 1
ATOM 2506 O O . THR A 1 356 ? 48.835 29.748 -43.692 1.00 66.61 478 THR A O 1
ATOM 2510 N N . THR A 1 357 ? 49.116 27.982 -45.065 1.00 63.60 479 THR A N 1
ATOM 2511 C CA . THR A 1 357 ? 48.432 27.021 -44.213 1.00 63.49 479 THR A CA 1
ATOM 2512 C C . THR A 1 357 ? 49.135 25.678 -44.355 1.00 59.23 479 THR A C 1
ATOM 2513 O O . THR A 1 357 ? 49.664 25.356 -45.422 1.00 64.62 479 THR A O 1
ATOM 2517 N N . TYR A 1 358 ? 49.176 24.917 -43.261 1.00 54.31 480 TYR A N 1
ATOM 2518 C CA . TYR A 1 358 ? 49.718 23.565 -43.315 1.00 54.57 480 TYR A CA 1
ATOM 2519 C C . TYR A 1 358 ? 49.025 22.768 -44.410 1.00 60.20 480 TYR A C 1
ATOM 2520 O O . TYR A 1 358 ? 47.809 22.562 -44.364 1.00 62.92 480 TYR A O 1
ATOM 2529 N N . ASP A 1 359 ? 49.806 22.319 -45.401 1.00 51.11 481 ASP A N 1
ATOM 2530 C CA . ASP A 1 359 ? 49.239 21.690 -46.589 1.00 50.93 481 ASP A CA 1
ATOM 2531 C C . ASP A 1 359 ? 50.051 20.485 -47.044 1.00 51.72 481 ASP A C 1
ATOM 2532 O O . ASP A 1 359 ? 50.105 20.192 -48.243 1.00 59.50 481 ASP A O 1
ATOM 2537 N N . TRP A 1 360 ? 50.687 19.779 -46.119 1.00 49.81 482 TRP A N 1
ATOM 2538 C CA . TRP A 1 360 ? 51.503 18.633 -46.488 1.00 46.17 482 TRP A CA 1
ATOM 2539 C C . TRP A 1 360 ? 50.695 17.345 -46.392 1.00 54.55 482 TRP A C 1
ATOM 2540 O O . TRP A 1 360 ? 49.773 17.222 -45.580 1.00 63.53 482 TRP A O 1
ATOM 2551 N N . THR A 1 361 ? 51.051 16.386 -47.240 1.00 53.72 483 THR A N 1
ATOM 2552 C CA . THR A 1 361 ? 50.335 15.125 -47.335 1.00 46.18 483 THR A CA 1
ATOM 2553 C C . THR A 1 361 ? 50.670 14.211 -46.164 1.00 50.68 483 THR A C 1
ATOM 2554 O O . THR A 1 361 ? 51.763 14.269 -45.594 1.00 57.31 483 THR A O 1
ATOM 2558 N N . VAL A 1 362 ? 49.705 13.362 -45.803 1.00 47.86 484 VAL A N 1
ATOM 2559 C CA . VAL A 1 362 ? 49.991 12.271 -44.876 1.00 43.25 484 VAL A CA 1
ATOM 2560 C C . VAL A 1 362 ? 51.099 11.388 -45.431 1.00 45.70 484 VAL A C 1
ATOM 2561 O O . VAL A 1 362 ? 52.027 11.005 -44.708 1.00 48.79 484 VAL A O 1
ATOM 2565 N N . ALA A 1 363 ? 51.030 11.065 -46.727 1.00 57.14 485 ALA A N 1
ATOM 2566 C CA . ALA A 1 363 ? 52.074 10.260 -47.355 1.00 43.43 485 ALA A CA 1
ATOM 2567 C C . ALA A 1 363 ? 53.435 10.938 -47.272 1.00 42.39 485 ALA A C 1
ATOM 2568 O O . ALA A 1 363 ? 54.459 10.258 -47.147 1.00 45.31 485 ALA A O 1
ATOM 2570 N N . CYS A 1 364 ? 53.467 12.271 -47.344 1.00 48.56 486 CYS A N 1
ATOM 2571 C CA . CYS A 1 364 ? 54.716 12.995 -47.128 1.00 39.49 486 CYS A CA 1
ATOM 2572 C C . CYS A 1 364 ? 55.292 12.698 -45.749 1.00 49.64 486 CYS A C 1
ATOM 2573 O O . CYS A 1 364 ? 56.461 12.315 -45.622 1.00 51.24 486 CYS A O 1
ATOM 2576 N N . THR A 1 365 ? 54.483 12.875 -44.700 1.00 45.42 487 THR A N 1
ATOM 2577 C CA . THR A 1 365 ? 54.976 12.682 -43.340 1.00 47.63 487 THR A CA 1
ATOM 2578 C C . THR A 1 365 ? 55.422 11.245 -43.099 1.00 47.37 487 THR A C 1
ATOM 2579 O O . THR A 1 365 ? 56.366 11.011 -42.337 1.00 49.07 487 THR A O 1
ATOM 2583 N N . GLN A 1 366 ? 54.771 10.275 -43.746 1.00 38.96 488 GLN A N 1
ATOM 2584 C CA . GLN A 1 366 ? 55.092 8.867 -43.544 1.00 39.35 488 GLN A CA 1
ATOM 2585 C C . GLN A 1 366 ? 56.464 8.473 -44.088 1.00 43.47 488 GLN A C 1
ATOM 2586 O O . GLN A 1 366 ? 56.958 7.398 -43.731 1.00 39.77 488 GLN A O 1
ATOM 2592 N N . LEU A 1 367 ? 57.090 9.298 -44.936 1.00 40.27 489 LEU A N 1
ATOM 2593 C CA . LEU A 1 367 ? 58.419 8.971 -45.447 1.00 41.20 489 LEU A CA 1
ATOM 2594 C C . LEU A 1 367 ? 59.504 9.036 -44.377 1.00 43.29 489 LEU A C 1
ATOM 2595 O O . LEU A 1 367 ? 60.631 8.600 -44.639 1.00 45.33 489 LEU A O 1
ATOM 2600 N N . ASP A 1 368 ? 59.197 9.567 -43.194 1.00 34.11 490 ASP A N 1
ATOM 2601 C CA . ASP A 1 368 ? 60.137 9.646 -42.080 1.00 33.08 490 ASP A CA 1
ATOM 2602 C C . ASP A 1 368 ? 59.973 8.406 -41.205 1.00 42.92 490 ASP A C 1
ATOM 2603 O O . ASP A 1 368 ? 58.907 8.196 -40.614 1.00 45.48 490 ASP A O 1
ATOM 2608 N N . ASP A 1 369 ? 61.030 7.590 -41.116 1.00 50.54 491 ASP A N 1
ATOM 2609 C CA . ASP A 1 369 ? 60.977 6.392 -40.279 1.00 43.95 491 ASP A CA 1
ATOM 2610 C C . ASP A 1 369 ? 60.683 6.745 -38.826 1.00 44.21 491 ASP A C 1
ATOM 2611 O O . ASP A 1 369 ? 59.990 5.999 -38.123 1.00 44.09 491 ASP A O 1
ATOM 2616 N N . LEU A 1 370 ? 61.205 7.880 -38.359 1.00 41.29 492 LEU A N 1
ATOM 2617 C CA . LEU A 1 370 ? 60.956 8.299 -36.987 1.00 31.00 492 LEU A CA 1
ATOM 2618 C C . LEU A 1 370 ? 59.494 8.670 -36.773 1.00 40.11 492 LEU A C 1
ATOM 2619 O O . LEU A 1 370 ? 58.953 8.443 -35.684 1.00 44.38 492 LEU A O 1
ATOM 2624 N N . LEU A 1 371 ? 58.837 9.227 -37.793 1.00 35.22 493 LEU A N 1
ATOM 2625 C CA . LEU A 1 371 ? 57.426 9.571 -37.652 1.00 34.91 493 LEU A CA 1
ATOM 2626 C C . LEU A 1 371 ? 56.558 8.323 -37.583 1.00 37.29 493 LEU A C 1
ATOM 2627 O O . LEU A 1 371 ? 55.687 8.210 -36.712 1.00 38.58 493 LEU A O 1
ATOM 2632 N N . ARG A 1 372 ? 56.764 7.384 -38.511 1.00 30.29 494 ARG A N 1
ATOM 2633 C CA . ARG A 1 372 ? 55.992 6.147 -38.485 1.00 40.56 494 ARG A CA 1
ATOM 2634 C C . ARG A 1 372 ? 56.143 5.423 -37.155 1.00 43.53 494 ARG A C 1
ATOM 2635 O O . ARG A 1 372 ? 55.207 4.751 -36.707 1.00 43.03 494 ARG A O 1
ATOM 2643 N N . TRP A 1 373 ? 57.304 5.549 -36.508 1.00 28.78 495 TRP A N 1
ATOM 2644 C CA . TRP A 1 373 ? 57.456 4.983 -35.173 1.00 36.30 495 TRP A CA 1
ATOM 2645 C C . TRP A 1 373 ? 56.616 5.747 -34.156 1.00 41.57 495 TRP A C 1
ATOM 2646 O O . TRP A 1 373 ? 55.878 5.142 -33.369 1.00 42.41 495 TRP A O 1
ATOM 2657 N N . TRP A 1 374 ? 56.709 7.081 -34.160 1.00 34.68 496 TRP A N 1
ATOM 2658 C CA . TRP A 1 374 ? 55.965 7.874 -33.184 1.00 44.25 496 TRP A CA 1
ATOM 2659 C C . TRP A 1 374 ? 54.461 7.737 -33.376 1.00 48.48 496 TRP A C 1
ATOM 2660 O O . TRP A 1 374 ? 53.704 7.750 -32.399 1.00 48.16 496 TRP A O 1
ATOM 2671 N N . THR A 1 375 ? 54.006 7.614 -34.623 1.00 40.11 497 THR A N 1
ATOM 2672 C CA . THR A 1 375 ? 52.577 7.512 -34.891 1.00 35.08 497 THR A CA 1
ATOM 2673 C C . THR A 1 375 ? 52.008 6.132 -34.582 1.00 39.17 497 THR A C 1
ATOM 2674 O O . THR A 1 375 ? 50.782 5.990 -34.529 1.00 52.60 497 THR A O 1
ATOM 2678 N N . THR A 1 376 ? 52.852 5.125 -34.379 1.00 41.63 498 THR A N 1
ATOM 2679 C CA . THR A 1 376 ? 52.378 3.811 -33.962 1.00 42.82 498 THR A CA 1
ATOM 2680 C C . THR A 1 376 ? 51.753 3.919 -32.576 1.00 45.96 498 THR A C 1
ATOM 2681 O O . THR A 1 376 ? 52.421 4.389 -31.640 1.00 42.94 498 THR A O 1
ATOM 2685 N N . PRO A 1 377 ? 50.494 3.510 -32.398 1.00 38.66 499 PRO A N 1
ATOM 2686 C CA . PRO A 1 377 ? 49.812 3.799 -31.126 1.00 43.37 499 PRO A CA 1
ATOM 2687 C C . PRO A 1 377 ? 50.539 3.259 -29.908 1.00 49.11 499 PRO A C 1
ATOM 2688 O O . PRO A 1 377 ? 50.615 3.953 -28.884 1.00 37.93 499 PRO A O 1
ATOM 2692 N N . ALA A 1 378 ? 51.099 2.049 -29.997 1.00 41.04 500 ALA A N 1
ATOM 2693 C CA . ALA A 1 378 ? 51.799 1.476 -28.852 1.00 29.97 500 ALA A CA 1
ATOM 2694 C C . ALA A 1 378 ? 52.980 2.337 -28.425 1.00 41.79 500 ALA A C 1
ATOM 2695 O O . ALA A 1 378 ? 53.291 2.411 -27.231 1.00 42.15 500 ALA A O 1
ATOM 2697 N N . ASN A 1 379 ? 53.640 3.002 -29.379 1.00 48.18 501 ASN A N 1
ATOM 2698 C CA . ASN A 1 379 ? 54.741 3.904 -29.053 1.00 36.96 501 ASN A CA 1
ATOM 2699 C C . ASN A 1 379 ? 54.230 5.272 -28.615 1.00 37.57 501 ASN A C 1
ATOM 2700 O O . ASN A 1 379 ? 54.696 5.828 -27.614 1.00 34.51 501 ASN A O 1
ATOM 2705 N N . ARG A 1 380 ? 53.281 5.832 -29.366 1.00 35.43 502 ARG A N 1
ATOM 2706 C CA . ARG A 1 380 ? 52.742 7.146 -29.032 1.00 27.75 502 ARG A CA 1
ATOM 2707 C C . ARG A 1 380 ? 52.180 7.172 -27.617 1.00 40.44 502 ARG A C 1
ATOM 2708 O O . ARG A 1 380 ? 52.440 8.106 -26.849 1.00 37.75 502 ARG A O 1
ATOM 2716 N N . ASP A 1 381 ? 51.404 6.154 -27.256 1.00 38.40 503 ASP A N 1
ATOM 2717 C CA . ASP A 1 381 ? 50.687 6.172 -25.989 1.00 35.22 503 ASP A CA 1
ATOM 2718 C C . ASP A 1 381 ? 51.568 5.825 -24.797 1.00 41.45 503 ASP A C 1
ATOM 2719 O O . ASP A 1 381 ? 51.088 5.863 -23.659 1.00 46.40 503 ASP A O 1
ATOM 2724 N N . ALA A 1 382 ? 52.838 5.503 -25.015 1.00 33.81 504 ALA A N 1
ATOM 2725 C CA . ALA A 1 382 ? 53.750 5.275 -23.906 1.00 26.45 504 ALA A CA 1
ATOM 2726 C C . ALA A 1 382 ? 54.481 6.540 -23.469 1.00 38.93 504 ALA A C 1
ATOM 2727 O O . ALA A 1 382 ? 55.151 6.523 -22.430 1.00 35.42 504 ALA A O 1
ATOM 2729 N N . PHE A 1 383 ? 54.356 7.632 -24.220 1.00 27.86 505 PHE A N 1
ATOM 2730 C CA . PHE A 1 383 ? 55.063 8.870 -23.934 1.00 29.80 505 PHE A CA 1
ATOM 2731 C C . PHE A 1 383 ? 54.075 10.026 -23.816 1.00 38.29 505 PHE A C 1
ATOM 2732 O O . PHE A 1 383 ? 52.923 9.937 -24.249 1.00 42.72 505 PHE A O 1
ATOM 2740 N N . GLY A 1 384 ? 54.547 11.125 -23.218 1.00 27.29 506 GLY A N 1
ATOM 2741 C CA . GLY A 1 384 ? 53.814 12.371 -23.259 1.00 25.43 506 GLY A CA 1
ATOM 2742 C C . GLY A 1 384 ? 54.168 13.195 -24.488 1.00 35.84 506 GLY A C 1
ATOM 2743 O O . GLY A 1 384 ? 55.241 13.053 -25.073 1.00 33.93 506 GLY A O 1
ATOM 2744 N N . HIS A 1 385 ? 53.250 14.073 -24.884 1.00 34.97 507 HIS A N 1
ATOM 2745 C CA . HIS A 1 385 ? 53.424 14.835 -26.111 1.00 34.74 507 HIS A CA 1
ATOM 2746 C C . HIS A 1 385 ? 52.971 16.273 -25.911 1.00 34.90 507 HIS A C 1
ATOM 2747 O O . HIS A 1 385 ? 51.928 16.528 -25.302 1.00 45.67 507 HIS A O 1
ATOM 2754 N N . ILE A 1 386 ? 53.768 17.207 -26.431 1.00 30.60 508 ILE A N 1
ATOM 2755 C CA . ILE A 1 386 ? 53.458 18.629 -26.349 1.00 28.06 508 ILE A CA 1
ATOM 2756 C C . ILE A 1 386 ? 54.151 19.320 -27.515 1.00 35.99 508 ILE A C 1
ATOM 2757 O O . ILE A 1 386 ? 55.125 18.806 -28.072 1.00 36.52 508 ILE A O 1
ATOM 2762 N N . SER A 1 387 ? 53.635 20.486 -27.904 1.00 47.31 509 SER A N 1
ATOM 2763 C CA . SER A 1 387 ? 54.180 21.224 -29.037 1.00 36.14 509 SER A CA 1
ATOM 2764 C C . SER A 1 387 ? 55.421 22.015 -28.640 1.00 39.15 509 SER A C 1
ATOM 2765 O O . SER A 1 387 ? 55.476 22.620 -27.566 1.00 47.30 509 SER A O 1
ATOM 2768 N N . HIS A 1 388 ? 56.410 22.024 -29.532 1.00 41.02 510 HIS A N 1
ATOM 2769 C CA . HIS A 1 388 ? 57.637 22.797 -29.371 1.00 37.92 510 HIS A CA 1
ATOM 2770 C C . HIS A 1 388 ? 57.810 23.780 -30.530 1.00 38.43 510 HIS A C 1
ATOM 2771 O O . HIS A 1 388 ? 58.936 24.116 -30.911 1.00 34.59 510 HIS A O 1
ATOM 2778 N N . THR A 1 389 ? 56.681 24.246 -31.084 1.00 35.77 511 THR A N 1
ATOM 2779 C CA . THR A 1 389 ? 56.566 25.064 -32.297 1.00 36.90 511 THR A CA 1
ATOM 2780 C C . THR A 1 389 ? 56.948 24.291 -33.555 1.00 39.85 511 THR A C 1
ATOM 2781 O O . THR A 1 389 ? 57.603 23.244 -33.485 1.00 45.35 511 THR A O 1
ATOM 2785 N N . PHE A 1 390 ? 56.537 24.803 -34.716 1.00 37.00 512 PHE A N 1
ATOM 2786 C CA . PHE A 1 390 ? 56.681 24.041 -35.952 1.00 43.39 512 PHE A CA 1
ATOM 2787 C C . PHE A 1 390 ? 58.131 24.029 -36.426 1.00 49.47 512 PHE A C 1
ATOM 2788 O O . PHE A 1 390 ? 58.736 22.963 -36.578 1.00 53.73 512 PHE A O 1
ATOM 2796 N N . THR A 1 391 ? 58.715 25.207 -36.641 1.00 43.44 513 THR A N 1
ATOM 2797 C CA . THR A 1 391 ? 60.044 25.316 -37.229 1.00 48.42 513 THR A CA 1
ATOM 2798 C C . THR A 1 391 ? 61.132 25.615 -36.209 1.00 44.56 513 THR A C 1
ATOM 2799 O O . THR A 1 391 ? 62.302 25.729 -36.592 1.00 42.33 513 THR A O 1
ATOM 2803 N N . HIS A 1 392 ? 60.777 25.750 -34.931 1.00 41.56 514 HIS A N 1
ATOM 2804 C CA . HIS A 1 392 ? 61.719 26.105 -33.867 1.00 39.64 514 HIS A CA 1
ATOM 2805 C C . HIS A 1 392 ? 62.286 27.511 -34.058 1.00 50.50 514 HIS A C 1
ATOM 2806 O O . HIS A 1 392 ? 63.411 27.800 -33.643 1.00 44.70 514 HIS A O 1
ATOM 2813 N N . GLU A 1 393 ? 61.507 28.398 -34.676 1.00 62.10 515 GLU A N 1
ATOM 2814 C CA . GLU A 1 393 ? 61.937 29.779 -34.858 1.00 51.26 515 GLU A CA 1
ATOM 2815 C C . GLU A 1 393 ? 62.010 30.493 -33.515 1.00 48.74 515 GLU A C 1
ATOM 2816 O O . GLU A 1 393 ? 61.071 30.430 -32.714 1.00 50.71 515 GLU A O 1
ATOM 2822 N N . GLU A 1 394 ? 63.130 31.168 -33.273 1.00 47.70 516 GLU A N 1
ATOM 2823 C CA . GLU A 1 394 ? 63.279 31.983 -32.076 1.00 49.63 516 GLU A CA 1
ATOM 2824 C C . GLU A 1 394 ? 62.357 33.192 -32.159 1.00 48.04 516 GLU A C 1
ATOM 2825 O O . GLU A 1 394 ? 62.260 33.850 -33.199 1.00 50.25 516 GLU A O 1
ATOM 2831 N N . GLN A 1 395 ? 61.676 33.487 -31.054 1.00 46.63 517 GLN A N 1
ATOM 2832 C CA . GLN A 1 395 ? 60.576 34.441 -31.064 1.00 50.71 517 GLN A CA 1
ATOM 2833 C C . GLN A 1 395 ? 60.858 35.701 -30.256 1.00 56.04 517 GLN A C 1
ATOM 2834 O O . GLN A 1 395 ? 59.938 36.496 -30.039 1.00 60.14 517 GLN A O 1
ATOM 2840 N N . ASN A 1 396 ? 62.101 35.909 -29.812 1.00 56.85 518 ASN A N 1
ATOM 2841 C CA . ASN A 1 396 ? 62.409 37.102 -29.027 1.00 59.05 518 ASN A CA 1
ATOM 2842 C C . ASN A 1 396 ? 62.150 38.382 -29.811 1.00 65.75 518 ASN A C 1
ATOM 2843 O O . ASN A 1 396 ? 61.769 39.402 -29.225 1.00 71.39 518 ASN A O 1
ATOM 2848 N N . ASN A 1 397 ? 62.350 38.346 -31.134 1.00 67.20 519 ASN A N 1
ATOM 2849 C CA . ASN A 1 397 ? 62.191 39.509 -32.001 1.00 71.25 519 ASN A CA 1
ATOM 2850 C C . ASN A 1 397 ? 61.305 39.188 -33.201 1.00 68.73 519 ASN A C 1
ATOM 2851 O O . ASN A 1 397 ? 61.289 39.945 -34.177 1.00 63.89 519 ASN A O 1
ATOM 2856 N N . ALA A 1 398 ? 60.571 38.079 -33.149 1.00 65.09 520 ALA A N 1
ATOM 2857 C CA . ALA A 1 398 ? 59.738 37.659 -34.262 1.00 57.73 520 ALA A CA 1
ATOM 2858 C C . ALA A 1 398 ? 58.432 38.450 -34.288 1.00 59.66 520 ALA A C 1
ATOM 2859 O O . ALA A 1 398 ? 58.072 39.149 -33.338 1.00 60.34 520 ALA A O 1
ATOM 2861 N N . THR A 1 399 ? 57.717 38.326 -35.401 1.00 58.10 521 THR A N 1
ATOM 2862 C CA . THR A 1 399 ? 56.452 39.013 -35.598 1.00 61.26 521 THR A CA 1
ATOM 2863 C C . THR A 1 399 ? 55.286 38.147 -35.135 1.00 59.29 521 THR A C 1
ATOM 2864 O O . THR A 1 399 ? 55.421 36.943 -34.908 1.00 68.90 521 THR A O 1
ATOM 2868 N N . TYR A 1 400 ? 54.117 38.780 -35.010 1.00 59.25 522 TYR A N 1
ATOM 2869 C CA . TYR A 1 400 ? 52.901 38.023 -34.737 1.00 61.76 522 TYR A CA 1
ATOM 2870 C C . TYR A 1 400 ? 52.630 37.008 -35.842 1.00 64.27 522 TYR A C 1
ATOM 2871 O O . TYR A 1 400 ? 52.270 35.858 -35.562 1.00 66.27 522 TYR A O 1
ATOM 2880 N N . ALA A 1 401 ? 52.797 37.415 -37.103 1.00 59.36 523 ALA A N 1
ATOM 2881 C CA . ALA A 1 401 ? 52.510 36.519 -38.220 1.00 54.14 523 ALA A CA 1
ATOM 2882 C C . ALA A 1 401 ? 53.404 35.286 -38.192 1.00 64.56 523 ALA A C 1
ATOM 2883 O O . ALA A 1 401 ? 52.946 34.174 -38.483 1.00 62.59 523 ALA A O 1
ATOM 2885 N N . ASP A 1 402 ? 54.685 35.460 -37.857 1.00 70.68 524 ASP A N 1
ATOM 2886 C CA . ASP A 1 402 ? 55.586 34.315 -37.775 1.00 65.48 524 ASP A CA 1
ATOM 2887 C C . ASP A 1 402 ? 55.167 33.378 -36.650 1.00 61.22 524 ASP A C 1
ATOM 2888 O O . ASP A 1 402 ? 55.027 32.165 -36.853 1.00 48.25 524 ASP A O 1
ATOM 2893 N N . VAL A 1 403 ? 54.948 33.928 -35.454 1.00 60.98 525 VAL A N 1
ATOM 2894 C CA . VAL A 1 403 ? 54.651 33.080 -34.307 1.00 59.29 525 VAL A CA 1
ATOM 2895 C C . VAL A 1 403 ? 53.284 32.427 -34.453 1.00 52.21 525 VAL A C 1
ATOM 2896 O O . VAL A 1 403 ? 53.090 31.284 -34.022 1.00 52.60 525 VAL A O 1
ATOM 2900 N N . PHE A 1 404 ? 52.323 33.125 -35.066 1.00 50.61 526 PHE A N 1
ATOM 2901 C CA . PHE A 1 404 ? 51.004 32.534 -35.280 1.00 56.83 526 PHE A CA 1
ATOM 2902 C C . PHE A 1 404 ? 51.104 31.262 -36.110 1.00 61.38 526 PHE A C 1
ATOM 2903 O O . PHE A 1 404 ? 50.433 30.265 -35.818 1.00 56.00 526 PHE A O 1
ATOM 2911 N N . LYS A 1 405 ? 51.933 31.281 -37.154 1.00 57.59 527 LYS A N 1
ATOM 2912 C CA . LYS A 1 405 ? 52.151 30.080 -37.946 1.00 53.46 527 LYS A CA 1
ATOM 2913 C C . LYS A 1 405 ? 53.014 29.062 -37.208 1.00 57.40 527 LYS A C 1
ATOM 2914 O O . LYS A 1 405 ? 52.836 27.854 -37.398 1.00 48.17 527 LYS A O 1
ATOM 2920 N N . GLU A 1 406 ? 53.934 29.523 -36.354 1.00 54.70 528 GLU A N 1
ATOM 2921 C CA . GLU A 1 406 ? 54.735 28.595 -35.560 1.00 49.80 528 GLU A CA 1
ATOM 2922 C C . GLU A 1 406 ? 53.855 27.697 -34.699 1.00 48.40 528 GLU A C 1
ATOM 2923 O O . GLU A 1 406 ? 54.158 26.513 -34.511 1.00 49.25 528 GLU A O 1
ATOM 2929 N N . ILE A 1 407 ? 52.763 28.240 -34.171 1.00 51.55 529 ILE A N 1
ATOM 2930 C CA . ILE A 1 407 ? 51.852 27.478 -33.319 1.00 46.75 529 ILE A CA 1
ATOM 2931 C C . ILE A 1 407 ? 50.839 26.697 -34.147 1.00 50.61 529 ILE A C 1
ATOM 2932 O O . ILE A 1 407 ? 50.682 25.486 -33.977 1.00 49.69 529 ILE A O 1
ATOM 2937 N N . SER A 1 408 ? 50.143 27.377 -35.061 1.00 54.19 530 SER A N 1
ATOM 2938 C CA . SER A 1 408 ? 49.038 26.744 -35.775 1.00 52.32 530 SER A CA 1
ATOM 2939 C C . SER A 1 408 ? 49.515 25.607 -36.672 1.00 56.27 530 SER A C 1
ATOM 2940 O O . SER A 1 408 ? 48.850 24.567 -36.766 1.00 55.33 530 SER A O 1
ATOM 2943 N N . PHE A 1 409 ? 50.651 25.783 -37.351 1.00 48.38 531 PHE A N 1
ATOM 2944 C CA . PHE A 1 409 ? 51.153 24.719 -38.215 1.00 48.13 531 PHE A CA 1
ATOM 2945 C C . PHE A 1 409 ? 51.475 23.469 -37.410 1.00 48.71 531 PHE A C 1
ATOM 2946 O O . PHE A 1 409 ? 51.130 22.353 -37.812 1.00 52.94 531 PHE A O 1
ATOM 2954 N N . ASN A 1 410 ? 52.138 23.638 -36.267 1.00 45.84 532 ASN A N 1
ATOM 2955 C CA . ASN A 1 410 ? 52.466 22.486 -35.442 1.00 36.31 532 ASN A CA 1
ATOM 2956 C C . ASN A 1 410 ? 51.212 21.847 -34.858 1.00 40.74 532 ASN A C 1
ATOM 2957 O O . ASN A 1 410 ? 51.193 20.636 -34.617 1.00 42.53 532 ASN A O 1
ATOM 2962 N N . GLN A 1 411 ? 50.160 22.638 -34.628 1.00 36.22 533 GLN A N 1
ATOM 2963 C CA . GLN A 1 411 ? 48.896 22.069 -34.171 1.00 37.06 533 GLN A CA 1
ATOM 2964 C C . GLN A 1 411 ? 48.263 21.210 -35.259 1.00 48.08 533 GLN A C 1
ATOM 2965 O O . GLN A 1 411 ? 47.788 20.100 -34.990 1.00 40.91 533 GLN A O 1
ATOM 2971 N N . ALA A 1 412 ? 48.244 21.713 -36.497 1.00 50.26 534 ALA A N 1
ATOM 2972 C CA . ALA A 1 412 ? 47.674 20.943 -37.597 1.00 47.31 534 ALA A CA 1
ATOM 2973 C C . ALA A 1 412 ? 48.496 19.693 -37.872 1.00 48.75 534 ALA A C 1
ATOM 2974 O O . ALA A 1 412 ? 47.940 18.630 -38.169 1.00 55.57 534 ALA A O 1
ATOM 2976 N N . TRP A 1 413 ? 49.822 19.805 -37.771 1.00 51.84 535 TRP A N 1
ATOM 2977 C CA . TRP A 1 413 ? 50.680 18.639 -37.944 1.00 49.77 535 TRP A CA 1
ATOM 2978 C C . TRP A 1 413 ? 50.427 17.602 -36.855 1.00 45.42 535 TRP A C 1
ATOM 2979 O O . TRP A 1 413 ? 50.318 16.404 -37.145 1.00 52.35 535 TRP A O 1
ATOM 2990 N N . LEU A 1 414 ? 50.326 18.041 -35.597 1.00 40.30 536 LEU A N 1
ATOM 2991 C CA . LEU A 1 414 ? 50.014 17.110 -34.515 1.00 41.02 536 LEU A CA 1
ATOM 2992 C C . LEU A 1 414 ? 48.658 16.448 -34.717 1.00 44.81 536 LEU A C 1
ATOM 2993 O O . LEU A 1 414 ? 48.456 15.307 -34.288 1.00 42.19 536 LEU A O 1
ATOM 2998 N N . LYS A 1 415 ? 47.720 17.146 -35.359 1.00 50.43 537 LYS A N 1
ATOM 2999 C CA . LYS A 1 415 ? 46.397 16.581 -35.592 1.00 39.62 537 LYS A CA 1
ATOM 3000 C C . LYS A 1 415 ? 46.412 15.610 -36.767 1.00 50.16 537 LYS A C 1
ATOM 3001 O O . LYS A 1 415 ? 45.864 14.506 -36.673 1.00 54.00 537 LYS A O 1
ATOM 3007 N N . GLN A 1 416 ? 47.041 16.004 -37.880 1.00 49.90 538 GLN A N 1
ATOM 3008 C CA . GLN A 1 416 ? 47.102 15.129 -39.049 1.00 42.96 538 GLN A CA 1
ATOM 3009 C C . GLN A 1 416 ? 47.869 13.854 -38.738 1.00 41.53 538 GLN A C 1
ATOM 3010 O O . GLN A 1 416 ? 47.464 12.757 -39.140 1.00 50.12 538 GLN A O 1
ATOM 3016 N N . VAL A 1 417 ? 48.980 13.982 -38.017 1.00 46.00 539 VAL A N 1
ATOM 3017 C CA . VAL A 1 417 ? 49.832 12.837 -37.740 1.00 43.28 539 VAL A CA 1
ATOM 3018 C C . VAL A 1 417 ? 49.266 11.961 -36.624 1.00 41.59 539 VAL A C 1
ATOM 3019 O O . VAL A 1 417 ? 49.647 10.788 -36.511 1.00 42.83 539 VAL A O 1
ATOM 3023 N N . GLY A 1 418 ? 48.330 12.484 -35.830 1.00 43.32 540 GLY A N 1
ATOM 3024 C CA . GLY A 1 418 ? 47.630 11.708 -34.828 1.00 41.97 540 GLY A CA 1
ATOM 3025 C C . GLY A 1 418 ? 48.175 11.813 -33.420 1.00 47.71 540 GLY A C 1
ATOM 3026 O O . GLY A 1 418 ? 47.608 11.196 -32.507 1.00 36.26 540 GLY A O 1
ATOM 3027 N N . LEU A 1 419 ? 49.250 12.575 -33.212 1.00 44.65 541 LEU A N 1
ATOM 3028 C CA . LEU A 1 419 ? 49.852 12.647 -31.887 1.00 46.12 541 LEU A CA 1
ATOM 3029 C C . LEU A 1 419 ? 48.916 13.287 -30.869 1.00 45.24 541 LEU A C 1
ATOM 3030 O O . LEU A 1 419 ? 48.978 12.953 -29.681 1.00 51.46 541 LEU A O 1
ATOM 3035 N N . ASP A 1 420 ? 48.035 14.188 -31.304 1.00 46.58 542 ASP A N 1
ATOM 3036 C CA . ASP A 1 420 ? 47.144 14.829 -30.342 1.00 50.14 542 ASP A CA 1
ATOM 3037 C C . ASP A 1 420 ? 46.102 13.878 -29.779 1.00 45.80 542 ASP A C 1
ATOM 3038 O O . ASP A 1 420 ? 45.324 14.287 -28.913 1.00 45.02 542 ASP A O 1
ATOM 3043 N N . GLN A 1 421 ? 46.065 12.637 -30.250 1.00 51.60 543 GLN A N 1
ATOM 3044 C CA . GLN A 1 421 ? 45.165 11.620 -29.730 1.00 47.37 543 GLN A CA 1
ATOM 3045 C C . GLN A 1 421 ? 45.809 10.773 -28.644 1.00 49.42 543 GLN A C 1
ATOM 3046 O O . GLN A 1 421 ? 45.175 9.831 -28.156 1.00 47.17 543 GLN A O 1
ATOM 3052 N N . ALA A 1 422 ? 47.044 11.082 -28.257 1.00 47.54 544 ALA A N 1
ATOM 3053 C CA . ALA A 1 422 ? 47.762 10.243 -27.314 1.00 49.22 544 ALA A CA 1
ATOM 3054 C C . ALA A 1 422 ? 47.101 10.286 -25.942 1.00 48.82 544 ALA A C 1
ATOM 3055 O O . ALA A 1 422 ? 46.378 11.225 -25.594 1.00 35.36 544 ALA A O 1
ATOM 3057 N N . LYS A 1 423 ? 47.353 9.233 -25.163 1.00 40.55 545 LYS A N 1
ATOM 3058 C CA . LYS A 1 423 ? 46.857 9.191 -23.794 1.00 30.87 545 LYS A CA 1
ATOM 3059 C C . LYS A 1 423 ? 47.338 10.401 -23.005 1.00 37.39 545 LYS A C 1
ATOM 3060 O O . LYS A 1 423 ? 46.562 11.026 -22.270 1.00 34.89 545 LYS A O 1
ATOM 3066 N N . TRP A 1 424 ? 48.607 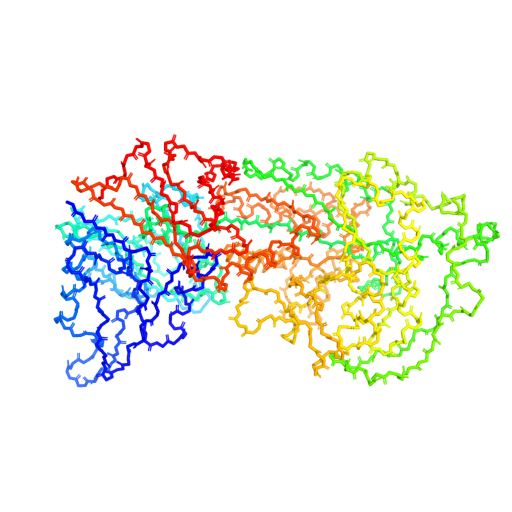10.758 -23.165 1.00 36.27 546 TRP A N 1
ATOM 3067 C CA . TRP A 1 424 ? 49.235 11.867 -22.455 1.00 26.67 546 TRP A CA 1
ATOM 3068 C C . TRP A 1 424 ? 49.567 12.949 -23.476 1.00 31.35 546 TRP A C 1
ATOM 3069 O O . TRP A 1 424 ? 50.559 12.845 -24.204 1.00 38.11 546 TRP A O 1
ATOM 3080 N N . PHE A 1 425 ? 48.735 13.989 -23.523 1.00 32.03 547 PHE A N 1
ATOM 3081 C CA . PHE A 1 425 ? 48.891 15.072 -24.480 1.00 28.22 547 PHE A CA 1
ATOM 3082 C C . PHE A 1 425 ? 48.507 16.397 -23.835 1.00 39.00 547 PHE A C 1
ATOM 3083 O O . PHE A 1 425 ? 47.560 16.463 -23.046 1.00 49.18 547 PHE A O 1
ATOM 3091 N N . THR A 1 426 ? 49.250 17.447 -24.179 1.00 38.32 548 THR A N 1
ATOM 3092 C CA . THR A 1 426 ? 49.019 18.796 -23.676 1.00 35.49 548 THR A CA 1
ATOM 3093 C C . THR A 1 426 ? 48.513 19.661 -24.823 1.00 50.10 548 THR A C 1
ATOM 3094 O O . THR A 1 426 ? 49.195 19.804 -25.844 1.00 47.69 548 THR A O 1
ATOM 3098 N N . SER A 1 427 ? 47.320 20.237 -24.654 1.00 53.22 549 SER A N 1
ATOM 3099 C CA . SER A 1 427 ? 46.687 21.018 -25.708 1.00 37.69 549 SER A CA 1
ATOM 3100 C C . SER A 1 427 ? 46.692 22.518 -25.452 1.00 44.69 549 SER A C 1
ATOM 3101 O O . SER A 1 427 ? 46.515 23.288 -26.402 1.00 43.37 549 SER A O 1
ATOM 3104 N N . ASN A 1 428 ? 46.894 22.950 -24.209 1.00 41.14 550 ASN A N 1
ATOM 3105 C CA . ASN A 1 428 ? 46.860 24.364 -23.861 1.00 35.37 550 ASN A CA 1
ATOM 3106 C C . ASN A 1 428 ? 48.233 24.906 -23.492 1.00 44.57 550 ASN A C 1
ATOM 3107 O O . ASN A 1 428 ? 48.326 26.008 -22.938 1.00 43.20 550 ASN A O 1
ATOM 3112 N N . GLY A 1 429 ? 49.298 24.164 -23.784 1.00 39.56 551 GLY A N 1
ATOM 3113 C CA . GLY A 1 429 ? 50.633 24.594 -23.416 1.00 38.32 551 GLY A CA 1
ATOM 3114 C C . GLY A 1 429 ? 51.654 24.183 -24.453 1.00 35.94 551 GLY A C 1
ATOM 3115 O O . GLY A 1 429 ? 51.443 23.252 -25.238 1.00 43.54 551 GLY A O 1
ATOM 3116 N N . ILE A 1 430 ? 52.775 24.903 -24.450 1.00 41.99 552 ILE A N 1
ATOM 3117 C CA . ILE A 1 430 ? 53.889 24.623 -25.341 1.00 38.66 552 ILE A CA 1
ATOM 3118 C C . ILE A 1 430 ? 55.183 24.679 -24.545 1.00 30.29 552 ILE A C 1
ATOM 3119 O O . ILE A 1 430 ? 55.240 25.213 -23.437 1.00 35.56 552 ILE A O 1
ATOM 3124 N N . ILE A 1 431 ? 56.229 24.114 -25.136 1.00 40.96 553 ILE A N 1
ATOM 3125 C CA . ILE A 1 431 ? 57.598 24.361 -24.697 1.00 41.34 553 ILE A CA 1
ATOM 3126 C C . ILE A 1 431 ? 58.174 25.403 -25.648 1.00 37.28 553 ILE A C 1
ATOM 3127 O O . ILE A 1 431 ? 58.541 25.061 -26.781 1.00 43.94 553 ILE A O 1
ATOM 3132 N N . PRO A 1 432 ? 58.249 26.672 -25.256 1.00 40.02 554 PRO A N 1
ATOM 3133 C CA . PRO A 1 432 ? 58.685 27.718 -26.194 1.00 51.23 554 PRO A CA 1
ATOM 3134 C C . PRO A 1 432 ? 60.081 27.434 -26.718 1.00 49.52 554 PRO A C 1
ATOM 3135 O O . PRO A 1 432 ? 60.946 26.940 -25.978 1.00 47.22 554 PRO A O 1
ATOM 3139 N N . PRO A 1 433 ? 60.341 27.728 -27.992 1.00 48.76 555 PRO A N 1
ATOM 3140 C CA . PRO A 1 433 ? 61.591 27.273 -28.625 1.00 43.40 555 PRO A CA 1
ATOM 3141 C C . PRO A 1 433 ? 62.792 27.995 -28.032 1.00 41.77 555 PRO A C 1
ATOM 3142 O O . PRO A 1 433 ? 62.913 29.217 -28.145 1.00 44.63 555 PRO A O 1
ATOM 3146 N N . ALA A 1 434 ? 63.677 27.231 -27.388 1.00 43.98 556 ALA A N 1
ATOM 3147 C CA . ALA A 1 434 ? 64.826 27.784 -26.669 1.00 38.93 556 ALA A CA 1
ATOM 3148 C C . ALA A 1 434 ? 64.393 28.798 -25.615 1.00 45.20 556 ALA A C 1
ATOM 3149 O O . ALA A 1 434 ? 65.148 29.715 -25.279 1.00 49.70 556 ALA A O 1
ATOM 3151 N N . ILE A 1 435 ? 63.174 28.630 -25.093 1.00 32.90 557 ILE A N 1
ATOM 3152 C CA . ILE A 1 435 ? 62.570 29.537 -24.120 1.00 37.77 557 ILE A CA 1
ATOM 3153 C C . ILE A 1 435 ? 62.677 30.972 -24.625 1.00 39.64 557 ILE A C 1
ATOM 3154 O O . ILE A 1 435 ? 63.250 31.839 -23.954 1.00 51.60 557 ILE A O 1
ATOM 3159 N N . THR A 1 436 ? 62.135 31.232 -25.815 1.00 44.75 558 THR A N 1
ATOM 3160 C CA . THR A 1 436 ? 62.184 32.551 -26.430 1.00 48.15 558 THR A CA 1
ATOM 3161 C C . THR A 1 436 ? 60.773 33.075 -26.670 1.00 52.24 558 THR A C 1
ATOM 3162 O O . THR A 1 436 ? 59.799 32.318 -26.709 1.00 48.05 558 THR A O 1
ATOM 3166 N N . GLY A 1 437 ? 60.673 34.394 -26.825 1.00 63.45 559 GLY A N 1
ATOM 3167 C CA . GLY A 1 437 ? 59.397 35.048 -27.009 1.00 60.76 559 GLY A CA 1
ATOM 3168 C C . GLY A 1 437 ? 58.641 35.349 -25.735 1.00 61.10 559 GLY A C 1
ATOM 3169 O O . GLY A 1 437 ? 57.556 35.942 -25.805 1.00 62.63 559 GLY A O 1
ATOM 3170 N N . LEU A 1 438 ? 59.175 34.969 -24.574 1.00 50.35 560 LEU A N 1
ATOM 3171 C CA . LEU A 1 438 ? 58.495 35.224 -23.310 1.00 41.20 560 LEU A CA 1
ATOM 3172 C C . LEU A 1 438 ? 58.457 36.702 -22.944 1.00 53.84 560 LEU A C 1
ATOM 3173 O O . LEU A 1 438 ? 57.756 37.066 -21.995 1.00 61.66 560 LEU A O 1
ATOM 3178 N N . HIS A 1 439 ? 59.190 37.558 -23.659 1.00 54.07 561 HIS A N 1
ATOM 3179 C CA . HIS A 1 439 ? 59.088 39.003 -23.487 1.00 60.28 561 HIS A CA 1
ATOM 3180 C C . HIS A 1 439 ? 58.576 39.685 -24.748 1.00 57.29 561 HIS A C 1
ATOM 3181 O O . HIS A 1 439 ? 58.531 40.919 -24.806 1.00 70.10 561 HIS A O 1
ATOM 3188 N N . ASN A 1 440 ? 58.191 38.908 -25.753 1.00 53.92 562 ASN A N 1
ATOM 3189 C CA . ASN A 1 440 ? 57.597 39.431 -26.976 1.00 52.29 562 ASN A CA 1
ATOM 3190 C C . ASN A 1 440 ? 56.082 39.378 -26.819 1.00 54.93 562 ASN A C 1
ATOM 3191 O O . ASN A 1 440 ? 55.485 38.298 -26.853 1.00 63.58 562 ASN A O 1
ATOM 3196 N N . GLY A 1 441 ? 55.460 40.543 -26.642 1.00 61.16 563 GLY A N 1
ATOM 3197 C CA . GLY A 1 441 ? 54.017 40.575 -26.472 1.00 61.80 563 GLY A CA 1
ATOM 3198 C C . GLY A 1 441 ? 53.266 40.060 -27.687 1.00 70.49 563 GLY A C 1
ATOM 3199 O O . GLY A 1 441 ? 52.251 39.371 -27.554 1.00 61.26 563 GLY A O 1
ATOM 3200 N N . ASP A 1 442 ? 53.750 40.392 -28.889 1.00 68.38 564 ASP A N 1
ATOM 3201 C CA . ASP A 1 442 ? 53.089 39.926 -30.105 1.00 63.98 564 ASP A CA 1
ATOM 3202 C C . ASP A 1 442 ? 53.159 38.413 -30.227 1.00 64.91 564 ASP A C 1
ATOM 3203 O O . ASP A 1 442 ? 52.244 37.790 -30.780 1.00 60.85 564 ASP A O 1
ATOM 3208 N N . ALA A 1 443 ? 54.239 37.809 -29.728 1.00 64.29 565 ALA A N 1
ATOM 3209 C CA . ALA A 1 443 ? 54.355 36.358 -29.758 1.00 56.13 565 ALA A CA 1
ATOM 3210 C C . ALA A 1 443 ? 53.395 35.716 -28.765 1.00 55.23 565 ALA A C 1
ATOM 3211 O O . ALA A 1 443 ? 52.673 34.773 -29.108 1.00 60.87 565 ALA A O 1
ATOM 3213 N N . LEU A 1 444 ? 53.363 36.227 -27.529 1.00 57.11 566 LEU A N 1
ATOM 3214 C CA . LEU A 1 444 ? 52.461 35.677 -26.520 1.00 54.57 566 LEU A CA 1
ATOM 3215 C C . LEU A 1 444 ? 51.002 35.793 -26.945 1.00 62.54 566 LEU A C 1
ATOM 3216 O O . LEU A 1 444 ? 50.189 34.921 -26.618 1.00 53.86 566 LEU A O 1
ATOM 3221 N N . GLN A 1 445 ? 50.651 36.859 -27.670 1.00 68.50 567 GLN A N 1
ATOM 3222 C CA . GLN A 1 445 ? 49.299 36.972 -28.206 1.00 68.00 567 GLN A CA 1
ATOM 3223 C C . GLN A 1 445 ? 49.053 35.933 -29.294 1.00 63.58 567 GLN A C 1
ATOM 3224 O O . GLN A 1 445 ? 47.951 35.379 -29.393 1.00 65.48 567 GLN A O 1
ATOM 3230 N N . ALA A 1 446 ? 50.065 35.656 -30.120 1.00 67.33 568 ALA A N 1
ATOM 3231 C CA . ALA A 1 446 ? 49.930 34.605 -31.123 1.00 64.33 568 ALA A CA 1
ATOM 3232 C C . ALA A 1 446 ? 49.698 33.250 -30.467 1.00 60.26 568 ALA A C 1
ATOM 3233 O O . ALA A 1 446 ? 48.895 32.447 -30.957 1.00 63.90 568 ALA A O 1
ATOM 3235 N N . TRP A 1 447 ? 50.394 32.976 -29.358 1.00 52.53 569 TRP A N 1
ATOM 3236 C CA . TRP A 1 447 ? 50.093 31.778 -28.579 1.00 50.31 569 TRP A CA 1
ATOM 3237 C C . TRP A 1 447 ? 48.647 31.796 -28.110 1.00 55.95 569 TRP A C 1
ATOM 3238 O O . TRP A 1 447 ? 47.912 30.818 -28.279 1.00 65.55 569 TRP A O 1
ATOM 3249 N N . TRP A 1 448 ? 48.225 32.912 -27.511 1.00 52.88 570 TRP A N 1
ATOM 3250 C CA . TRP A 1 448 ? 46.901 32.980 -26.909 1.00 53.83 570 TRP A CA 1
ATOM 3251 C C . TRP A 1 448 ? 45.799 32.907 -27.955 1.00 55.58 570 TRP A C 1
ATOM 3252 O O . TRP A 1 448 ? 44.715 32.385 -27.674 1.00 55.76 570 TRP A O 1
ATOM 3263 N N . ASP A 1 449 ? 46.044 33.437 -29.155 1.00 57.03 571 ASP A N 1
ATOM 3264 C CA . ASP A 1 449 ? 45.027 33.375 -30.197 1.00 58.79 571 ASP A CA 1
ATOM 3265 C C . ASP A 1 449 ? 44.801 31.948 -30.679 1.00 57.16 571 ASP A C 1
ATOM 3266 O O . ASP A 1 449 ? 43.734 31.649 -31.224 1.00 58.33 571 ASP A O 1
ATOM 3271 N N . ASN A 1 450 ? 45.775 31.065 -30.485 1.00 60.87 572 ASN A N 1
ATOM 3272 C CA . ASN A 1 450 ? 45.538 29.634 -30.545 1.00 57.47 572 ASN A CA 1
ATOM 3273 C C . ASN A 1 450 ? 45.285 29.132 -29.122 1.00 64.57 572 ASN A C 1
ATOM 3274 O O . ASN A 1 450 ? 45.282 29.902 -28.161 1.00 76.73 572 ASN A O 1
ATOM 3279 N N . GLY A 1 451 ? 45.069 27.833 -28.967 1.00 63.81 573 GLY A N 1
ATOM 3280 C CA . GLY A 1 451 ? 44.643 27.332 -27.670 1.00 82.08 573 GLY A CA 1
ATOM 3281 C C . GLY A 1 451 ? 45.620 27.415 -26.508 1.00 70.83 573 GLY A C 1
ATOM 3282 O O . GLY A 1 451 ? 45.392 26.770 -25.480 1.00 69.90 573 GLY A O 1
ATOM 3283 N N . ILE A 1 452 ? 46.686 28.211 -26.630 1.00 58.75 574 ILE A N 1
ATOM 3284 C CA . ILE A 1 452 ? 47.798 28.181 -25.681 1.00 51.97 574 ILE A CA 1
ATOM 3285 C C . ILE A 1 452 ? 47.534 29.159 -24.546 1.00 49.52 574 ILE A C 1
ATOM 3286 O O . ILE A 1 452 ? 47.251 30.341 -24.778 1.00 48.21 574 ILE A O 1
ATOM 3291 N N . ARG A 1 453 ? 47.637 28.662 -23.312 1.00 56.47 575 ARG A N 1
ATOM 3292 C CA . ARG A 1 453 ? 47.431 29.451 -22.108 1.00 45.33 575 ARG A CA 1
ATOM 3293 C C . ARG A 1 453 ? 48.599 29.391 -21.137 1.00 54.45 575 ARG A C 1
ATOM 3294 O O . ARG A 1 453 ? 48.730 30.287 -20.297 1.00 55.20 575 ARG A O 1
ATOM 3302 N N . ASN A 1 454 ? 49.451 28.376 -21.232 1.00 45.96 576 ASN A N 1
ATOM 3303 C CA . ASN A 1 454 ? 50.569 28.204 -20.321 1.00 48.56 576 ASN A CA 1
ATOM 3304 C C . ASN A 1 454 ? 51.773 27.704 -21.103 1.00 48.94 576 ASN A C 1
ATOM 3305 O O . ASN A 1 454 ? 51.666 27.273 -22.254 1.00 50.28 576 ASN A O 1
ATOM 3310 N N . CYS A 1 455 ? 52.929 27.745 -20.454 1.00 46.73 577 CYS A N 1
ATOM 3311 C CA . CYS A 1 455 ? 54.151 27.281 -21.086 1.00 51.97 577 CYS A CA 1
ATOM 3312 C C . CYS A 1 455 ? 55.146 26.909 -19.993 1.00 50.87 577 CYS A C 1
ATOM 3313 O O . CYS A 1 455 ? 54.769 26.702 -18.834 1.00 51.70 577 CYS A O 1
ATOM 3316 N N . VAL A 1 456 ? 56.417 26.842 -20.364 1.00 45.03 578 VAL A N 1
ATOM 3317 C CA . VAL A 1 456 ? 57.480 26.467 -19.450 1.00 33.24 578 VAL A CA 1
ATOM 3318 C C . VAL A 1 456 ? 58.603 27.484 -19.603 1.00 38.69 578 VAL A C 1
ATOM 3319 O O . VAL A 1 456 ? 58.811 28.048 -20.682 1.00 55.30 578 VAL A O 1
ATOM 3323 N N . GLY A 1 457 ? 59.309 27.747 -18.506 1.00 40.07 579 GLY A N 1
ATOM 3324 C CA . GLY A 1 457 ? 60.320 28.789 -18.504 1.00 34.69 579 GLY A CA 1
ATOM 3325 C C . GLY A 1 457 ? 61.743 28.278 -18.402 1.00 52.02 579 GLY A C 1
ATOM 3326 O O . GLY A 1 457 ? 62.095 27.263 -19.012 1.00 53.51 579 GLY A O 1
ATOM 3327 N N . ASP A 1 458 ? 62.571 28.982 -17.633 1.00 54.46 580 ASP A N 1
ATOM 3328 C CA . ASP A 1 458 ? 63.964 28.590 -17.429 1.00 53.99 580 ASP A CA 1
ATOM 3329 C C . ASP A 1 458 ? 64.386 29.093 -16.057 1.00 54.21 580 ASP A C 1
ATOM 3330 O O . ASP A 1 458 ? 64.490 30.306 -15.850 1.00 56.96 580 ASP A O 1
ATOM 3335 N N . ASN A 1 459 ? 64.642 28.167 -15.130 1.00 45.01 581 ASN A N 1
ATOM 3336 C CA . ASN A 1 459 ? 64.962 28.544 -13.757 1.00 41.16 581 ASN A CA 1
ATOM 3337 C C . ASN A 1 459 ? 66.335 29.185 -13.606 1.00 45.26 581 ASN A C 1
ATOM 3338 O O . ASN A 1 459 ? 66.661 29.614 -12.494 1.00 49.77 581 ASN A O 1
ATOM 3343 N N . THR A 1 460 ? 67.144 29.264 -14.666 1.00 43.74 582 THR A N 1
ATOM 3344 C CA . THR A 1 460 ? 68.386 30.028 -14.610 1.00 45.36 582 THR A CA 1
ATOM 3345 C C . THR A 1 460 ? 68.164 31.512 -14.873 1.00 53.44 582 THR A C 1
ATOM 3346 O O . THR A 1 460 ? 69.095 32.306 -14.702 1.00 51.62 582 THR A O 1
ATOM 3350 N N . ARG A 1 461 ? 66.957 31.899 -15.281 1.00 60.45 583 ARG A N 1
ATOM 3351 C CA . ARG A 1 461 ? 66.615 33.290 -15.555 1.00 59.76 583 ARG A CA 1
ATOM 3352 C C . ARG A 1 461 ? 65.606 33.763 -14.516 1.00 58.27 583 ARG A C 1
ATOM 3353 O O . ARG A 1 461 ? 64.403 33.481 -14.645 1.00 45.13 583 ARG A O 1
ATOM 3361 N N . PRO A 1 462 ? 66.040 34.475 -13.471 1.00 63.26 584 PRO A N 1
ATOM 3362 C CA . PRO A 1 462 ? 65.109 34.863 -12.397 1.00 53.15 584 PRO A CA 1
ATOM 3363 C C . PRO A 1 462 ? 63.909 35.664 -12.874 1.00 54.22 584 PRO A C 1
ATOM 3364 O O . PRO A 1 462 ? 62.873 35.664 -12.197 1.00 65.84 584 PRO A O 1
ATOM 3368 N N . VAL A 1 463 ? 64.012 36.343 -14.018 1.00 50.42 585 VAL A N 1
ATOM 3369 C CA . VAL A 1 463 ? 62.882 37.092 -14.557 1.00 55.13 585 VAL A CA 1
ATOM 3370 C C . VAL A 1 463 ? 61.676 36.195 -14.815 1.00 58.79 585 VAL A C 1
ATOM 3371 O O . VAL A 1 463 ? 60.536 36.674 -14.816 1.00 58.90 585 VAL A O 1
ATOM 3375 N N . LEU A 1 464 ? 61.897 34.896 -15.021 1.00 52.56 586 LEU A N 1
ATOM 3376 C CA . LEU A 1 464 ? 60.847 33.963 -15.407 1.00 48.13 586 LEU A CA 1
ATOM 3377 C C . LEU A 1 464 ? 60.302 33.157 -14.234 1.00 56.45 586 LEU A C 1
ATOM 3378 O O . LEU A 1 464 ? 59.553 32.198 -14.450 1.00 56.28 586 LEU A O 1
ATOM 3383 N N . MET A 1 465 ? 60.656 33.512 -13.005 1.00 47.55 587 MET A N 1
ATOM 3384 C CA . MET A 1 465 ? 60.214 32.772 -11.836 1.00 51.29 587 MET A CA 1
ATOM 3385 C C . MET A 1 465 ? 59.446 33.687 -10.891 1.00 54.80 587 MET A C 1
ATOM 3386 O O . MET A 1 465 ? 59.706 34.892 -10.818 1.00 55.27 587 MET A O 1
ATOM 3391 N N . ASN A 1 466 ? 58.484 33.102 -10.179 1.00 37.87 588 ASN A N 1
ATOM 3392 C CA . ASN A 1 466 ? 57.650 33.878 -9.272 1.00 44.72 588 ASN A CA 1
ATOM 3393 C C . ASN A 1 466 ? 58.490 34.405 -8.116 1.00 44.80 588 ASN A C 1
ATOM 3394 O O . ASN A 1 466 ? 59.227 33.652 -7.474 1.00 44.44 588 ASN A O 1
ATOM 3399 N N . GLN A 1 467 ? 58.388 35.707 -7.862 1.00 53.69 589 GLN A N 1
ATOM 3400 C CA . GLN A 1 467 ? 59.199 36.367 -6.847 1.00 62.58 589 GLN A CA 1
ATOM 3401 C C . GLN A 1 467 ? 58.507 36.456 -5.491 1.00 63.16 589 GLN A C 1
ATOM 3402 O O . GLN A 1 467 ? 59.041 37.098 -4.581 1.00 63.14 589 GLN A O 1
ATOM 3408 N N . GLN A 1 468 ? 57.339 35.830 -5.333 1.00 55.12 590 GLN A N 1
ATOM 3409 C CA . GLN A 1 468 ? 56.628 35.848 -4.063 1.00 42.10 590 GLN A CA 1
ATOM 3410 C C . GLN A 1 468 ? 56.567 34.489 -3.382 1.00 44.22 590 GLN A C 1
ATOM 3411 O O . GLN A 1 468 ? 56.408 34.439 -2.159 1.00 56.55 590 GLN A O 1
ATOM 3417 N N . ASN A 1 469 ? 56.688 33.398 -4.135 1.00 47.81 591 ASN A N 1
ATOM 3418 C CA . ASN A 1 469 ? 56.617 32.054 -3.575 1.00 36.00 591 ASN A CA 1
ATOM 3419 C C . ASN A 1 469 ? 57.125 31.082 -4.627 1.00 37.51 591 ASN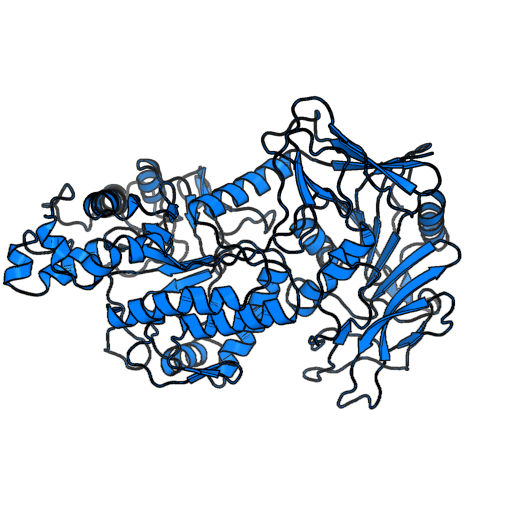 A C 1
ATOM 3420 O O . ASN A 1 469 ? 56.621 31.070 -5.753 1.00 45.19 591 ASN A O 1
ATOM 3425 N N . ALA A 1 470 ? 58.118 30.275 -4.255 1.00 40.15 592 ALA A N 1
ATOM 3426 C CA . ALA A 1 470 ? 58.719 29.356 -5.214 1.00 38.50 592 ALA A CA 1
ATOM 3427 C C . ALA A 1 470 ? 57.713 28.332 -5.721 1.00 46.36 592 ALA A C 1
ATOM 3428 O O . ALA A 1 470 ? 57.858 27.814 -6.835 1.00 52.20 592 ALA A O 1
ATOM 3430 N N . MET A 1 471 ? 56.692 28.030 -4.922 1.00 43.17 593 MET A N 1
ATOM 3431 C CA . MET A 1 471 ? 55.684 27.046 -5.290 1.00 35.62 593 MET A CA 1
ATOM 3432 C C . MET A 1 471 ? 54.689 27.571 -6.315 1.00 39.74 593 MET A C 1
ATOM 3433 O O . MET A 1 471 ? 53.791 26.823 -6.715 1.00 44.40 593 MET A O 1
ATOM 3438 N N . TRP A 1 472 ? 54.830 28.832 -6.755 1.00 37.03 594 TRP A N 1
ATOM 3439 C CA . TRP A 1 472 ? 53.892 29.461 -7.672 1.00 50.89 594 TRP A CA 1
ATOM 3440 C C . TRP A 1 472 ? 54.511 29.642 -9.054 1.00 44.89 594 TRP A C 1
ATOM 3441 O O . TRP A 1 472 ? 55.728 29.808 -9.185 1.00 47.62 594 TRP A O 1
ATOM 3452 N N . PRO A 1 473 ? 53.700 29.614 -10.105 1.00 41.42 595 PRO A N 1
ATOM 3453 C CA . PRO A 1 473 ? 54.196 29.981 -11.430 1.00 36.98 595 PRO A CA 1
ATOM 3454 C C . PRO A 1 473 ? 54.248 31.494 -11.587 1.00 45.32 595 PRO A C 1
ATOM 3455 O O . PRO A 1 473 ? 53.616 32.249 -10.847 1.00 43.75 595 PRO A O 1
ATOM 3459 N N . TYR A 1 474 ? 55.036 31.926 -12.567 1.00 47.01 596 TYR A N 1
ATOM 3460 C CA . TYR A 1 474 ? 55.131 33.332 -12.925 1.00 40.71 596 TYR A CA 1
ATOM 3461 C C . TYR A 1 474 ? 54.041 33.671 -13.935 1.00 47.32 596 TYR A C 1
ATOM 3462 O O . TYR A 1 474 ? 53.722 32.866 -14.813 1.00 62.60 596 TYR A O 1
ATOM 3471 N N . PHE A 1 475 ? 53.460 34.858 -13.796 1.00 44.42 597 PHE A N 1
ATOM 3472 C CA . PHE A 1 475 ? 52.400 35.320 -14.685 1.00 51.12 597 PHE A CA 1
ATOM 3473 C C . PHE A 1 475 ? 52.901 36.531 -15.458 1.00 56.92 597 PHE A C 1
ATOM 3474 O O . PHE A 1 475 ? 53.357 37.512 -14.859 1.00 56.66 597 PHE A O 1
ATOM 3482 N N . THR A 1 476 ? 52.818 36.456 -16.784 1.00 65.16 598 THR A N 1
ATOM 3483 C CA . THR A 1 476 ? 53.324 37.528 -17.629 1.00 69.98 598 THR A CA 1
ATOM 3484 C C . THR A 1 476 ? 52.514 38.802 -17.425 1.00 70.62 598 THR A C 1
ATOM 3485 O O . THR A 1 476 ? 51.323 38.768 -17.103 1.00 66.47 598 THR A O 1
ATOM 3489 N N . THR A 1 477 ? 53.177 39.938 -17.614 1.00 55.28 599 THR A N 1
ATOM 3490 C CA . THR A 1 477 ? 52.561 41.239 -17.427 1.00 58.15 599 THR A CA 1
ATOM 3491 C C . THR A 1 477 ? 52.773 42.087 -18.671 1.00 76.22 599 THR A C 1
ATOM 3492 O O . THR A 1 477 ? 53.729 41.881 -19.426 1.00 70.81 599 THR A O 1
ATOM 3496 N N . VAL A 1 478 ? 51.866 43.045 -18.878 1.00 86.09 600 VAL A N 1
ATOM 3497 C CA . VAL A 1 478 ? 51.989 43.949 -20.017 1.00 65.71 600 VAL A CA 1
ATOM 3498 C C . VAL A 1 478 ? 53.272 44.761 -19.911 1.00 69.31 600 VAL A C 1
ATOM 3499 O O . VAL A 1 478 ? 53.926 45.058 -20.920 1.00 74.80 600 VAL A O 1
ATOM 3503 N N . GLU A 1 479 ? 53.666 45.115 -18.686 1.00 71.10 601 GLU A N 1
ATOM 3504 C CA . GLU A 1 479 ? 54.834 45.968 -18.494 1.00 67.60 601 GLU A CA 1
ATOM 3505 C C . GLU A 1 479 ? 56.127 45.217 -18.780 1.00 65.89 601 GLU A C 1
ATOM 3506 O O . GLU A 1 479 ? 56.999 45.713 -19.504 1.00 75.96 601 GLU A O 1
ATOM 3512 N N . SER A 1 480 ? 56.268 44.016 -18.221 1.00 62.35 602 SER A N 1
ATOM 3513 C CA . SER A 1 480 ? 57.524 43.280 -18.287 1.00 62.79 602 SER A CA 1
ATOM 3514 C C . SER A 1 480 ? 57.642 42.394 -19.520 1.00 68.04 602 SER A C 1
ATOM 3515 O O . SER A 1 480 ? 58.762 42.118 -19.966 1.00 61.07 602 SER A O 1
ATOM 3518 N N . ASP A 1 481 ? 56.524 41.943 -20.089 1.00 77.26 603 ASP A N 1
ATOM 3519 C CA . ASP A 1 481 ? 56.561 40.946 -21.147 1.00 68.72 603 ASP A CA 1
ATOM 3520 C C . ASP A 1 481 ? 55.744 41.317 -22.377 1.00 69.20 603 ASP A C 1
ATOM 3521 O O . ASP A 1 481 ? 55.702 40.528 -23.329 1.00 58.78 603 ASP A O 1
ATOM 3526 N N . GLY A 1 482 ? 55.107 42.488 -22.394 1.00 76.20 604 GLY A N 1
ATOM 3527 C CA . GLY A 1 482 ? 54.283 42.903 -23.509 1.00 78.85 604 GLY A CA 1
ATOM 3528 C C . GLY A 1 482 ? 52.922 42.251 -23.578 1.00 76.34 604 GLY A C 1
ATOM 3529 O O . GLY A 1 482 ? 52.119 42.622 -24.444 1.00 79.45 604 GLY A O 1
ATOM 3530 N N . PHE A 1 483 ? 52.634 41.295 -22.699 1.00 61.36 605 PHE A N 1
ATOM 3531 C CA . PHE A 1 483 ? 51.364 40.585 -22.694 1.00 60.78 605 PHE A CA 1
ATOM 3532 C C . PHE A 1 483 ? 51.111 40.085 -21.281 1.00 66.04 605 PHE A C 1
ATOM 3533 O O . PHE A 1 483 ? 52.048 39.693 -20.581 1.00 67.60 605 PHE A O 1
ATOM 3541 N N . ALA A 1 484 ? 49.849 40.101 -20.868 1.00 66.28 606 ALA A N 1
ATOM 3542 C CA . ALA A 1 484 ? 49.469 39.720 -19.517 1.00 59.96 606 ALA A CA 1
ATOM 3543 C C . ALA A 1 484 ? 48.554 38.507 -19.551 1.00 64.79 606 ALA A C 1
ATOM 3544 O O . ALA A 1 484 ? 47.618 38.448 -20.353 1.00 74.79 606 ALA A O 1
ATOM 3546 N N . GLY A 1 485 ? 48.827 37.543 -18.674 1.00 54.78 607 GLY A N 1
ATOM 3547 C CA . GLY A 1 485 ? 47.955 36.403 -18.459 1.00 54.77 607 GLY A CA 1
ATOM 3548 C C . GLY A 1 485 ? 48.582 35.056 -18.743 1.00 50.79 607 GLY A C 1
ATOM 3549 O O . GLY A 1 485 ? 48.038 34.032 -18.309 1.00 63.95 607 GLY A O 1
ATOM 3550 N N . MET A 1 486 ? 49.699 35.010 -19.462 1.00 54.49 608 MET A N 1
ATOM 3551 C CA . MET A 1 486 ? 50.320 33.731 -19.778 1.00 58.54 608 MET A CA 1
ATOM 3552 C C . MET A 1 486 ? 51.015 33.168 -18.544 1.00 53.64 608 MET A C 1
ATOM 3553 O O . MET A 1 486 ? 51.747 33.882 -17.852 1.00 47.83 608 MET A O 1
ATOM 3558 N N . GLN A 1 487 ? 50.784 31.885 -18.271 1.00 59.07 609 GLN A N 1
ATOM 3559 C CA . GLN A 1 487 ? 51.335 31.229 -17.090 1.00 55.76 609 GLN A CA 1
ATOM 3560 C C . GLN A 1 487 ? 52.655 30.556 -17.452 1.00 51.33 609 GLN A C 1
ATOM 3561 O O . GLN A 1 487 ? 52.690 29.660 -18.303 1.00 50.19 609 GLN A O 1
ATOM 3567 N N . VAL A 1 488 ? 53.733 30.985 -16.805 1.00 39.68 610 VAL A N 1
ATOM 3568 C CA . VAL A 1 488 ? 55.065 30.437 -17.028 1.00 50.27 610 VAL A CA 1
ATOM 3569 C C . VAL A 1 488 ? 55.389 29.510 -15.864 1.00 50.02 610 VAL A C 1
ATOM 3570 O O . VAL A 1 488 ? 55.632 29.965 -14.741 1.00 53.45 610 VAL A O 1
ATOM 3574 N N . ASN A 1 489 ? 55.392 28.206 -16.130 1.00 51.76 611 ASN A N 1
ATOM 3575 C CA . ASN A 1 489 ? 55.730 27.242 -15.092 1.00 39.46 611 ASN A CA 1
ATOM 3576 C C . ASN A 1 489 ? 57.239 27.018 -15.054 1.00 37.17 611 ASN A C 1
ATOM 3577 O O . ASN A 1 489 ? 57.887 26.973 -16.104 1.00 39.94 611 ASN A O 1
ATOM 3582 N N . PRO A 1 490 ? 57.811 26.874 -13.863 1.00 32.90 612 PRO A N 1
ATOM 3583 C CA . PRO A 1 490 ? 59.266 26.719 -13.753 1.00 37.07 612 PRO A CA 1
ATOM 3584 C C . PRO A 1 490 ? 59.751 25.386 -14.306 1.00 33.43 612 PRO A C 1
ATOM 3585 O O . PRO A 1 490 ? 59.008 24.405 -14.399 1.00 40.29 612 PRO A O 1
ATOM 3589 N N . ARG A 1 491 ? 61.033 25.371 -14.679 1.00 35.61 613 ARG A N 1
ATOM 3590 C CA . ARG A 1 491 ? 61.698 24.174 -15.180 1.00 46.71 613 ARG A CA 1
ATOM 3591 C C . ARG A 1 491 ? 63.186 24.262 -14.877 1.00 39.79 613 ARG A C 1
ATOM 3592 O O . ARG A 1 491 ? 63.808 25.310 -15.068 1.00 40.80 613 ARG A O 1
ATOM 3600 N N . TRP A 1 492 ? 63.748 23.147 -14.427 1.00 31.08 614 TRP A N 1
ATOM 3601 C CA . TRP A 1 492 ? 65.159 23.055 -14.098 1.00 28.39 614 TRP A CA 1
ATOM 3602 C C . TRP A 1 492 ? 65.993 22.704 -15.326 1.00 37.79 614 TRP A C 1
ATOM 3603 O O . TRP A 1 492 ? 65.561 21.959 -16.210 1.00 25.91 614 TRP A O 1
ATOM 3614 N N . ALA A 1 493 ? 67.205 23.247 -15.363 1.00 44.94 615 ALA A N 1
ATOM 3615 C CA . ALA A 1 493 ? 68.209 22.874 -16.346 1.00 35.17 615 ALA A CA 1
ATOM 3616 C C . ALA A 1 493 ? 69.232 21.954 -15.697 1.00 33.76 615 ALA A C 1
ATOM 3617 O O . ALA A 1 493 ? 69.461 22.006 -14.486 1.00 47.38 615 ALA A O 1
ATOM 3619 N N . THR A 1 494 ? 69.842 21.101 -16.512 1.00 44.56 616 THR A N 1
ATOM 3620 C CA . THR A 1 494 ? 70.812 20.129 -16.033 1.00 37.60 616 THR A CA 1
ATOM 3621 C C . THR A 1 494 ? 72.105 20.277 -16.821 1.00 43.06 616 THR A C 1
ATOM 3622 O O . THR A 1 494 ? 72.158 20.950 -17.855 1.00 51.19 616 THR A O 1
ATOM 3626 N N . ARG A 1 495 ? 73.157 19.631 -16.318 1.00 34.02 617 ARG A N 1
ATOM 3627 C CA . ARG A 1 495 ? 74.433 19.558 -17.019 1.00 41.54 617 ARG A CA 1
ATOM 3628 C C . ARG A 1 495 ? 74.420 18.552 -18.163 1.00 51.55 617 ARG A C 1
ATOM 3629 O O . ARG A 1 495 ? 75.458 18.351 -18.807 1.00 52.89 617 ARG A O 1
ATOM 3637 N N . ILE A 1 496 ? 73.282 17.906 -18.418 1.00 41.45 618 ILE A N 1
ATOM 3638 C CA . ILE A 1 496 ? 73.077 17.151 -19.647 1.00 32.37 618 ILE A CA 1
ATOM 3639 C C . ILE A 1 496 ? 72.658 18.159 -20.709 1.00 35.52 618 ILE A C 1
ATOM 3640 O O . ILE A 1 496 ? 71.476 18.503 -20.823 1.00 47.75 618 ILE A O 1
ATOM 3645 N N . TYR A 1 497 ? 73.625 18.649 -21.479 1.00 39.91 619 TYR A N 1
ATOM 3646 C CA . TYR A 1 497 ? 73.417 19.838 -22.292 1.00 38.81 619 TYR A CA 1
ATOM 3647 C C . TYR A 1 497 ? 72.667 19.517 -23.584 1.00 45.25 619 TYR A C 1
ATOM 3648 O O . TYR A 1 497 ? 72.657 18.383 -24.073 1.00 45.14 619 TYR A O 1
ATOM 3657 N N . TYR A 1 498 ? 72.047 20.558 -24.146 1.00 43.92 620 TYR A N 1
ATOM 3658 C CA . TYR A 1 498 ? 71.105 20.382 -25.247 1.00 38.32 620 TYR A CA 1
ATOM 3659 C C . TYR A 1 498 ? 71.778 19.875 -26.514 1.00 39.33 620 TYR A C 1
ATOM 3660 O O . TYR A 1 498 ? 71.119 19.256 -27.357 1.00 35.32 620 TYR A O 1
ATOM 3669 N N . ASN A 1 499 ? 73.066 20.152 -26.686 1.00 36.77 621 ASN A N 1
ATOM 3670 C CA . ASN A 1 499 ? 73.783 19.839 -27.915 1.00 38.27 621 ASN A CA 1
ATOM 3671 C C . ASN A 1 499 ? 74.798 18.724 -27.694 1.00 44.60 621 ASN A C 1
ATOM 3672 O O . ASN A 1 499 ? 75.876 18.713 -28.295 1.00 44.42 621 ASN A O 1
ATOM 3677 N N . CYS A 1 500 ? 74.455 17.767 -26.833 1.00 32.18 622 CYS A N 1
ATOM 3678 C CA . CYS A 1 500 ? 75.350 16.670 -26.500 1.00 43.05 622 CYS A CA 1
ATOM 3679 C C . CYS A 1 500 ? 74.632 15.336 -26.613 1.00 49.07 622 CYS A C 1
ATOM 3680 O O . CYS A 1 500 ? 73.452 15.222 -26.265 1.00 38.17 622 CYS A O 1
ATOM 3683 N N . ASP A 1 501 ? 75.364 14.326 -27.092 1.00 30.89 623 ASP A N 1
ATOM 3684 C CA . ASP A 1 501 ? 74.821 12.992 -27.290 1.00 30.01 623 ASP A CA 1
ATOM 3685 C C . ASP A 1 501 ? 75.665 11.887 -26.665 1.00 47.52 623 ASP A C 1
ATOM 3686 O O . ASP A 1 501 ? 75.291 10.714 -26.774 1.00 57.88 623 ASP A O 1
ATOM 3691 N N . THR A 1 502 ? 76.780 12.216 -26.025 1.00 33.10 624 THR A N 1
ATOM 3692 C CA . THR A 1 502 ? 77.663 11.241 -25.402 1.00 39.82 624 THR A CA 1
ATOM 3693 C C . THR A 1 502 ? 78.108 11.771 -24.049 1.00 38.19 624 THR A C 1
ATOM 3694 O O . THR A 1 502 ? 78.054 12.981 -23.802 1.00 47.28 624 THR A O 1
ATOM 3698 N N . PRO A 1 503 ? 78.551 10.888 -23.146 1.00 35.89 625 PRO A N 1
ATOM 3699 C CA . PRO A 1 503 ? 79.152 11.381 -21.894 1.00 45.25 625 PRO A CA 1
ATOM 3700 C C . PRO A 1 503 ? 80.340 12.300 -22.125 1.00 46.84 625 PRO A C 1
ATOM 3701 O O . PRO A 1 503 ? 80.471 13.320 -21.436 1.00 39.99 625 PRO A O 1
ATOM 3705 N N . ALA A 1 504 ? 81.206 11.967 -23.088 1.00 49.22 626 ALA A N 1
ATOM 3706 C CA . ALA A 1 504 ? 82.356 12.815 -23.392 1.00 47.31 626 ALA A CA 1
ATOM 3707 C C . ALA A 1 504 ? 81.927 14.230 -23.752 1.00 44.42 626 ALA A C 1
ATOM 3708 O O . ALA A 1 504 ? 82.577 15.203 -23.354 1.00 52.38 626 ALA A O 1
ATOM 3710 N N . CYS A 1 505 ? 80.837 14.365 -24.507 1.00 43.72 627 CYS A N 1
ATOM 3711 C CA . CYS A 1 505 ? 80.370 15.687 -24.906 1.00 46.83 627 CYS A CA 1
ATOM 3712 C C . CYS A 1 505 ? 79.953 16.513 -23.692 1.00 54.49 627 CYS A C 1
ATOM 3713 O O . CYS A 1 505 ? 80.451 17.625 -23.487 1.00 54.01 627 CYS A O 1
ATOM 3716 N N . THR A 1 506 ? 79.023 15.988 -22.880 1.00 41.98 628 THR A N 1
ATOM 3717 C CA . THR A 1 506 ? 78.532 16.757 -21.735 1.00 47.48 628 THR A CA 1
ATOM 3718 C C . THR A 1 506 ? 79.662 17.116 -20.782 1.00 43.97 628 THR A C 1
ATOM 3719 O O . THR A 1 506 ? 79.739 18.253 -20.300 1.00 51.89 628 THR A O 1
ATOM 3723 N N . VAL A 1 507 ? 80.545 16.160 -20.494 1.00 32.11 629 VAL A N 1
ATOM 3724 C CA . VAL A 1 507 ? 81.656 16.435 -19.590 1.00 45.89 629 VAL A CA 1
ATOM 3725 C C . VAL A 1 507 ? 82.529 17.550 -20.148 1.00 47.79 629 VAL A C 1
ATOM 3726 O O . VAL A 1 507 ? 82.964 18.445 -19.414 1.00 57.23 629 VAL A O 1
ATOM 3730 N N . GLN A 1 508 ? 82.771 17.534 -21.460 1.00 47.57 630 GLN A N 1
ATOM 3731 C CA . GLN A 1 508 ? 83.603 18.563 -22.074 1.00 53.52 630 GLN A CA 1
ATOM 3732 C C . GLN A 1 508 ? 82.958 19.941 -21.960 1.00 58.49 630 GLN A C 1
ATOM 3733 O O . GLN A 1 508 ? 83.600 20.906 -21.531 1.00 69.26 630 GLN A O 1
ATOM 3739 N N . GLU A 1 509 ? 81.684 20.052 -22.344 1.00 53.11 631 GLU A N 1
ATOM 3740 C CA . GLU A 1 509 ? 80.994 21.333 -22.245 1.00 50.56 631 GLU A CA 1
ATOM 3741 C C . GLU A 1 509 ? 80.861 21.786 -20.796 1.00 60.17 631 GLU A C 1
ATOM 3742 O O . GLU A 1 509 ? 80.933 22.988 -20.513 1.00 62.93 631 GLU A O 1
ATOM 3748 N N . TRP A 1 510 ? 80.667 20.844 -19.873 1.00 55.12 632 TRP A N 1
ATOM 3749 C CA . TRP A 1 510 ? 80.643 21.180 -18.454 1.00 53.39 632 TRP A CA 1
ATOM 3750 C C . TRP A 1 510 ? 81.992 21.721 -17.999 1.00 56.75 632 TRP A C 1
ATOM 3751 O O . TRP A 1 510 ? 82.056 22.674 -17.214 1.00 71.08 632 TRP A O 1
ATOM 3762 N N . ILE A 1 511 ? 83.081 21.126 -18.485 1.00 43.18 633 ILE A N 1
ATOM 3763 C CA . ILE A 1 511 ? 84.413 21.605 -18.132 1.00 46.54 633 ILE A CA 1
ATOM 3764 C C . ILE A 1 511 ? 84.666 22.979 -18.736 1.00 51.54 633 ILE A C 1
ATOM 3765 O O . ILE A 1 511 ? 85.199 23.876 -18.072 1.00 66.12 633 ILE A O 1
ATOM 3770 N N . ASP A 1 512 ? 84.278 23.171 -19.999 1.00 59.54 634 ASP A N 1
ATOM 3771 C CA . ASP A 1 512 ? 84.630 24.391 -20.719 1.00 61.54 634 ASP A CA 1
ATOM 3772 C C . ASP A 1 512 ? 83.828 25.597 -20.242 1.00 64.98 634 ASP A C 1
ATOM 3773 O O . ASP A 1 512 ? 84.354 26.715 -20.218 1.00 72.95 634 ASP A O 1
ATOM 3778 N N . THR A 1 513 ? 82.566 25.401 -19.863 1.00 63.42 635 THR A N 1
ATOM 3779 C CA . THR A 1 513 ? 81.666 26.514 -19.589 1.00 63.05 635 THR A CA 1
ATOM 3780 C C . THR A 1 513 ? 81.255 26.602 -18.122 1.00 67.40 635 THR A C 1
ATOM 3781 O O . THR A 1 513 ? 80.292 27.304 -17.797 1.00 83.69 635 THR A O 1
ATOM 3785 N N . SER A 1 514 ? 81.960 25.915 -17.228 1.00 68.19 636 SER A N 1
ATOM 3786 C CA . SER A 1 514 ? 81.606 25.921 -15.810 1.00 63.52 636 SER A CA 1
ATOM 3787 C C . SER A 1 514 ? 82.852 25.594 -14.994 1.00 64.43 636 SER A C 1
ATOM 3788 O O . SER A 1 514 ? 83.965 25.515 -15.524 1.00 72.74 636 SER A O 1
ATOM 3791 N N . ALA A 1 515 ? 82.660 25.389 -13.692 1.00 70.25 637 ALA A N 1
ATOM 3792 C CA . ALA A 1 515 ? 83.738 24.916 -12.835 1.00 87.98 637 ALA A CA 1
ATOM 3793 C C . ALA A 1 515 ? 83.836 23.402 -12.943 1.00 97.72 637 ALA A C 1
ATOM 3794 O O . ALA A 1 515 ? 84.259 22.728 -11.998 1.00 110.66 637 ALA A O 1
ATOM 3796 N N . GLY A 1 516 ? 83.441 22.865 -14.093 1.00 89.72 638 GLY A N 1
ATOM 3797 C CA . GLY A 1 516 ? 83.382 21.426 -14.253 1.00 81.72 638 GLY A CA 1
ATOM 3798 C C . GLY A 1 516 ? 84.762 20.797 -14.215 1.00 73.06 638 GLY A C 1
ATOM 3799 O O . GLY A 1 516 ? 85.726 21.317 -14.778 1.00 89.02 638 GLY A O 1
ATOM 3800 N N . ALA A 1 517 ? 84.848 19.656 -13.538 1.00 54.81 639 ALA A N 1
ATOM 3801 C CA . ALA A 1 517 ? 86.099 18.922 -13.435 1.00 51.33 639 ALA A CA 1
ATOM 3802 C C . ALA A 1 517 ? 85.779 17.500 -13.008 1.00 58.00 639 ALA A C 1
ATOM 3803 O O . ALA A 1 517 ? 85.101 17.295 -11.996 1.00 66.82 639 ALA A O 1
ATOM 3805 N N . GLY A 1 518 ? 86.252 16.529 -13.782 1.00 56.20 640 GLY A N 1
ATOM 3806 C CA . GLY A 1 518 ? 86.095 15.136 -13.439 1.00 61.07 640 GLY A CA 1
ATOM 3807 C C . GLY A 1 518 ? 85.517 14.357 -14.596 1.00 57.10 640 GLY A C 1
ATOM 3808 O O . GLY A 1 518 ? 85.548 14.801 -15.749 1.00 55.68 640 GLY A O 1
ATOM 3809 N N . SER A 1 519 ? 84.985 13.182 -14.277 1.00 47.10 641 SER A N 1
ATOM 3810 C CA . SER A 1 519 ? 84.407 12.285 -15.260 1.00 50.43 641 SER A CA 1
ATOM 3811 C C . SER A 1 519 ? 82.899 12.499 -15.346 1.00 47.38 641 SER A C 1
ATOM 3812 O O . SER A 1 519 ? 82.342 13.438 -14.768 1.00 57.26 641 SER A O 1
ATOM 3815 N N . PHE A 1 520 ? 82.223 11.610 -16.076 1.00 39.53 642 PHE A N 1
ATOM 3816 C CA . PHE A 1 520 ? 80.770 11.686 -16.170 1.00 28.77 642 PHE A CA 1
ATOM 3817 C C . PHE A 1 520 ? 80.113 11.318 -14.847 1.00 38.39 642 PHE A C 1
ATOM 3818 O O . PHE A 1 520 ? 79.046 11.849 -14.519 1.00 53.09 642 PHE A O 1
ATOM 3826 N N . ASP A 1 521 ? 80.738 10.429 -14.067 1.00 44.44 643 ASP A N 1
ATOM 3827 C CA . ASP A 1 521 ? 80.204 10.107 -12.746 1.00 37.68 643 ASP A CA 1
ATOM 3828 C C . ASP A 1 521 ? 80.290 11.306 -11.813 1.00 45.29 643 ASP A C 1
ATOM 3829 O O . ASP A 1 521 ? 79.390 11.530 -10.995 1.00 54.95 643 ASP A O 1
ATOM 3834 N N . ASP A 1 522 ? 81.368 12.084 -11.918 1.00 36.06 644 ASP A N 1
ATOM 3835 C CA . ASP A 1 522 ? 81.462 13.323 -11.156 1.00 42.43 644 ASP A CA 1
ATOM 3836 C C . ASP A 1 522 ? 80.328 14.275 -11.514 1.00 48.80 644 ASP A C 1
ATOM 3837 O O . ASP A 1 522 ? 79.727 14.897 -10.630 1.00 51.55 644 ASP A O 1
ATOM 3842 N N . LEU A 1 523 ? 80.015 14.395 -12.809 1.00 36.37 645 LEU A N 1
ATOM 3843 C CA . LEU A 1 523 ? 78.900 15.240 -13.228 1.00 28.02 645 LEU A CA 1
ATOM 3844 C C . LEU A 1 523 ? 77.580 14.702 -12.695 1.00 37.93 645 LEU A C 1
ATOM 3845 O O . LEU A 1 523 ? 76.735 15.468 -12.216 1.00 43.07 645 LEU A O 1
ATOM 3850 N N . LEU A 1 524 ? 77.383 13.384 -12.774 1.00 36.07 646 LEU A N 1
ATOM 3851 C CA . LEU A 1 524 ? 76.168 12.781 -12.242 1.00 31.62 646 LEU A CA 1
ATOM 3852 C C . LEU A 1 524 ? 76.083 12.931 -10.727 1.00 39.33 646 LEU A C 1
ATOM 3853 O O . LEU A 1 524 ? 74.980 13.039 -10.176 1.00 28.71 646 LEU A O 1
ATOM 3858 N N . ALA A 1 525 ? 77.228 12.950 -10.040 1.00 41.44 647 ALA A N 1
ATOM 3859 C CA . ALA A 1 525 ? 77.214 13.103 -8.588 1.00 35.01 647 ALA A CA 1
ATOM 3860 C C . ALA A 1 525 ? 76.677 14.471 -8.184 1.00 39.83 647 ALA A C 1
ATOM 3861 O O . ALA A 1 525 ? 75.844 14.576 -7.275 1.00 44.11 647 ALA A O 1
ATOM 3863 N N . VAL A 1 526 ? 77.139 15.536 -8.849 1.00 29.85 648 VAL A N 1
ATOM 3864 C CA . VAL A 1 526 ? 76.635 16.865 -8.510 1.00 39.40 648 VAL A CA 1
ATOM 3865 C C . VAL A 1 526 ? 75.188 17.016 -8.966 1.00 34.56 648 VAL A C 1
ATOM 3866 O O . VAL A 1 526 ? 74.399 17.718 -8.322 1.00 34.24 648 VAL A O 1
ATOM 3870 N N . GLU A 1 527 ? 74.803 16.348 -10.057 1.00 24.89 649 GLU A N 1
ATOM 3871 C CA . GLU A 1 527 ? 73.401 16.361 -10.458 1.00 47.94 649 GLU A CA 1
ATOM 3872 C C . GLU A 1 527 ? 72.530 15.629 -9.448 1.00 44.85 649 GLU A C 1
ATOM 3873 O O . GLU A 1 527 ? 71.381 16.023 -9.220 1.00 44.22 649 GLU A O 1
ATOM 3879 N N . LYS A 1 528 ? 73.064 14.570 -8.837 1.00 34.45 650 LYS A N 1
ATOM 3880 C CA . LYS A 1 528 ? 72.324 13.833 -7.819 1.00 32.60 650 LYS A CA 1
ATOM 3881 C C . LYS A 1 528 ? 72.012 14.720 -6.620 1.00 39.94 650 LYS A C 1
ATOM 3882 O O . LYS A 1 528 ? 70.877 14.750 -6.130 1.00 26.29 650 LYS A O 1
ATOM 3888 N N . ALA A 1 529 ? 73.012 15.458 -6.134 1.00 32.83 651 ALA A N 1
ATOM 3889 C CA . ALA A 1 529 ? 72.796 16.308 -4.969 1.00 22.20 651 ALA A CA 1
ATOM 3890 C C . ALA A 1 529 ? 71.824 17.433 -5.284 1.00 36.54 651 ALA A C 1
ATOM 3891 O O . ALA A 1 529 ? 70.910 17.719 -4.500 1.00 38.64 651 ALA A O 1
ATOM 3893 N N . ASP A 1 530 ? 71.998 18.073 -6.438 1.00 41.64 652 ASP A N 1
ATOM 3894 C CA . ASP A 1 530 ? 71.178 19.228 -6.771 1.00 34.29 652 ASP A CA 1
ATOM 3895 C C . ASP A 1 530 ? 69.726 18.831 -7.015 1.00 34.28 652 ASP A C 1
ATOM 3896 O O . ASP A 1 530 ? 68.804 19.551 -6.611 1.00 38.75 652 ASP A O 1
ATOM 3901 N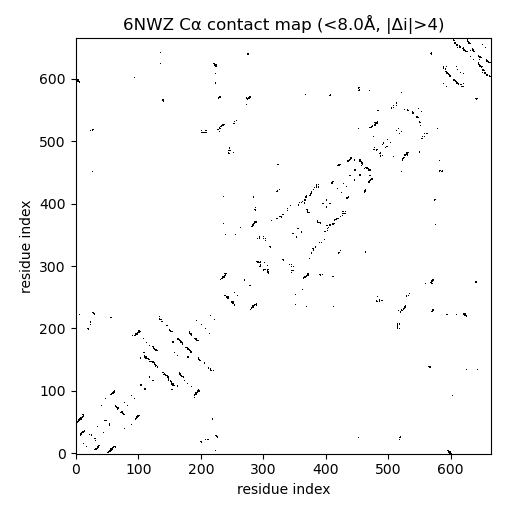 N . THR A 1 531 ? 69.498 17.685 -7.660 1.00 33.17 653 THR A N 1
ATOM 3902 C CA . THR A 1 531 ? 68.129 17.267 -7.939 1.00 28.76 653 THR A CA 1
ATOM 3903 C C . THR A 1 531 ? 67.423 16.759 -6.687 1.00 38.10 653 THR A C 1
ATOM 3904 O O . THR A 1 531 ? 66.206 16.932 -6.552 1.00 35.30 653 THR A O 1
ATOM 3908 N N . MET A 1 532 ? 68.155 16.126 -5.766 1.00 41.67 654 MET A N 1
ATOM 3909 C CA . MET A 1 532 ? 67.551 15.752 -4.491 1.00 32.52 654 MET A CA 1
ATOM 3910 C C . MET A 1 532 ? 67.105 16.985 -3.714 1.00 37.19 654 MET A C 1
ATOM 3911 O O . MET A 1 532 ? 66.063 16.967 -3.049 1.00 27.23 654 MET A O 1
ATOM 3916 N N . ARG A 1 533 ? 67.882 18.068 -3.787 1.00 31.92 655 ARG A N 1
ATOM 3917 C CA . ARG A 1 533 ? 67.482 19.307 -3.130 1.00 21.07 655 ARG A CA 1
ATOM 3918 C C . ARG A 1 533 ? 66.160 19.822 -3.685 1.00 29.15 655 ARG A C 1
ATOM 3919 O O . ARG A 1 533 ? 65.318 20.330 -2.936 1.00 40.66 655 ARG A O 1
ATOM 3927 N N . HIS A 1 534 ? 65.958 19.694 -4.999 1.00 28.33 656 HIS A N 1
ATOM 3928 C CA . HIS A 1 534 ? 64.694 20.102 -5.605 1.00 24.76 656 HIS A CA 1
ATOM 3929 C C . HIS A 1 534 ? 63.563 19.164 -5.205 1.00 31.45 656 HIS A C 1
ATOM 3930 O O . HIS A 1 534 ? 62.503 19.610 -4.749 1.00 36.97 656 HIS A O 1
ATOM 3937 N N . LEU A 1 535 ? 63.777 17.853 -5.369 1.00 22.62 657 LEU A N 1
ATOM 3938 C CA . LEU A 1 535 ? 62.707 16.886 -5.153 1.00 27.92 657 LEU A CA 1
ATOM 3939 C C . LEU A 1 535 ? 62.347 16.772 -3.677 1.00 31.86 657 LEU A C 1
ATOM 3940 O O . LEU A 1 535 ? 61.162 16.730 -3.323 1.00 25.36 657 LEU A O 1
ATOM 3945 N N . LEU A 1 536 ? 63.349 16.713 -2.799 1.00 26.29 658 LEU A N 1
ATOM 3946 C CA . LEU A 1 536 ? 63.065 16.682 -1.370 1.00 31.99 658 LEU A CA 1
ATOM 3947 C C . LEU A 1 536 ? 62.556 18.024 -0.850 1.00 31.82 658 LEU A C 1
ATOM 3948 O O . LEU A 1 536 ? 62.031 18.080 0.267 1.00 26.37 658 LEU A O 1
ATOM 3953 N N . GLY A 1 537 ? 62.693 19.094 -1.627 1.00 31.71 659 GLY A N 1
ATOM 3954 C CA . GLY A 1 537 ? 62.058 20.359 -1.333 1.00 22.14 659 GLY A CA 1
ATOM 3955 C C . GLY A 1 537 ? 60.659 20.486 -1.892 1.00 31.27 659 GLY A C 1
ATOM 3956 O O . GLY A 1 537 ? 60.061 21.564 -1.806 1.00 34.93 659 GLY A O 1
ATOM 3957 N N . LEU A 1 538 ? 60.128 19.408 -2.475 1.00 28.21 660 LEU A N 1
ATOM 3958 C CA . LEU A 1 538 ? 58.768 19.359 -3.017 1.00 37.03 660 LEU A CA 1
ATOM 3959 C C . LEU A 1 538 ? 58.567 20.361 -4.153 1.00 33.61 660 LEU A C 1
ATOM 3960 O O . LEU A 1 538 ? 57.450 20.821 -4.402 1.00 47.05 660 LEU A O 1
ATOM 3965 N N . ARG A 1 539 ? 59.644 20.697 -4.856 1.00 28.28 661 ARG A N 1
ATOM 3966 C CA . ARG A 1 539 ? 59.548 21.533 -6.044 1.00 32.35 661 ARG A CA 1
ATOM 3967 C C . ARG A 1 539 ? 59.017 20.692 -7.201 1.00 36.39 661 ARG A C 1
ATOM 3968 O O . ARG A 1 539 ? 59.672 19.737 -7.635 1.00 35.03 661 ARG A O 1
ATOM 3976 N N . HIS A 1 540 ? 57.827 21.039 -7.691 1.00 31.50 662 HIS A N 1
ATOM 3977 C CA . HIS A 1 540 ? 57.169 20.301 -8.762 1.00 27.24 662 HIS A CA 1
ATOM 3978 C C . HIS A 1 540 ? 57.638 20.710 -10.155 1.00 32.50 662 HIS A C 1
ATOM 3979 O O . HIS A 1 540 ? 57.017 20.294 -11.141 1.00 35.71 662 HIS A O 1
ATOM 3986 N N . ASP A 1 541 ? 58.699 21.510 -10.259 1.00 40.52 663 ASP A N 1
ATOM 3987 C CA . ASP A 1 541 ? 59.200 21.926 -11.562 1.00 36.49 663 ASP A CA 1
ATOM 3988 C C . ASP A 1 541 ? 59.705 20.721 -12.344 1.00 36.02 663 ASP A C 1
ATOM 3989 O O . ASP A 1 541 ? 60.258 19.772 -11.780 1.00 42.98 663 ASP A O 1
ATOM 3994 N N . GLY A 1 542 ? 59.512 20.764 -13.660 1.00 38.28 664 GLY A N 1
ATOM 3995 C CA . GLY A 1 542 ? 60.040 19.741 -14.533 1.00 28.31 664 GLY A CA 1
ATOM 3996 C C . GLY A 1 542 ? 61.507 19.965 -14.839 1.00 28.48 664 GLY A C 1
ATOM 3997 O O . GLY A 1 542 ? 62.153 20.879 -14.324 1.00 30.37 664 GLY A O 1
ATOM 3998 N N . TYR A 1 543 ? 62.039 19.108 -15.710 1.00 26.53 665 TYR A N 1
ATOM 3999 C CA . TYR A 1 543 ? 63.455 19.123 -16.049 1.00 25.42 665 TYR A CA 1
ATOM 4000 C C . TYR A 1 543 ? 63.631 19.148 -17.562 1.00 36.16 665 TYR A C 1
ATOM 4001 O O . TYR A 1 543 ? 62.873 18.513 -18.302 1.00 33.72 665 TYR A O 1
ATOM 4010 N N . MET A 1 544 ? 64.642 19.886 -18.010 1.00 32.21 666 MET A N 1
ATOM 4011 C CA . MET A 1 544 ? 64.860 20.174 -19.421 1.00 25.86 666 MET A CA 1
ATOM 4012 C C . MET A 1 544 ? 65.892 19.218 -20.010 1.00 34.92 666 MET A C 1
ATOM 4013 O O . MET A 1 544 ? 67.026 19.142 -19.520 1.00 37.39 666 MET A O 1
ATOM 4018 N N . PHE A 1 545 ? 65.503 18.509 -21.071 1.00 28.44 667 PHE A N 1
ATOM 4019 C CA . PHE A 1 545 ? 66.419 17.687 -21.855 1.00 34.12 667 PHE A CA 1
ATOM 4020 C C . PHE A 1 545 ? 66.113 17.889 -23.335 1.00 43.65 667 PHE A C 1
ATOM 4021 O O . PHE A 1 545 ? 65.154 18.573 -23.706 1.00 39.84 667 PHE A O 1
ATOM 4029 N N . HIS A 1 546 ? 66.944 17.289 -24.188 1.00 41.24 668 HIS A N 1
ATOM 4030 C CA . HIS A 1 546 ? 66.827 17.476 -25.629 1.00 38.13 668 HIS A CA 1
ATOM 4031 C C . HIS A 1 546 ? 67.034 16.149 -26.347 1.00 37.96 668 HIS A C 1
ATOM 4032 O O . HIS A 1 546 ? 67.562 15.189 -25.782 1.00 44.86 668 HIS A O 1
ATOM 4039 N N . GLN A 1 547 ? 66.611 16.115 -27.618 1.00 38.42 669 GLN A N 1
ATOM 4040 C CA . GLN A 1 547 ? 66.515 14.849 -28.341 1.00 36.94 669 GLN A CA 1
ATOM 4041 C C . GLN A 1 547 ? 67.871 14.172 -28.488 1.00 45.85 669 GLN A C 1
ATOM 4042 O O . GLN A 1 547 ? 67.954 12.938 -28.449 1.00 39.80 669 GLN A O 1
ATOM 4048 N N . ALA A 1 548 ? 68.941 14.953 -28.646 1.00 46.32 670 ALA A N 1
ATOM 4049 C CA . ALA A 1 548 ? 70.266 14.364 -28.780 1.00 38.13 670 ALA A CA 1
ATOM 4050 C C . ALA A 1 548 ? 70.683 13.591 -27.536 1.00 38.55 670 ALA A C 1
ATOM 4051 O O . ALA A 1 548 ? 71.551 12.716 -27.630 1.00 42.50 670 ALA A O 1
ATOM 4053 N N . ASN A 1 549 ? 70.081 13.881 -26.378 1.00 38.54 671 ASN A N 1
ATOM 4054 C CA . ASN A 1 549 ? 70.455 13.210 -25.136 1.00 31.74 671 ASN A CA 1
ATOM 4055 C C . ASN A 1 549 ? 69.962 11.770 -25.061 1.00 33.93 671 ASN A C 1
ATOM 4056 O O . ASN A 1 549 ? 70.387 11.039 -24.159 1.00 38.58 671 ASN A O 1
ATOM 4061 N N . LEU A 1 550 ? 69.077 11.348 -25.962 1.00 32.82 672 LEU A N 1
ATOM 4062 C CA . LEU A 1 550 ? 68.517 10.004 -25.916 1.00 39.62 672 LEU A CA 1
ATOM 4063 C C . LEU A 1 550 ? 69.337 8.993 -26.706 1.00 43.59 672 LEU A C 1
ATOM 4064 O O . LEU A 1 550 ? 68.929 7.831 -26.807 1.00 55.15 672 LEU A O 1
ATOM 4069 N N . ARG A 1 551 ? 70.477 9.401 -27.262 1.00 33.89 673 ARG A N 1
ATOM 4070 C CA . ARG A 1 551 ? 71.283 8.498 -28.072 1.00 38.42 673 ARG A CA 1
ATOM 4071 C C . ARG A 1 551 ? 71.771 7.330 -27.228 1.00 39.51 673 ARG A C 1
ATOM 4072 O O . ARG A 1 551 ? 72.502 7.520 -26.252 1.00 41.82 673 ARG A O 1
ATOM 4080 N N . ASN A 1 552 ? 71.367 6.122 -27.606 1.00 39.69 674 ASN A N 1
ATOM 4081 C CA . ASN A 1 552 ? 71.734 4.913 -26.870 1.00 47.49 674 ASN A CA 1
ATOM 4082 C C . ASN A 1 552 ? 71.992 3.698 -27.752 1.00 39.81 674 ASN A C 1
ATOM 4083 O O . ASN A 1 552 ? 72.816 2.856 -27.378 1.00 41.19 674 ASN A O 1
ATOM 4088 N N . ALA A 1 553 ? 71.339 3.574 -28.910 1.00 43.45 675 ALA A N 1
ATOM 4089 C CA . ALA A 1 553 ? 71.402 2.334 -29.676 1.00 42.13 675 ALA A CA 1
ATOM 4090 C C . ALA A 1 553 ? 72.822 1.994 -30.105 1.00 38.14 675 ALA A C 1
ATOM 4091 O O . ALA A 1 553 ? 73.155 0.815 -30.254 1.00 41.20 675 ALA A O 1
ATOM 4093 N N . ASP A 1 554 ? 73.674 3.002 -30.299 1.00 50.11 676 ASP A N 1
ATOM 4094 C CA . ASP A 1 554 ? 74.995 2.787 -30.877 1.00 49.82 676 ASP A CA 1
ATOM 4095 C C . ASP A 1 554 ? 76.105 3.395 -30.027 1.00 50.07 676 ASP A C 1
ATOM 4096 O O . ASP A 1 554 ? 77.173 3.717 -30.555 1.00 50.66 676 ASP A O 1
ATOM 4101 N N . VAL A 1 555 ? 75.884 3.562 -28.728 1.00 47.54 677 VAL A N 1
ATOM 4102 C CA . VAL A 1 555 ? 76.847 4.233 -27.875 1.00 44.66 677 VAL A CA 1
ATOM 4103 C C . VAL A 1 555 ? 77.703 3.188 -27.176 1.00 51.85 677 VAL A C 1
ATOM 4104 O O . VAL A 1 555 ? 77.338 2.015 -27.057 1.00 46.84 677 VAL A O 1
ATOM 4108 N N . THR A 1 556 ? 78.872 3.621 -26.727 1.00 55.91 678 THR A N 1
ATOM 4109 C CA . THR A 1 556 ? 79.729 2.756 -25.934 1.00 46.07 678 THR A CA 1
ATOM 4110 C C . THR A 1 556 ? 79.071 2.500 -24.583 1.00 57.90 678 THR A C 1
ATOM 4111 O O . THR A 1 556 ? 78.615 3.450 -23.935 1.00 59.15 678 THR A O 1
ATOM 4115 N N . PRO A 1 557 ? 78.982 1.249 -24.138 1.00 51.84 679 PRO A N 1
ATOM 4116 C CA . PRO A 1 557 ? 78.362 0.974 -22.839 1.00 44.52 679 PRO A CA 1
ATOM 4117 C C . PRO A 1 557 ? 79.087 1.691 -21.713 1.00 46.48 679 PRO A C 1
ATOM 4118 O O . PRO A 1 557 ? 80.312 1.826 -21.725 1.00 43.62 679 PRO A O 1
ATOM 4122 N N . ILE A 1 558 ? 78.308 2.168 -20.743 1.00 45.19 680 ILE A N 1
ATOM 4123 C CA . ILE A 1 558 ? 78.833 2.769 -19.527 1.00 48.38 680 ILE A CA 1
ATOM 4124 C C . ILE A 1 558 ? 78.202 2.056 -18.339 1.00 48.09 680 ILE A C 1
ATOM 4125 O O . ILE A 1 558 ? 77.284 1.249 -18.485 1.00 48.87 680 ILE A O 1
ATOM 4130 N N . THR A 1 559 ? 78.709 2.368 -17.149 1.00 40.48 681 THR A N 1
ATOM 4131 C CA . THR A 1 559 ? 78.231 1.762 -15.916 1.00 34.87 681 THR A CA 1
ATOM 4132 C C . THR A 1 559 ? 77.641 2.833 -15.012 1.00 33.73 681 THR A C 1
ATOM 4133 O O . THR A 1 559 ? 78.291 3.847 -14.737 1.00 39.07 681 THR A O 1
ATOM 4137 N N . VAL A 1 560 ? 76.412 2.602 -14.556 1.00 33.63 682 VAL A N 1
ATOM 4138 C CA . VAL A 1 560 ? 75.705 3.505 -13.654 1.00 34.78 682 VAL A CA 1
ATOM 4139 C C . VAL A 1 560 ? 75.303 2.704 -12.425 1.00 39.36 682 VAL A C 1
ATOM 4140 O O . VAL A 1 560 ? 74.515 1.754 -12.529 1.00 39.26 682 VAL A O 1
ATOM 4144 N N . ASN A 1 561 ? 75.846 3.081 -11.269 1.00 42.70 683 ASN A N 1
ATOM 4145 C CA . ASN A 1 561 ? 75.555 2.419 -9.998 1.00 41.00 683 ASN A CA 1
ATOM 4146 C C . ASN A 1 561 ? 75.779 0.908 -10.085 1.00 45.25 683 ASN A C 1
ATOM 4147 O O . ASN A 1 561 ? 74.970 0.104 -9.615 1.00 43.66 683 ASN A O 1
ATOM 4152 N N . GLY A 1 562 ? 76.900 0.526 -10.696 1.00 39.00 684 GLY A N 1
ATOM 4153 C CA . GLY A 1 562 ? 77.307 -0.861 -10.750 1.00 25.17 684 GLY A CA 1
ATOM 4154 C C . GLY A 1 562 ? 76.686 -1.681 -11.859 1.00 45.97 684 GLY A C 1
ATOM 4155 O O . GLY A 1 562 ? 77.076 -2.843 -12.037 1.00 54.17 684 GLY A O 1
ATOM 4156 N N . VAL A 1 563 ? 75.740 -1.128 -12.610 1.00 36.16 685 VAL A N 1
ATOM 4157 C CA . VAL A 1 563 ? 75.073 -1.842 -13.691 1.00 31.70 685 VAL A CA 1
ATOM 4158 C C . VAL A 1 563 ? 75.593 -1.282 -15.007 1.00 36.41 685 VAL A C 1
ATOM 4159 O O . VAL A 1 563 ? 75.540 -0.067 -15.237 1.00 45.14 685 VAL A O 1
ATOM 4163 N N . THR A 1 564 ? 76.108 -2.165 -15.860 1.00 43.79 686 THR A N 1
ATOM 4164 C CA . THR A 1 564 ? 76.687 -1.782 -17.141 1.00 42.00 686 THR A CA 1
ATOM 4165 C C . THR A 1 564 ? 75.666 -2.001 -18.250 1.00 40.31 686 THR A C 1
ATOM 4166 O O . THR A 1 564 ? 75.120 -3.101 -18.388 1.00 40.63 686 THR A O 1
ATOM 4170 N N . ALA A 1 565 ? 75.426 -0.959 -19.042 1.00 31.54 687 ALA A N 1
ATOM 4171 C CA . ALA A 1 565 ? 74.429 -1.004 -20.102 1.00 31.05 687 ALA A CA 1
ATOM 4172 C C . ALA A 1 565 ? 74.721 0.112 -21.093 1.00 40.37 687 ALA A C 1
ATOM 4173 O O . ALA A 1 565 ? 75.542 0.999 -20.841 1.00 42.74 687 ALA A O 1
ATOM 4175 N N . LYS A 1 566 ? 74.024 0.061 -22.229 1.00 29.33 688 LYS A N 1
ATOM 4176 C CA . LYS A 1 566 ? 74.116 1.108 -23.246 1.00 40.29 688 LYS A CA 1
ATOM 4177 C C . LYS A 1 566 ? 73.188 2.277 -22.900 1.00 34.07 688 LYS A C 1
ATOM 4178 O O . LYS A 1 566 ? 72.272 2.636 -23.639 1.00 35.53 688 LYS A O 1
ATOM 4184 N N . TYR A 1 567 ? 73.458 2.879 -21.744 1.00 33.10 689 TYR A N 1
ATOM 4185 C CA . TYR A 1 567 ? 72.682 4.019 -21.272 1.00 39.34 689 TYR A CA 1
ATOM 4186 C C . TYR A 1 567 ? 72.959 5.266 -22.105 1.00 38.51 689 TYR A C 1
ATOM 4187 O O . TYR A 1 567 ? 74.113 5.602 -22.384 1.00 40.65 689 TYR A O 1
ATOM 4196 N N . SER A 1 568 ? 71.893 5.969 -22.480 1.00 33.62 690 SER A N 1
ATOM 4197 C CA . SER A 1 568 ? 72.048 7.334 -22.962 1.00 31.15 690 SER A CA 1
ATOM 4198 C C . SER A 1 568 ? 72.390 8.256 -21.793 1.00 39.56 690 SER A C 1
ATOM 4199 O O . SER A 1 568 ? 72.232 7.898 -20.622 1.00 40.89 690 SER A O 1
ATOM 4202 N N . ILE A 1 569 ? 72.863 9.462 -22.118 1.00 33.41 691 ILE A N 1
ATOM 4203 C CA . ILE A 1 569 ? 73.159 10.420 -21.057 1.00 29.46 691 ILE A CA 1
ATOM 4204 C C . ILE A 1 569 ? 71.878 10.824 -20.337 1.00 37.16 691 ILE A C 1
ATOM 4205 O O . ILE A 1 569 ? 71.903 11.147 -19.142 1.00 34.97 691 ILE A O 1
ATOM 4210 N N . PHE A 1 570 ? 70.741 10.800 -21.034 1.00 35.42 692 PHE A N 1
ATOM 4211 C CA . PHE A 1 570 ? 69.466 11.066 -20.379 1.00 24.59 692 PHE A CA 1
ATOM 4212 C C . PHE A 1 570 ? 69.106 9.948 -19.409 1.00 35.33 692 PHE A C 1
ATOM 4213 O O . PHE A 1 570 ? 68.742 10.206 -18.256 1.00 32.84 692 PHE A O 1
ATOM 4221 N N . GLN A 1 571 ? 69.202 8.694 -19.857 1.00 32.22 693 GLN A N 1
ATOM 4222 C CA . GLN A 1 571 ? 68.897 7.573 -18.973 1.00 30.22 693 GLN A CA 1
ATOM 4223 C C . GLN A 1 571 ? 69.840 7.535 -17.775 1.00 31.17 693 GLN A C 1
ATOM 4224 O O . GLN A 1 571 ? 69.408 7.274 -16.645 1.00 29.47 693 GLN A O 1
ATOM 4230 N N . ALA A 1 572 ? 71.131 7.801 -17.996 1.00 28.60 694 ALA A N 1
ATOM 4231 C CA . ALA A 1 572 ? 72.082 7.803 -16.888 1.00 34.73 694 ALA A CA 1
ATOM 4232 C C . ALA A 1 572 ? 71.716 8.839 -15.836 1.00 38.57 694 ALA A C 1
ATOM 4233 O O . ALA A 1 572 ? 71.951 8.623 -14.640 1.00 41.90 694 ALA A O 1
ATOM 4235 N N . TRP A 1 573 ? 71.150 9.969 -16.257 1.00 35.84 695 TRP A N 1
ATOM 4236 C CA . TRP A 1 573 ? 70.719 10.976 -15.296 1.00 37.80 695 TRP A CA 1
ATOM 4237 C C . TRP A 1 573 ? 69.511 10.485 -14.509 1.00 38.37 695 TRP A C 1
ATOM 4238 O O . TRP A 1 573 ? 69.486 10.566 -13.275 1.00 35.53 695 TRP A O 1
ATOM 4249 N N . VAL A 1 574 ? 68.507 9.951 -15.208 1.00 25.08 696 VAL A N 1
ATOM 4250 C CA . VAL A 1 574 ? 67.308 9.459 -14.536 1.00 25.76 696 VAL A CA 1
ATOM 4251 C C . VAL A 1 574 ? 67.654 8.299 -13.608 1.00 33.94 696 VAL A C 1
ATOM 4252 O O . VAL A 1 574 ? 67.168 8.229 -12.474 1.00 42.11 696 VAL A O 1
ATOM 4256 N N . GLU A 1 575 ? 68.506 7.379 -14.064 1.00 36.38 697 GLU A N 1
ATOM 4257 C CA . GLU A 1 575 ? 68.938 6.284 -13.199 1.00 38.82 697 GLU A CA 1
ATOM 4258 C C . GLU A 1 575 ? 69.589 6.815 -11.927 1.00 36.89 697 GLU A C 1
ATOM 4259 O O . GLU A 1 575 ? 69.311 6.331 -10.824 1.00 38.96 697 GLU A O 1
ATOM 4265 N N . THR A 1 576 ? 70.456 7.820 -12.060 1.00 30.87 698 THR A N 1
ATOM 4266 C CA . THR A 1 576 ? 71.114 8.387 -10.888 1.00 32.18 698 THR A CA 1
ATOM 4267 C C . THR A 1 576 ? 70.101 9.017 -9.943 1.00 36.76 698 THR A C 1
ATOM 4268 O O . THR A 1 576 ? 70.158 8.811 -8.725 1.00 40.77 698 THR A O 1
ATOM 4272 N N . ILE A 1 577 ? 69.148 9.767 -10.493 1.00 31.04 699 ILE A N 1
ATOM 4273 C CA . ILE A 1 577 ? 68.214 10.515 -9.661 1.00 23.00 699 ILE A CA 1
ATOM 4274 C C . ILE A 1 577 ? 67.209 9.577 -8.999 1.00 35.52 699 ILE A C 1
ATOM 4275 O O . ILE A 1 577 ? 66.944 9.682 -7.795 1.00 30.14 699 ILE A O 1
ATOM 4280 N N . VAL A 1 578 ? 66.658 8.628 -9.762 1.00 30.30 700 VAL A N 1
ATOM 4281 C CA . VAL A 1 578 ? 65.623 7.745 -9.230 1.00 30.24 700 VAL A CA 1
ATOM 4282 C C . VAL A 1 578 ? 66.188 6.836 -8.147 1.00 36.03 700 VAL A C 1
ATOM 4283 O O . VAL A 1 578 ? 65.567 6.640 -7.095 1.00 35.42 700 VAL A O 1
ATOM 4287 N N . GLN A 1 579 ? 67.366 6.260 -8.384 1.00 25.96 701 GLN A N 1
ATOM 4288 C CA . GLN A 1 579 ? 67.938 5.335 -7.412 1.00 22.77 701 GLN A CA 1
ATOM 4289 C C . GLN A 1 579 ? 68.276 6.036 -6.101 1.00 22.77 701 GLN A C 1
ATOM 4290 O O . GLN A 1 579 ? 68.098 5.460 -5.021 1.00 44.06 701 GLN A O 1
ATOM 4296 N N . GLU A 1 580 ? 68.756 7.277 -6.168 1.00 30.42 702 GLU A N 1
ATOM 4297 C CA . GLU A 1 580 ? 69.063 7.999 -4.939 1.00 25.00 702 GLU A CA 1
ATOM 4298 C C . GLU A 1 580 ? 67.792 8.375 -4.190 1.00 37.84 702 GLU A C 1
ATOM 4299 O O . GLU A 1 580 ? 67.730 8.258 -2.960 1.00 36.78 702 GLU A O 1
ATOM 4305 N N . PHE A 1 581 ? 66.774 8.842 -4.913 1.00 35.12 703 PHE A N 1
ATOM 4306 C CA . PHE A 1 581 ? 65.496 9.152 -4.283 1.00 22.03 703 PHE A CA 1
ATOM 4307 C C . PHE A 1 581 ? 64.937 7.936 -3.553 1.00 33.83 703 PHE A C 1
ATOM 4308 O O . PHE A 1 581 ? 64.473 8.043 -2.411 1.00 36.33 703 PHE A O 1
ATOM 4316 N N . VAL A 1 582 ? 64.997 6.764 -4.190 1.00 25.47 704 VAL A N 1
ATOM 4317 C CA . VAL A 1 582 ? 64.461 5.555 -3.574 1.00 24.69 704 VAL A CA 1
ATOM 4318 C C . VAL A 1 582 ? 65.333 5.108 -2.403 1.00 27.14 704 VAL A C 1
ATOM 4319 O O . VAL A 1 582 ?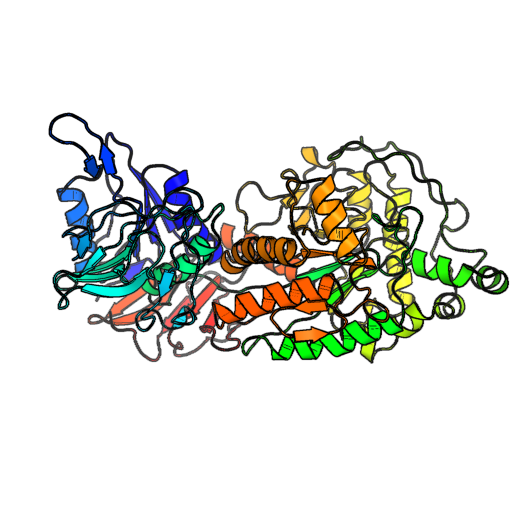 64.840 4.492 -1.450 1.00 31.57 704 VAL A O 1
ATOM 4323 N N . ARG A 1 583 ? 66.627 5.437 -2.428 1.00 18.60 705 ARG A N 1
ATOM 4324 C CA . ARG A 1 583 ? 67.498 5.086 -1.311 1.00 18.83 705 ARG A CA 1
ATOM 4325 C C . ARG A 1 583 ? 67.157 5.872 -0.048 1.00 33.82 705 ARG A C 1
ATOM 4326 O O . ARG A 1 583 ? 67.375 5.377 1.065 1.00 31.54 705 ARG A O 1
ATOM 4334 N N . LEU A 1 584 ? 66.620 7.085 -0.195 1.00 26.15 706 LEU A N 1
ATOM 4335 C CA . LEU A 1 584 ? 66.342 7.970 0.932 1.00 30.25 706 LEU A CA 1
ATOM 4336 C C . LEU A 1 584 ? 64.916 7.861 1.463 1.00 38.00 706 LEU A C 1
ATOM 4337 O O . LEU A 1 584 ? 64.720 7.861 2.682 1.00 43.46 706 LEU A O 1
ATOM 4342 N N . VAL A 1 585 ? 63.911 7.781 0.585 1.00 30.05 707 VAL A N 1
ATOM 4343 C CA . VAL A 1 585 ? 62.509 7.785 0.980 1.00 28.04 707 VAL A CA 1
ATOM 4344 C C . VAL A 1 585 ? 61.784 6.647 0.268 1.00 35.93 707 VAL A C 1
ATOM 4345 O O . VAL A 1 585 ? 62.292 6.054 -0.685 1.00 32.45 707 VAL A O 1
ATOM 4349 N N . ASP A 1 586 ? 60.572 6.348 0.742 1.00 38.59 708 ASP A N 1
ATOM 4350 C CA . ASP A 1 586 ? 59.712 5.372 0.083 1.00 43.33 708 ASP A CA 1
ATOM 4351 C C . ASP A 1 586 ? 58.538 6.029 -0.637 1.00 36.49 708 ASP A C 1
ATOM 4352 O O . ASP A 1 586 ? 57.576 5.346 -1.003 1.00 29.45 708 ASP A O 1
ATOM 4357 N N . TRP A 1 587 ? 58.599 7.339 -0.856 1.00 30.07 709 TRP A N 1
ATOM 4358 C CA . TRP A 1 587 ? 57.505 8.043 -1.498 1.00 24.51 709 TRP A CA 1
ATOM 4359 C C . TRP A 1 587 ? 57.367 7.613 -2.957 1.00 32.71 709 TRP A C 1
ATOM 4360 O O . TRP A 1 587 ? 58.331 7.159 -3.580 1.00 30.95 709 TRP A O 1
ATOM 4371 N N . PRO A 1 588 ? 56.174 7.750 -3.523 1.00 37.53 710 PRO A N 1
ATOM 4372 C CA . PRO A 1 588 ? 56.013 7.524 -4.961 1.00 41.13 710 PRO A CA 1
ATOM 4373 C C . PRO A 1 588 ? 56.638 8.649 -5.772 1.00 41.55 710 PRO A C 1
ATOM 4374 O O . PRO A 1 588 ? 56.824 9.774 -5.299 1.00 34.79 710 PRO A O 1
ATOM 4378 N N . LEU A 1 589 ? 56.981 8.319 -7.014 1.00 32.93 711 LEU A N 1
ATOM 4379 C CA . LEU A 1 589 ? 57.330 9.301 -8.032 1.00 32.27 711 LEU A CA 1
ATOM 4380 C C . LEU A 1 589 ? 56.231 9.271 -9.083 1.00 36.42 711 LEU A C 1
ATOM 4381 O O . LEU A 1 589 ? 55.996 8.231 -9.708 1.00 33.67 711 LEU A O 1
ATOM 4386 N N . VAL A 1 590 ? 55.552 10.398 -9.268 1.00 33.43 712 VAL A N 1
ATOM 4387 C CA . VAL A 1 590 ? 54.410 10.473 -10.169 1.00 35.66 712 VAL A CA 1
ATOM 4388 C C . VAL A 1 590 ? 54.723 11.474 -11.270 1.00 37.24 712 VAL A C 1
ATOM 4389 O O . VAL A 1 590 ? 55.001 12.646 -10.990 1.00 34.02 712 VAL A O 1
ATOM 4393 N N . THR A 1 591 ? 54.688 11.009 -12.518 1.00 41.48 713 THR A N 1
ATOM 4394 C CA . THR A 1 591 ? 54.822 11.878 -13.679 1.00 36.57 713 THR A CA 1
ATOM 4395 C C . THR A 1 591 ? 53.435 12.315 -14.132 1.00 42.59 713 THR A C 1
ATOM 4396 O O . THR A 1 591 ? 52.516 11.492 -14.218 1.00 46.30 713 THR A O 1
ATOM 4400 N N . ILE A 1 592 ? 53.280 13.613 -14.398 1.00 33.93 714 ILE A N 1
ATOM 4401 C CA . ILE A 1 592 ? 52.046 14.158 -14.945 1.00 43.03 714 ILE A CA 1
ATOM 4402 C C . ILE A 1 592 ? 52.389 14.961 -16.191 1.00 35.93 714 ILE A C 1
ATOM 4403 O O . ILE A 1 592 ? 53.517 15.424 -16.369 1.00 32.10 714 ILE A O 1
ATOM 4408 N N . THR A 1 593 ? 51.395 15.115 -17.065 1.00 32.76 715 THR A N 1
ATOM 4409 C CA . THR A 1 593 ? 51.613 15.839 -18.307 1.00 27.73 715 THR A CA 1
ATOM 4410 C C . THR A 1 593 ? 51.847 17.320 -18.029 1.00 35.23 715 THR A C 1
ATOM 4411 O O . THR A 1 593 ? 51.530 17.839 -16.955 1.00 41.08 715 THR A O 1
ATOM 4415 N N . HIS A 1 594 ? 52.423 17.998 -19.023 1.00 45.26 716 HIS A N 1
ATOM 4416 C CA . HIS A 1 594 ? 52.644 19.434 -18.909 1.00 43.91 716 HIS A CA 1
ATOM 4417 C C . HIS A 1 594 ? 51.344 20.156 -18.588 1.00 46.16 716 HIS A C 1
ATOM 4418 O O . HIS A 1 594 ? 51.318 21.070 -17.757 1.00 37.27 716 HIS A O 1
ATOM 4425 N N . GLN A 1 595 ? 50.247 19.735 -19.226 1.00 49.44 717 GLN A N 1
ATOM 4426 C CA . GLN A 1 595 ? 48.942 20.331 -18.962 1.00 41.83 717 GLN A CA 1
ATOM 4427 C C . GLN A 1 595 ? 48.512 20.110 -17.516 1.00 48.52 717 GLN A C 1
ATOM 4428 O O . GLN A 1 595 ? 48.037 21.041 -16.854 1.00 39.45 717 GLN A O 1
ATOM 4434 N N . GLU A 1 596 ? 48.671 18.883 -17.008 1.00 41.07 718 GLU A N 1
ATOM 4435 C CA . GLU A 1 596 ? 48.343 18.612 -15.611 1.00 31.42 718 GLU A CA 1
ATOM 4436 C C . GLU A 1 596 ? 49.264 19.379 -14.673 1.00 47.27 718 GLU A C 1
ATOM 4437 O O . GLU A 1 596 ? 48.825 19.890 -13.636 1.00 43.28 718 GLU A O 1
ATOM 4443 N N . MET A 1 597 ? 50.551 19.456 -15.015 1.00 46.12 719 MET A N 1
ATOM 4444 C CA . MET A 1 597 ? 51.501 20.152 -14.158 1.00 39.22 719 MET A CA 1
ATOM 4445 C C . MET A 1 597 ? 51.165 21.632 -14.057 1.00 43.67 719 MET A C 1
ATOM 4446 O O . MET A 1 597 ? 51.232 22.219 -12.970 1.00 46.16 719 MET A O 1
ATOM 4451 N N . SER A 1 598 ? 50.793 22.252 -15.181 1.00 44.06 720 SER A N 1
ATOM 4452 C CA . SER A 1 598 ? 50.389 23.653 -15.147 1.00 46.24 720 SER A CA 1
ATOM 4453 C C . SER A 1 598 ? 49.117 23.846 -14.332 1.00 43.60 720 SER A C 1
ATOM 4454 O O . SER A 1 598 ? 48.960 24.873 -13.662 1.00 41.40 720 SER A O 1
ATOM 4457 N N . GLU A 1 599 ? 48.208 22.869 -14.368 1.00 43.07 721 GLU A N 1
ATOM 4458 C CA . GLU A 1 599 ? 46.975 22.958 -13.592 1.00 38.65 721 GLU A CA 1
ATOM 4459 C C . GLU A 1 599 ? 47.262 22.962 -12.094 1.00 39.22 721 GLU A C 1
ATOM 4460 O O . GLU A 1 599 ? 46.728 23.796 -11.354 1.00 49.07 721 GLU A O 1
ATOM 4466 N N . ASN A 1 600 ? 48.103 22.035 -11.627 1.00 36.48 722 ASN A N 1
ATOM 4467 C CA . ASN A 1 600 ? 48.404 21.969 -10.198 1.00 36.86 722 ASN A CA 1
ATOM 4468 C C . ASN A 1 600 ? 49.159 23.208 -9.727 1.00 47.86 722 ASN A C 1
ATOM 4469 O O . ASN A 1 600 ? 48.968 23.661 -8.593 1.00 60.48 722 ASN A O 1
ATOM 4474 N N . PHE A 1 601 ? 50.031 23.763 -10.574 1.00 53.69 723 PHE A N 1
ATOM 4475 C CA . PHE A 1 601 ? 50.699 25.012 -10.225 1.00 48.90 723 PHE A CA 1
ATOM 4476 C C . PHE A 1 601 ? 49.692 26.144 -10.066 1.00 46.23 723 PHE A C 1
ATOM 4477 O O . PHE A 1 601 ? 49.842 27.003 -9.188 1.00 39.20 723 PHE A O 1
ATOM 4485 N N . LEU A 1 602 ? 48.655 26.160 -10.906 1.00 43.64 724 LEU A N 1
ATOM 4486 C CA . LEU A 1 602 ? 47.620 27.180 -10.777 1.00 41.79 724 LEU A CA 1
ATOM 4487 C C . LEU A 1 602 ? 46.769 26.947 -9.535 1.00 47.82 724 LEU A C 1
ATOM 4488 O O . LEU A 1 602 ? 46.477 27.890 -8.790 1.00 54.63 724 LEU A O 1
ATOM 4493 N N . ALA A 1 603 ? 46.367 25.697 -9.293 1.00 48.77 725 ALA A N 1
ATOM 4494 C CA . ALA A 1 603 ? 45.550 25.394 -8.123 1.00 42.79 725 ALA A CA 1
ATOM 4495 C C . ALA A 1 603 ? 46.311 25.664 -6.831 1.00 48.79 725 ALA A C 1
ATOM 4496 O O . ALA A 1 603 ? 45.737 26.176 -5.862 1.00 55.79 725 ALA A O 1
ATOM 4498 N N . ARG A 1 604 ? 47.600 25.319 -6.793 1.00 46.76 726 ARG A N 1
ATOM 4499 C CA . ARG A 1 604 ? 48.417 25.652 -5.630 1.00 42.13 726 ARG A CA 1
ATOM 4500 C C . ARG A 1 604 ? 48.430 27.154 -5.394 1.00 52.85 726 ARG A C 1
ATOM 4501 O O . ARG A 1 604 ? 48.252 27.622 -4.263 1.00 55.71 726 ARG A O 1
ATOM 4509 N N . TYR A 1 605 ? 48.627 27.928 -6.461 1.00 58.05 727 TYR A N 1
ATOM 4510 C CA . TYR A 1 605 ? 48.668 29.378 -6.322 1.00 50.92 727 TYR A CA 1
ATOM 4511 C C . TYR A 1 605 ? 47.325 29.927 -5.858 1.00 56.96 727 TYR A C 1
ATOM 4512 O O . TYR A 1 605 ? 47.275 30.871 -5.061 1.00 67.79 727 TYR A O 1
ATOM 4521 N N . GLN A 1 606 ? 46.224 29.342 -6.334 1.00 54.13 728 GLN A N 1
ATOM 4522 C CA . GLN A 1 606 ? 44.908 29.901 -6.042 1.00 44.11 728 GLN A CA 1
ATOM 4523 C C . GLN A 1 606 ? 44.469 29.600 -4.614 1.00 44.27 728 GLN A C 1
ATOM 4524 O O . GLN A 1 606 ? 44.035 30.503 -3.891 1.00 45.93 728 GLN A O 1
ATOM 4530 N N . ARG A 1 607 ? 44.581 28.340 -4.182 1.00 55.44 729 ARG A N 1
ATOM 4531 C CA . ARG A 1 607 ? 44.178 27.996 -2.822 1.00 54.59 729 ARG A CA 1
ATOM 4532 C C . ARG A 1 607 ? 45.042 28.677 -1.769 1.00 47.54 729 ARG A C 1
ATOM 4533 O O . ARG A 1 607 ? 44.603 28.816 -0.623 1.00 62.45 729 ARG A O 1
ATOM 4541 N N . ASP A 1 608 ? 46.258 29.099 -2.124 1.00 52.74 730 ASP A N 1
ATOM 4542 C CA . ASP A 1 608 ? 47.080 29.854 -1.185 1.00 50.43 730 ASP A CA 1
ATOM 4543 C C . ASP A 1 608 ? 46.540 31.260 -0.955 1.00 45.37 730 ASP A C 1
ATOM 4544 O O . ASP A 1 608 ? 46.930 31.909 0.020 1.00 60.76 730 ASP A O 1
ATOM 4549 N N . GLN A 1 609 ? 45.658 31.742 -1.828 1.00 45.42 731 GLN A N 1
ATOM 4550 C CA . GLN A 1 609 ? 45.035 33.048 -1.659 1.00 47.95 731 GLN A CA 1
ATOM 4551 C C . GLN A 1 609 ? 43.762 33.000 -0.825 1.00 51.42 731 GLN A C 1
ATOM 4552 O O . GLN A 1 609 ? 43.212 34.058 -0.505 1.00 60.31 731 GLN A O 1
ATOM 4558 N N . CYS A 1 610 ? 43.276 31.809 -0.472 1.00 56.88 732 CYS A N 1
ATOM 4559 C CA . CYS A 1 610 ? 42.056 31.682 0.313 1.00 50.46 732 CYS A CA 1
ATOM 4560 C C . CYS A 1 610 ? 42.295 31.774 1.813 1.00 58.88 732 CYS A C 1
ATOM 4561 O O . CYS A 1 610 ? 41.332 31.949 2.568 1.00 59.28 732 CYS A O 1
ATOM 4564 N N . GLY A 1 611 ? 43.541 31.658 2.264 1.00 61.39 733 GLY A N 1
ATOM 4565 C CA . GLY A 1 611 ? 43.813 31.636 3.687 1.00 55.78 733 GLY A CA 1
ATOM 4566 C C . GLY A 1 611 ? 43.171 30.452 4.383 1.00 52.66 733 GLY A C 1
ATOM 4567 O O . GLY A 1 611 ? 42.423 30.623 5.350 1.00 49.62 733 GLY A O 1
ATOM 4568 N N . TYR A 1 612 ? 43.448 29.245 3.900 1.00 58.41 734 TYR A N 1
ATOM 4569 C CA . TYR A 1 612 ? 42.880 28.053 4.509 1.00 48.54 734 TYR A CA 1
ATOM 4570 C C . TYR A 1 612 ? 43.617 27.710 5.797 1.00 53.19 734 TYR A C 1
ATOM 4571 O O . TYR A 1 612 ? 44.797 28.029 5.970 1.00 65.16 734 TYR A O 1
ATOM 4580 N N . GLY A 1 613 ? 42.905 27.051 6.703 1.00 54.00 735 GLY A N 1
ATOM 4581 C CA . GLY A 1 613 ? 43.493 26.639 7.962 1.00 52.24 735 GLY A CA 1
ATOM 4582 C C . GLY A 1 613 ? 42.824 25.387 8.485 1.00 60.13 735 GLY A C 1
ATOM 4583 O O . GLY A 1 613 ? 41.711 25.031 8.082 1.00 60.41 735 GLY A O 1
ATOM 4584 N N . LEU A 1 614 ? 43.526 24.718 9.393 1.00 53.39 736 LEU A N 1
ATOM 4585 C CA . LEU A 1 614 ? 43.023 23.522 10.046 1.00 45.18 736 LEU A CA 1
ATOM 4586 C C . LEU A 1 614 ? 43.004 23.741 11.551 1.00 50.29 736 LEU A C 1
ATOM 4587 O O . LEU A 1 614 ? 43.780 24.534 12.092 1.00 64.79 736 LEU A O 1
ATOM 4592 N N . SER A 1 615 ? 42.093 23.044 12.220 1.00 49.83 737 SER A N 1
ATOM 4593 C CA . SER A 1 615 ? 42.065 22.991 13.671 1.00 53.70 737 SER A CA 1
ATOM 4594 C C . SER A 1 615 ? 41.631 21.595 14.081 1.00 57.32 737 SER A C 1
ATOM 4595 O O . SER A 1 615 ? 40.885 20.929 13.359 1.00 60.65 737 SER A O 1
ATOM 4598 N N . TYR A 1 616 ? 42.112 21.146 15.235 1.00 46.72 738 TYR A N 1
ATOM 4599 C CA . TYR A 1 616 ? 41.773 19.820 15.726 1.00 56.77 738 TYR A CA 1
ATOM 4600 C C . TYR A 1 616 ? 41.265 19.902 17.157 1.00 59.85 738 TYR A C 1
ATOM 4601 O O . TYR A 1 616 ? 41.778 20.678 17.969 1.00 67.40 738 TYR A O 1
ATOM 4610 N N . ALA A 1 617 ? 40.245 19.100 17.452 1.00 59.37 739 ALA A N 1
ATOM 4611 C CA . ALA A 1 617 ? 39.666 19.037 18.784 1.00 53.88 739 ALA A CA 1
ATOM 4612 C C . ALA A 1 617 ? 40.300 17.902 19.575 1.00 63.63 739 ALA A C 1
ATOM 4613 O O . ALA A 1 617 ? 40.561 16.821 19.037 1.00 63.79 739 ALA A O 1
ATOM 4615 N N . VAL A 1 618 ? 40.547 18.159 20.858 1.00 58.82 740 VAL A N 1
ATOM 4616 C CA . VAL A 1 618 ? 41.179 17.200 21.756 1.00 56.96 740 VAL A CA 1
ATOM 4617 C C . VAL A 1 618 ? 40.182 16.831 22.844 1.00 70.60 740 VAL A C 1
ATOM 4618 O O . VAL A 1 618 ? 39.563 17.713 23.451 1.00 86.28 740 VAL A O 1
ATOM 4622 N N . ALA A 1 619 ? 40.032 15.531 23.088 1.00 74.78 741 ALA A N 1
ATOM 4623 C CA . ALA A 1 619 ? 39.103 15.011 24.088 1.00 64.24 741 ALA A CA 1
ATOM 4624 C C . ALA A 1 619 ? 39.819 13.934 24.890 1.00 74.19 741 ALA A C 1
ATOM 4625 O O . ALA A 1 619 ? 40.085 12.843 24.372 1.00 72.41 741 ALA A O 1
ATOM 4627 N N . ASP A 1 620 ? 40.131 14.249 26.149 1.00 77.59 742 ASP A N 1
ATOM 4628 C CA . ASP A 1 620 ? 40.807 13.338 27.071 1.00 70.57 742 ASP A CA 1
ATOM 4629 C C . ASP A 1 620 ? 42.150 12.874 26.498 1.00 68.20 742 ASP A C 1
ATOM 4630 O O . ASP A 1 620 ? 42.383 11.691 26.243 1.00 77.27 742 ASP A O 1
ATOM 4635 N N . LYS A 1 621 ? 43.034 13.851 26.290 1.00 62.99 743 LYS A N 1
ATOM 4636 C CA . LYS A 1 621 ? 44.420 13.631 25.874 1.00 62.99 743 LYS A CA 1
ATOM 4637 C C . LYS A 1 621 ? 44.534 12.952 24.511 1.00 64.48 743 LYS A C 1
ATOM 4638 O O . LYS A 1 621 ? 45.569 12.350 24.201 1.00 69.01 743 LYS A O 1
ATOM 4640 N N . LYS A 1 622 ? 43.499 13.040 23.677 1.00 69.69 744 LYS A N 1
ATOM 4641 C CA . LYS A 1 622 ? 43.491 12.370 22.383 1.00 59.97 744 LYS A CA 1
ATOM 4642 C C . LYS A 1 622 ? 42.864 13.280 21.337 1.00 57.23 744 LYS A C 1
ATOM 4643 O O . LYS A 1 622 ? 41.847 13.929 21.597 1.00 64.40 744 LYS A O 1
ATOM 4649 N N . ILE A 1 623 ? 43.476 13.323 20.157 1.00 51.94 745 ILE A N 1
ATOM 4650 C CA . ILE A 1 623 ? 42.927 14.075 19.032 1.00 54.30 745 ILE A CA 1
ATOM 4651 C C . ILE A 1 623 ? 41.837 13.235 18.381 1.00 59.48 745 ILE A C 1
ATOM 4652 O O . ILE A 1 623 ? 42.078 12.092 17.981 1.00 64.47 745 ILE A O 1
ATOM 4657 N N . THR A 1 624 ? 40.633 13.802 18.268 1.00 51.35 746 THR A N 1
ATOM 4658 C CA . THR A 1 624 ? 39.480 13.049 17.795 1.00 58.03 746 THR A CA 1
ATOM 4659 C C . THR A 1 624 ? 38.881 13.553 16.490 1.00 61.13 746 THR A C 1
ATOM 4660 O O . THR A 1 624 ? 38.171 12.785 15.830 1.00 63.64 746 THR A O 1
ATOM 4664 N N . ALA A 1 625 ? 39.140 14.799 16.098 1.00 67.31 747 ALA A N 1
ATOM 4665 C CA . ALA A 1 625 ? 38.519 15.356 14.905 1.00 67.61 747 ALA A CA 1
ATOM 4666 C C . ALA A 1 625 ? 39.315 16.564 14.434 1.00 78.30 747 ALA A C 1
ATOM 4667 O O . ALA A 1 625 ? 40.141 17.113 15.167 1.00 74.48 747 ALA A O 1
ATOM 4669 N N . VAL A 1 626 ? 39.048 16.969 13.188 1.00 76.80 748 VAL A N 1
ATOM 4670 C CA . VAL A 1 626 ? 39.647 18.154 12.587 1.00 61.30 748 VAL A CA 1
ATOM 4671 C C . VAL A 1 626 ? 38.565 18.926 11.843 1.00 59.02 748 VAL A C 1
ATOM 4672 O O . VAL A 1 626 ? 37.542 18.372 11.437 1.00 51.29 748 VAL A O 1
ATOM 4676 N N . THR A 1 627 ? 38.808 20.224 11.661 1.00 62.02 749 THR A N 1
ATOM 4677 C CA . THR A 1 627 ? 37.886 21.110 10.961 1.00 61.78 749 THR A CA 1
ATOM 4678 C C . THR A 1 627 ? 38.665 21.965 9.974 1.00 66.59 749 THR A C 1
ATOM 4679 O O . THR A 1 627 ? 39.659 22.599 10.343 1.00 69.29 749 THR A O 1
ATOM 4683 N N . VAL A 1 628 ? 38.209 21.978 8.724 1.00 63.44 750 VAL A N 1
ATOM 4684 C CA . VAL A 1 628 ? 38.834 22.743 7.653 1.00 56.29 750 VAL A CA 1
ATOM 4685 C C . VAL A 1 628 ? 38.100 24.066 7.514 1.00 56.32 750 VAL A C 1
ATOM 4686 O O . VAL A 1 628 ? 36.864 24.096 7.472 1.00 69.47 750 VAL A O 1
ATOM 4690 N N . THR A 1 629 ? 38.857 25.157 7.429 1.00 52.08 751 THR A N 1
ATOM 4691 C CA . THR A 1 629 ? 38.282 26.487 7.311 1.00 57.87 751 THR A CA 1
ATOM 4692 C C . THR A 1 629 ? 39.094 27.306 6.319 1.00 67.01 751 THR A C 1
ATOM 4693 O O . THR A 1 629 ? 40.224 26.959 5.973 1.00 75.00 751 THR A O 1
ATOM 4697 N N . ALA A 1 630 ? 38.499 28.409 5.878 1.00 68.24 752 ALA A N 1
ATOM 4698 C CA . ALA A 1 630 ? 39.159 29.376 5.010 1.00 54.83 752 ALA A CA 1
ATOM 4699 C C . ALA A 1 630 ? 38.420 30.701 5.154 1.00 56.19 752 ALA A C 1
ATOM 4700 O O . ALA A 1 630 ? 37.437 30.803 5.892 1.00 63.50 752 ALA A O 1
ATOM 4702 N N . THR A 1 631 ? 38.905 31.723 4.448 1.00 61.45 753 THR A N 1
ATOM 4703 C CA . THR A 1 631 ? 38.256 33.031 4.471 1.00 63.37 753 THR A CA 1
ATOM 4704 C C . THR A 1 631 ? 36.830 32.927 3.942 1.00 69.24 753 THR A C 1
ATOM 4705 O O . THR A 1 631 ? 36.618 32.643 2.757 1.00 65.48 753 THR A O 1
ATOM 4709 N N . GLY A 1 632 ? 35.850 33.157 4.814 1.00 70.63 754 GLY A N 1
ATOM 4710 C CA . GLY A 1 632 ? 34.465 32.913 4.472 1.00 66.10 754 GLY A CA 1
ATOM 4711 C C . GLY A 1 632 ? 34.107 31.458 4.275 1.00 78.05 754 GLY A C 1
ATOM 4712 O O . GLY A 1 632 ? 33.033 31.168 3.738 1.00 79.59 754 GLY A O 1
ATOM 4713 N N . ASN A 1 633 ? 34.975 30.532 4.695 1.00 78.42 755 ASN A N 1
ATOM 4714 C CA . ASN A 1 633 ? 34.773 29.092 4.501 1.00 76.60 755 ASN A CA 1
ATOM 4715 C C . ASN A 1 633 ? 34.465 28.754 3.043 1.00 81.63 755 ASN A C 1
ATOM 4716 O O . ASN A 1 633 ? 33.734 27.803 2.745 1.00 80.36 755 ASN A O 1
ATOM 4721 N N . THR A 1 634 ? 35.033 29.535 2.126 1.00 80.05 756 THR A N 1
ATOM 4722 C CA . THR A 1 634 ? 34.909 29.310 0.695 1.00 82.96 756 THR A CA 1
ATOM 4723 C C . THR A 1 634 ? 36.284 29.389 0.054 1.00 68.85 756 THR A C 1
ATOM 4724 O O . THR A 1 634 ? 37.154 30.141 0.504 1.00 56.72 756 THR A O 1
ATOM 4728 N N . CYS A 1 635 ? 36.465 28.613 -1.010 1.00 63.05 757 CYS A N 1
ATOM 4729 C CA . CYS A 1 635 ? 37.687 28.675 -1.794 1.00 60.43 757 CYS A CA 1
ATOM 4730 C C . CYS A 1 635 ? 37.400 28.132 -3.184 1.00 61.18 757 CYS A C 1
ATOM 4731 O O . CYS A 1 635 ? 36.673 27.146 -3.331 1.00 72.38 757 CYS A O 1
ATOM 4734 N N . SER A 1 636 ? 37.971 28.791 -4.196 1.00 63.92 758 SER A N 1
ATOM 4735 C CA . SER A 1 636 ? 37.820 28.322 -5.570 1.00 57.23 758 SER A CA 1
ATOM 4736 C C . SER A 1 636 ? 38.343 26.900 -5.732 1.00 55.92 758 SER A C 1
ATOM 4737 O O . SER A 1 636 ? 37.779 26.107 -6.494 1.00 54.72 758 SER A O 1
ATOM 4740 N N . ARG A 1 637 ? 39.407 26.559 -5.018 1.00 55.63 759 ARG A N 1
ATOM 4741 C CA . ARG A 1 637 ? 40.069 25.270 -5.109 1.00 49.59 759 ARG A CA 1
ATOM 4742 C C . ARG A 1 637 ? 39.840 24.446 -3.849 1.00 54.70 759 ARG A C 1
ATOM 4743 O O . ARG A 1 637 ? 39.576 24.995 -2.773 1.00 56.36 759 ARG A O 1
ATOM 4751 N N . PRO A 1 638 ? 39.931 23.122 -3.943 1.00 53.79 760 PRO A N 1
ATOM 4752 C CA . PRO A 1 638 ? 39.840 22.298 -2.735 1.00 58.66 760 PRO A CA 1
ATOM 4753 C C . PRO A 1 638 ? 41.090 22.432 -1.881 1.00 60.90 760 PRO A C 1
ATOM 4754 O O . PRO A 1 638 ? 42.192 22.678 -2.379 1.00 53.36 760 PRO A O 1
ATOM 4758 N N . ILE A 1 639 ? 40.898 22.270 -0.578 1.00 62.15 761 ILE A N 1
ATOM 4759 C CA . ILE A 1 639 ? 41.966 22.388 0.411 1.00 46.46 761 ILE A CA 1
ATOM 4760 C C . ILE A 1 639 ? 42.466 20.984 0.733 1.00 52.19 761 ILE A C 1
ATOM 4761 O O . ILE A 1 639 ? 41.664 20.140 1.163 1.00 65.97 761 ILE A O 1
ATOM 4766 N N . PRO A 1 640 ? 43.752 20.692 0.554 1.00 47.20 762 PRO A N 1
ATOM 4767 C CA . PRO A 1 640 ? 44.262 19.361 0.899 1.00 53.20 762 PRO A CA 1
ATOM 4768 C C . PRO A 1 640 ? 44.400 19.185 2.403 1.00 53.82 762 PRO A C 1
ATOM 4769 O O . PRO A 1 640 ? 44.781 20.109 3.127 1.00 49.04 762 PRO A O 1
ATOM 4773 N N . VAL A 1 641 ? 44.076 17.982 2.874 1.00 48.22 763 VAL A N 1
ATOM 4774 C CA . VAL A 1 641 ? 44.214 17.612 4.279 1.00 49.94 763 VAL A CA 1
ATOM 4775 C C . VAL A 1 641 ? 44.853 16.234 4.344 1.00 52.12 763 VAL A C 1
ATOM 4776 O O . VAL A 1 641 ? 44.346 15.283 3.740 1.00 51.36 763 VAL A O 1
ATOM 4780 N N . THR A 1 642 ? 45.960 16.130 5.070 1.00 52.12 764 THR A N 1
ATOM 4781 C CA . THR A 1 642 ? 46.719 14.892 5.182 1.00 44.67 764 THR A CA 1
ATOM 4782 C C . THR A 1 642 ? 46.378 14.196 6.495 1.00 42.34 764 THR A C 1
ATOM 4783 O O . THR A 1 642 ? 46.467 14.804 7.568 1.00 40.13 764 THR A O 1
ATOM 4787 N N . PHE A 1 643 ? 45.984 12.923 6.403 1.00 48.82 765 PHE A N 1
ATOM 4788 C CA . PHE A 1 643 ? 45.545 12.135 7.546 1.00 49.60 765 PHE A CA 1
ATOM 4789 C C . PHE A 1 643 ? 46.525 11.011 7.835 1.00 49.08 765 PHE A C 1
ATOM 4790 O O . PHE A 1 643 ? 46.852 10.236 6.926 1.00 43.02 765 PHE A O 1
ATOM 4798 N N . PRO A 1 644 ? 47.007 10.882 9.080 1.00 49.89 766 PRO A N 1
ATOM 4799 C CA . PRO A 1 644 ? 47.825 9.717 9.444 1.00 41.54 766 PRO A CA 1
ATOM 4800 C C . PRO A 1 644 ? 46.963 8.541 9.880 1.00 52.25 766 PRO A C 1
ATOM 4801 O O . PRO A 1 644 ? 47.419 7.394 9.934 1.00 51.29 766 PRO A O 1
ATOM 4805 N N . VAL A 1 645 ? 45.713 8.835 10.221 1.00 53.74 767 VAL A N 1
ATOM 4806 C CA . VAL A 1 645 ? 44.709 7.832 10.544 1.00 49.69 767 VAL A CA 1
ATOM 4807 C C . VAL A 1 645 ? 43.491 8.119 9.683 1.00 49.94 767 VAL A C 1
ATOM 4808 O O . VAL A 1 645 ? 43.109 9.281 9.503 1.00 57.71 767 VAL A O 1
ATOM 4812 N N . ALA A 1 646 ? 42.893 7.069 9.138 1.00 53.54 768 ALA A N 1
ATOM 4813 C CA . ALA A 1 646 ? 41.769 7.248 8.235 1.00 49.03 768 ALA A CA 1
ATOM 4814 C C . ALA A 1 646 ? 40.599 7.894 8.972 1.00 57.69 768 ALA A C 1
ATOM 4815 O O . ALA A 1 646 ? 40.263 7.469 10.086 1.00 55.47 768 ALA A O 1
ATOM 4817 N N . PRO A 1 647 ? 39.980 8.930 8.411 1.00 64.60 769 PRO A N 1
ATOM 4818 C CA . PRO A 1 647 ? 38.758 9.478 9.012 1.00 61.95 769 PRO A CA 1
ATOM 4819 C C . PRO A 1 647 ? 37.593 8.513 8.848 1.00 64.03 769 PRO A C 1
ATOM 4820 O O . PRO A 1 647 ? 37.646 7.549 8.082 1.00 65.57 769 PRO A O 1
ATOM 4824 N N . THR A 1 648 ? 36.516 8.786 9.593 1.00 66.54 770 THR A N 1
ATOM 4825 C CA . THR A 1 648 ? 35.355 7.901 9.557 1.00 63.01 770 THR A CA 1
ATOM 4826 C C . THR A 1 648 ? 34.688 7.891 8.188 1.00 66.60 770 THR A C 1
ATOM 4827 O O . THR A 1 648 ? 34.074 6.888 7.809 1.00 70.54 770 THR A O 1
ATOM 4831 N N . SER A 1 649 ? 34.789 8.987 7.440 1.00 68.41 771 SER A N 1
ATOM 4832 C CA . SER A 1 649 ? 34.226 9.044 6.097 1.00 62.14 771 SER A CA 1
ATOM 4833 C C . SER A 1 649 ? 34.897 10.171 5.330 1.00 62.74 771 SER A C 1
ATOM 4834 O O . SER A 1 649 ? 35.025 11.284 5.850 1.00 66.19 771 SER A O 1
ATOM 4837 N N . THR A 1 650 ? 35.313 9.885 4.097 1.00 58.51 772 THR A N 1
ATOM 4838 C CA . THR A 1 650 ? 35.873 10.930 3.251 1.00 61.65 772 THR A CA 1
ATOM 4839 C C . THR A 1 650 ? 34.812 11.893 2.734 1.00 76.18 772 THR A C 1
ATOM 4840 O O . THR A 1 650 ? 35.160 12.844 2.024 1.00 70.47 772 THR A O 1
ATOM 4844 N N . GLN A 1 651 ? 33.541 11.654 3.067 1.00 80.48 773 GLN A N 1
ATOM 4845 C CA . GLN A 1 651 ? 32.444 12.590 2.805 1.00 76.53 773 GLN A CA 1
ATOM 4846 C C . GLN A 1 651 ? 32.343 12.951 1.324 1.00 75.05 773 GLN A C 1
ATOM 4847 O O . GLN A 1 651 ? 32.023 14.087 0.965 1.00 80.76 773 GLN A O 1
ATOM 4853 N N . GLY A 1 652 ? 32.612 11.976 0.459 1.00 68.95 774 GLY A N 1
ATOM 4854 C CA . GLY A 1 652 ? 32.462 12.183 -0.968 1.00 70.65 774 GLY A CA 1
ATOM 4855 C C . GLY A 1 652 ? 33.412 13.183 -1.584 1.00 77.81 774 GLY A C 1
ATOM 4856 O O . GLY A 1 652 ? 33.140 13.684 -2.677 1.00 87.42 774 GLY A O 1
ATOM 4857 N N . TYR A 1 653 ? 34.517 13.498 -0.918 1.00 71.33 775 TYR A N 1
ATOM 4858 C CA . TYR A 1 653 ? 35.526 14.373 -1.493 1.00 64.10 775 TYR A CA 1
ATOM 4859 C C . TYR A 1 653 ? 36.573 13.546 -2.235 1.00 64.96 775 TYR A C 1
ATOM 4860 O O . TYR A 1 653 ? 36.655 12.324 -2.091 1.00 71.63 775 TYR A O 1
ATOM 4869 N N . ALA A 1 654 ? 37.386 14.229 -3.038 1.00 49.07 776 ALA A N 1
ATOM 4870 C CA . ALA A 1 654 ? 38.435 13.549 -3.787 1.00 42.66 776 ALA A CA 1
ATOM 4871 C C . ALA A 1 654 ? 39.591 13.190 -2.861 1.00 58.09 776 ALA A C 1
ATOM 4872 O O . ALA A 1 654 ? 40.079 14.034 -2.105 1.00 67.75 776 ALA A O 1
ATOM 4874 N N . THR A 1 655 ? 40.027 11.936 -2.918 1.00 51.16 777 THR A N 1
ATOM 4875 C CA . THR A 1 655 ? 41.072 11.439 -2.036 1.00 46.45 777 THR A CA 1
ATOM 4876 C C . THR A 1 655 ? 42.278 10.991 -2.850 1.00 47.28 777 THR A C 1
ATOM 4877 O O . THR A 1 655 ? 42.224 10.856 -4.074 1.00 45.37 777 THR A O 1
ATOM 4881 N N . GLU A 1 656 ? 43.373 10.743 -2.140 1.00 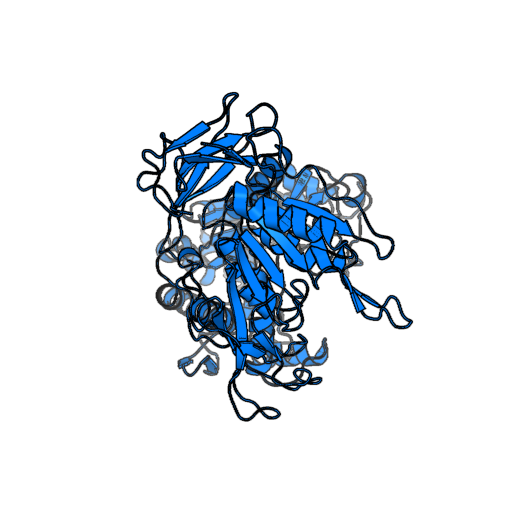53.35 778 GLU A N 1
ATOM 4882 C CA . GLU A 1 656 ? 44.643 10.424 -2.783 1.00 42.84 778 GLU A CA 1
ATOM 4883 C C . GLU A 1 656 ? 45.503 9.697 -1.764 1.00 41.90 778 GLU A C 1
ATOM 4884 O O . GLU A 1 656 ? 45.728 10.219 -0.667 1.00 56.64 778 GLU A O 1
ATOM 4890 N N . GLN A 1 657 ? 45.959 8.492 -2.110 1.00 40.54 779 GLN A N 1
ATOM 4891 C CA . GLN A 1 657 ? 46.795 7.703 -1.212 1.00 33.02 779 GLN A CA 1
ATOM 4892 C C . GLN A 1 657 ? 47.614 6.677 -1.985 1.00 32.62 779 GLN A C 1
ATOM 4893 O O . GLN A 1 657 ? 47.349 5.473 -1.901 1.00 38.30 779 GLN A O 1
ATOM 4899 N N . LEU A 1 658 ? 48.612 7.142 -2.732 1.00 40.60 780 LEU A N 1
ATOM 4900 C CA . LEU A 1 658 ? 49.442 6.257 -3.539 1.00 43.69 780 LEU A CA 1
ATOM 4901 C C . LEU A 1 658 ? 50.531 5.619 -2.692 1.00 48.78 780 LEU A C 1
ATOM 4902 O O . LEU A 1 658 ? 51.114 6.264 -1.815 1.00 40.53 780 LEU A O 1
ATOM 4907 N N . GLY A 1 659 ? 50.816 4.351 -2.977 1.00 44.75 781 GLY A N 1
ATOM 4908 C CA . GLY A 1 659 ? 51.900 3.669 -2.288 1.00 32.98 781 GLY A CA 1
ATOM 4909 C C . GLY A 1 659 ? 51.685 3.677 -0.788 1.00 38.34 781 GLY A C 1
ATOM 4910 O O . GLY A 1 659 ? 50.605 3.341 -0.288 1.00 48.91 781 GLY A O 1
ATOM 4911 N N . SER A 1 660 ? 52.725 4.077 -0.056 1.00 30.91 782 SER A N 1
ATOM 4912 C CA . SER A 1 660 ? 52.677 4.164 1.397 1.00 42.59 782 SER A CA 1
ATOM 4913 C C . SER A 1 660 ? 52.449 5.593 1.883 1.00 52.01 782 SER A C 1
ATOM 4914 O O . SER A 1 660 ? 52.728 5.900 3.048 1.00 48.83 782 SER A O 1
ATOM 4917 N N . ASP A 1 661 ? 51.941 6.467 1.014 1.00 44.51 783 ASP A N 1
ATOM 4918 C CA . ASP A 1 661 ? 51.645 7.832 1.405 1.00 40.15 783 ASP A CA 1
ATOM 4919 C C . ASP A 1 661 ? 50.529 7.862 2.442 1.00 37.99 783 ASP A C 1
ATOM 4920 O O . ASP A 1 661 ? 49.730 6.928 2.542 1.00 36.77 783 ASP A O 1
ATOM 4925 N N . PRO A 1 662 ? 50.461 8.924 3.236 1.00 34.03 784 PRO A N 1
ATOM 4926 C CA . PRO A 1 662 ? 49.262 9.164 4.041 1.00 31.81 784 PRO A CA 1
ATOM 4927 C C . PRO A 1 662 ? 48.084 9.525 3.148 1.00 44.52 784 PRO A C 1
ATOM 4928 O O . PRO A 1 662 ? 48.227 9.817 1.958 1.00 41.58 784 PRO A O 1
ATOM 4932 N N . LEU A 1 663 ? 46.897 9.492 3.747 1.00 46.47 785 LEU A N 1
ATOM 4933 C CA . LEU A 1 663 ? 45.671 9.829 3.036 1.00 44.28 785 LEU A CA 1
ATOM 4934 C C . LEU A 1 663 ? 45.563 11.340 2.875 1.00 50.29 785 LEU A C 1
ATOM 4935 O O . LEU A 1 663 ? 45.578 12.078 3.866 1.00 60.10 785 LEU A O 1
ATOM 4940 N N . THR A 1 664 ? 45.448 11.799 1.631 1.00 44.92 786 THR A N 1
ATOM 4941 C CA . THR A 1 664 ? 45.216 13.205 1.321 1.00 42.47 786 THR A CA 1
ATOM 4942 C C . THR A 1 664 ? 43.769 13.366 0.872 1.00 51.79 786 THR A C 1
ATOM 4943 O O . THR A 1 664 ? 43.328 12.688 -0.062 1.00 71.07 786 THR A O 1
ATOM 4947 N N . VAL A 1 665 ? 43.035 14.255 1.535 1.00 53.10 787 VAL A N 1
ATOM 4948 C CA . VAL A 1 665 ? 41.636 14.526 1.220 1.00 46.95 787 VAL A CA 1
ATOM 4949 C C . VAL A 1 665 ? 41.542 15.959 0.712 1.00 52.40 787 VAL A C 1
ATOM 4950 O O . VAL A 1 665 ? 41.939 16.902 1.411 1.00 53.84 787 VAL A O 1
ATOM 4954 N N . TRP A 1 666 ? 41.031 16.124 -0.510 1.00 47.96 788 TRP A N 1
ATOM 4955 C CA . TRP A 1 666 ? 40.845 17.443 -1.114 1.00 47.00 788 TRP A CA 1
ATOM 4956 C C . TRP A 1 666 ? 39.457 17.943 -0.730 1.00 53.05 788 TRP A C 1
ATOM 4957 O O . TRP A 1 666 ? 38.450 17.539 -1.317 1.00 65.14 788 TRP A O 1
ATOM 4968 N N . VAL A 1 667 ? 39.409 18.826 0.264 1.00 53.09 789 VAL A N 1
ATOM 4969 C CA . VAL A 1 667 ? 38.154 19.279 0.854 1.00 49.70 789 VAL A CA 1
ATOM 4970 C C . VAL A 1 667 ? 37.689 20.541 0.140 1.00 60.15 789 VAL A C 1
ATOM 4971 O O . VAL A 1 667 ? 38.355 21.580 0.198 1.00 64.40 789 VAL A O 1
ATOM 4975 N N . GLN A 1 668 ? 36.535 20.455 -0.518 1.00 63.26 790 GLN A N 1
ATOM 4976 C CA . GLN A 1 668 ? 35.960 21.582 -1.244 1.00 68.57 790 GLN A CA 1
ATOM 4977 C C . GLN A 1 668 ? 35.079 22.386 -0.293 1.00 72.20 790 GLN A C 1
ATOM 4978 O O . GLN A 1 668 ? 33.999 21.932 0.099 1.00 69.90 790 GLN A O 1
ATOM 4984 N N . LEU A 1 669 ? 35.539 23.579 0.077 1.00 65.04 791 LEU A N 1
ATOM 4985 C CA . LEU A 1 669 ? 34.774 24.465 0.942 1.00 59.99 791 LEU A CA 1
ATOM 4986 C C . LEU A 1 669 ? 33.811 25.301 0.110 1.00 68.04 791 LEU A C 1
ATOM 4987 O O . LEU A 1 669 ? 34.170 25.801 -0.961 1.00 57.70 791 LEU A O 1
ATOM 4992 N N . SER A 1 670 ? 32.579 25.450 0.615 1.00 70.08 792 SER A N 1
ATOM 4993 C CA . SER A 1 670 ? 31.530 26.128 -0.138 1.00 63.65 792 SER A CA 1
ATOM 4994 C C . SER A 1 670 ? 30.723 27.095 0.719 1.00 76.86 792 SER A C 1
ATOM 4995 O O . SER A 1 670 ? 29.614 27.476 0.325 1.00 77.84 792 SER A O 1
ATOM 4998 N N . GLY A 1 671 ? 31.237 27.496 1.877 1.00 82.19 793 GLY A N 1
ATOM 4999 C CA . GLY A 1 671 ? 30.503 28.395 2.746 1.00 73.83 793 GLY A CA 1
ATOM 5000 C C . GLY A 1 671 ? 30.480 27.926 4.184 1.00 79.12 793 GLY A C 1
ATOM 5001 O O . GLY A 1 671 ? 30.515 28.739 5.112 1.00 81.02 793 GLY A O 1
ATOM 5002 N N . SER A 1 672 ? 30.423 26.614 4.378 1.00 90.18 794 SER A N 1
ATOM 5003 C CA . SER A 1 672 ? 30.426 26.019 5.700 1.00 87.89 794 SER A CA 1
ATOM 5004 C C . SER A 1 672 ? 31.732 25.268 5.939 1.00 79.70 794 SER A C 1
ATOM 5005 O O . SER A 1 672 ? 32.310 24.704 5.004 1.00 83.48 794 SER A O 1
ATOM 5007 N N . PRO A 1 673 ? 32.232 25.256 7.173 1.00 74.37 795 PRO A N 1
ATOM 5008 C CA . PRO A 1 673 ? 33.465 24.516 7.461 1.00 60.78 795 PRO A CA 1
ATOM 5009 C C . PRO A 1 673 ? 33.191 23.025 7.583 1.00 73.24 795 PRO A C 1
ATOM 5010 O O . PRO A 1 673 ? 32.164 22.600 8.116 1.00 85.41 795 PRO A O 1
ATOM 5014 N N . VAL A 1 674 ? 34.126 22.228 7.080 1.00 73.05 796 VAL A N 1
ATOM 5015 C CA . VAL A 1 674 ? 33.984 20.778 7.050 1.00 68.74 796 VAL A CA 1
ATOM 5016 C C . VAL A 1 674 ? 34.751 20.180 8.218 1.00 62.51 796 VAL A C 1
ATOM 5017 O O . VAL A 1 674 ? 35.844 20.647 8.563 1.00 66.99 796 VAL A O 1
ATOM 5021 N N . THR A 1 675 ? 34.176 19.144 8.832 1.00 69.99 797 THR A N 1
ATOM 5022 C CA . THR A 1 675 ? 34.773 18.465 9.975 1.00 64.03 797 THR A CA 1
ATOM 5023 C C . THR A 1 675 ? 34.846 16.966 9.713 1.00 69.73 797 THR A C 1
ATOM 5024 O O . THR A 1 675 ? 33.889 16.364 9.215 1.00 77.83 797 THR A O 1
ATOM 5028 N N . PHE A 1 676 ? 35.990 16.370 10.046 1.00 67.42 798 PHE A N 1
ATOM 5029 C CA . PHE A 1 676 ? 36.229 14.943 9.887 1.00 61.74 798 PHE A CA 1
ATOM 5030 C C . PHE A 1 676 ? 36.504 14.317 11.247 1.00 56.44 798 PHE A C 1
ATOM 5031 O O . PHE A 1 676 ? 37.234 14.884 12.064 1.00 63.39 798 PHE A O 1
ATOM 5039 N N . THR A 1 677 ? 35.923 13.145 11.481 1.00 59.42 799 THR A N 1
ATOM 5040 C CA . THR A 1 677 ? 36.124 12.399 12.716 1.00 60.24 799 THR A CA 1
ATOM 5041 C C . THR A 1 677 ? 37.151 11.298 12.488 1.00 62.33 799 THR A C 1
ATOM 5042 O O . THR A 1 677 ? 36.996 10.476 11.579 1.00 70.66 799 THR A O 1
ATOM 5046 N N . LEU A 1 678 ? 38.196 11.285 13.311 1.00 51.21 800 LEU A N 1
ATOM 5047 C CA . LEU A 1 678 ? 39.218 10.252 13.207 1.00 60.12 800 LEU A CA 1
ATOM 5048 C C . LEU A 1 678 ? 38.644 8.903 13.623 1.00 65.22 800 LEU A C 1
ATOM 5049 O O . LEU A 1 678 ? 38.051 8.775 14.698 1.00 70.80 800 LEU A O 1
ATOM 5054 N N . SER A 1 679 ? 38.815 7.895 12.763 1.00 52.85 801 SER A N 1
ATOM 5055 C CA . SER A 1 679 ? 38.335 6.556 13.093 1.00 59.08 801 SER A CA 1
ATOM 5056 C C . SER A 1 679 ? 39.038 6.016 14.331 1.00 60.61 801 SER A C 1
ATOM 5057 O O . SER A 1 679 ? 38.395 5.506 15.255 1.00 69.57 801 SER A O 1
ATOM 5060 N N . THR A 1 680 ? 40.363 6.112 14.360 1.00 61.39 802 THR A N 1
ATOM 5061 C CA . THR A 1 680 ? 41.150 5.791 15.544 1.00 63.25 802 THR A CA 1
ATOM 5062 C C . THR A 1 680 ? 41.779 7.076 16.075 1.00 62.32 802 THR A C 1
ATOM 5063 O O . THR A 1 680 ? 42.699 7.620 15.440 1.00 65.98 802 THR A O 1
ATOM 5067 N N . PRO A 1 681 ? 41.298 7.615 17.196 1.00 63.44 803 PRO A N 1
ATOM 5068 C CA . PRO A 1 681 ? 41.822 8.896 17.691 1.00 67.89 803 PRO A CA 1
ATOM 5069 C C . PRO A 1 681 ? 43.313 8.840 17.986 1.00 61.51 803 PRO A C 1
ATOM 5070 O O . PRO A 1 681 ? 43.834 7.840 18.484 1.00 58.34 803 PRO A O 1
ATOM 5074 N N . ILE A 1 682 ? 43.995 9.942 17.689 1.00 52.35 804 ILE A N 1
ATOM 5075 C CA . ILE A 1 682 ? 45.439 10.029 17.879 1.00 41.74 804 ILE A CA 1
ATOM 5076 C C . ILE A 1 682 ? 45.722 10.421 19.321 1.00 53.96 804 ILE A C 1
ATOM 5077 O O . ILE A 1 682 ? 45.314 11.496 19.773 1.00 72.19 804 ILE A O 1
ATOM 5082 N N . ALA A 1 683 ? 46.428 9.558 20.044 1.00 43.55 805 ALA A N 1
ATOM 5083 C CA . ALA A 1 683 ? 46.800 9.891 21.409 1.00 52.78 805 ALA A CA 1
ATOM 5084 C C . ALA A 1 683 ? 47.943 10.897 21.399 1.00 63.31 805 ALA A C 1
ATOM 5085 O O . ALA A 1 683 ? 48.827 10.850 20.538 1.00 62.80 805 ALA A O 1
ATOM 5087 N N . LEU A 1 684 ? 47.908 11.827 22.344 1.00 66.79 806 LEU A N 1
ATOM 5088 C CA . LEU A 1 684 ? 48.909 12.884 22.391 1.00 74.20 806 LEU A CA 1
ATOM 5089 C C . LEU A 1 684 ? 50.183 12.394 23.059 1.00 103.85 806 LEU A C 1
ATOM 5090 O O . LEU A 1 684 ? 51.252 12.978 22.877 1.00 124.78 806 LEU A O 1
#

B-factor: mean 47.47, std 16.46, range [18.17, 134.14]

Organism: Aspergillus fumigatus (strain ATCC MYA-4609 / CBS 101355 / FGSC A1100 / Af293) (NCBI:txid330879)

Radius of gyration: 27.54 Å; Cα contacts (8 Å, |Δi|>4): 1540; chains: 1; bounding box: 58×48×87 Å

InterPro domains:
  IPR050788 Yeast SRP1/TIP1 Cell Wall [PTHR31002] (105-801)
  IPR056825 Agd3, C-terminal domain [PF25117] (733-799)
  IPR056826 Agd3, deacetylase domain [PF25115] (367-731)
  IPR056827 Agd3, CBM87 [PF25116] (140-353)